Protein AF-0000000085766994 (afdb_homodimer)

pLDDT: mean 90.04, std 13.9, range [28.0, 98.75]

InterPro domains:
  IPR059336 Domain of unknown function DUF8292 [PF26941] (35-285)

Foldseek 3Di:
DDPVVVVVVLVVVLVVLLVVLLPDDLLVVLVVLLVVLLVLLVCLQPPVVVSCVVQAKDDDDDPVNSVVSNVVSVVSVVLSVLSVVPSPPPDPLSSLVSLVVLLLVLLLQLLCLVCVVVVDDDDPDIDHPCSVVSNSVSVSSNVSSVSVNVPDCVNCVPPQLARVLLVLLLVLLSLLLSLLVCQLVHQQVVLCQFQVDNDDDPVSNVVSNVSSVVSNVLSVVSNCCSPPDDVVVSLVSLVVLLVVLVVVLVVVVCCVVVHSSGVHDCVVVNVSSVVSNVSSVCSNPRDHSCVVPPVPPVD/DPPVVVVVVLVVVLVVLLVVLLPDDLLVVLVVLLVVLLVLLVCLQPPVPVSCVVQAKDDDQDPVNSVVSNVVSVVSVVLSVLSVVPSPPPDPLSSLVSLVVLLLVLLLQLVCLVCVVVVDDDDPDIDHPCSVVSNSVSVSSNVSSVSVNVPDCVNCVPPQLARVLLVLLLVLLSLLLSLLVCQLVHQQVVLCQFQVDNDDDPVSNVVSNVSSVVSNVLSVVSNCCSPPDDVVVSLVSLVVLLVVLVVVLVVVVCCVVPHSSGVHDCVVVNVSSVVSNVSSVCSNPRDDSCVVPPPPPVD

Structure (mmCIF, N/CA/C/O backbone):
data_AF-0000000085766994-model_v1
#
loop_
_entity.id
_entity.type
_entity.pdbx_description
1 polymer 'Uncharacterized protein'
#
loop_
_atom_site.group_PDB
_atom_site.id
_atom_site.type_symbol
_atom_site.label_atom_id
_atom_site.label_alt_id
_atom_site.label_comp_id
_atom_site.label_asym_id
_atom_site.label_entity_id
_atom_site.label_seq_id
_atom_site.pdbx_PDB_ins_code
_atom_site.Cartn_x
_atom_site.Cartn_y
_atom_site.Cartn_z
_atom_site.occupancy
_atom_site.B_iso_or_equiv
_atom_site.auth_seq_id
_atom_site.auth_comp_id
_atom_site.auth_asym_id
_atom_site.auth_atom_id
_atom_site.pdbx_PDB_model_num
ATOM 1 N N . MET A 1 1 ? -16.969 -4.953 -33.031 1 52.94 1 MET A N 1
ATOM 2 C CA . MET A 1 1 ? -16.516 -3.572 -32.969 1 52.94 1 MET A CA 1
ATOM 3 C C . MET A 1 1 ? -14.992 -3.512 -32.812 1 52.94 1 MET A C 1
ATOM 5 O O . MET A 1 1 ? -14.406 -4.266 -32.031 1 52.94 1 MET A O 1
ATOM 9 N N . ASP A 1 2 ? -14.219 -2.854 -33.594 1 77.75 2 ASP A N 1
ATOM 10 C CA . ASP A 1 2 ? -12.773 -2.648 -33.625 1 77.75 2 ASP A CA 1
ATOM 11 C C . ASP A 1 2 ? -12.258 -2.051 -32.312 1 77.75 2 ASP A C 1
ATOM 13 O O . ASP A 1 2 ? -12.977 -1.294 -31.656 1 77.75 2 ASP A O 1
ATOM 17 N N . GLN A 1 3 ? -11.328 -2.658 -31.719 1 84.31 3 GLN A N 1
ATOM 18 C CA . GLN A 1 3 ? -10.711 -2.223 -30.469 1 84.31 3 GLN A CA 1
ATOM 19 C C . GLN A 1 3 ? -10.445 -0.721 -30.469 1 84.31 3 GLN A C 1
ATOM 21 O O . GLN A 1 3 ? -10.609 -0.049 -29.453 1 84.31 3 GLN A O 1
ATOM 26 N N . THR A 1 4 ? -10.195 -0.209 -31.609 1 87.5 4 THR A N 1
ATOM 27 C CA . THR A 1 4 ? -9.93 1.221 -31.719 1 87.5 4 THR A CA 1
ATOM 28 C C . THR A 1 4 ? -11.211 2.025 -31.516 1 87.5 4 THR A C 1
ATOM 30 O O . THR A 1 4 ? -11.195 3.066 -30.859 1 87.5 4 THR A O 1
ATOM 33 N N . GLN A 1 5 ? -12.219 1.536 -32.062 1 89.12 5 GLN A N 1
ATOM 34 C CA . GLN A 1 5 ? -13.508 2.215 -31.922 1 89.12 5 GLN A CA 1
ATOM 35 C C . GLN A 1 5 ? -13.969 2.186 -30.469 1 89.12 5 GLN A C 1
ATOM 37 O O . GLN A 1 5 ? -14.523 3.166 -29.969 1 89.12 5 GLN A O 1
ATOM 42 N N . GLU A 1 6 ? -13.703 1.148 -29.844 1 89.06 6 GLU A N 1
ATOM 43 C CA . GLU A 1 6 ? -14.062 1.026 -28.438 1 89.06 6 GLU A CA 1
ATOM 44 C C . GLU A 1 6 ? -13.273 2.018 -27.578 1 89.06 6 GLU A C 1
ATOM 46 O O . GLU A 1 6 ? -13.836 2.652 -26.688 1 89.06 6 GLU A O 1
ATOM 51 N N . TYR A 1 7 ? -12.023 2.174 -27.953 1 89.94 7 TYR A N 1
ATOM 52 C CA . TYR A 1 7 ? -11.188 3.094 -27.188 1 89.94 7 TYR A CA 1
ATOM 53 C C . TYR A 1 7 ? -11.609 4.539 -27.422 1 89.94 7 TYR A C 1
ATOM 55 O O . TYR A 1 7 ? -11.617 5.344 -26.484 1 89.94 7 TYR A O 1
ATOM 63 N N . ILE A 1 8 ? -11.977 4.777 -28.641 1 90.5 8 ILE A N 1
ATOM 64 C CA . ILE A 1 8 ? -12.414 6.129 -28.953 1 90.5 8 ILE A CA 1
ATOM 65 C C . ILE A 1 8 ? -13.734 6.43 -28.25 1 90.5 8 ILE A C 1
ATOM 67 O O . ILE A 1 8 ? -13.906 7.504 -27.672 1 90.5 8 ILE A O 1
ATOM 71 N N . ALA A 1 9 ? -14.602 5.5 -28.312 1 91.94 9 ALA A N 1
ATOM 72 C CA . ALA A 1 9 ? -15.883 5.668 -27.625 1 91.94 9 ALA A CA 1
ATOM 73 C C . ALA A 1 9 ? -15.672 5.871 -26.125 1 91.94 9 ALA A C 1
ATOM 75 O O . ALA A 1 9 ? -16.297 6.746 -25.516 1 91.94 9 ALA A O 1
ATOM 76 N N . PHE A 1 10 ? -14.805 5.141 -25.547 1 92.06 10 PHE A N 1
ATOM 77 C CA . PHE A 1 10 ? -14.531 5.277 -24.125 1 92.06 10 PHE A CA 1
ATOM 78 C C . PHE A 1 10 ? -13.922 6.645 -23.828 1 92.06 10 PHE A C 1
ATOM 80 O O . PHE A 1 10 ? -14.281 7.281 -22.844 1 92.06 10 PHE A O 1
ATOM 87 N N . ALA A 1 11 ? -13.031 7.039 -24.688 1 93 11 ALA A N 1
ATOM 88 C CA . ALA A 1 11 ? -12.383 8.336 -24.469 1 93 11 ALA A CA 1
ATOM 89 C C . ALA A 1 11 ? -13.406 9.469 -24.5 1 93 11 ALA A C 1
ATOM 91 O O . ALA A 1 11 ? -13.344 10.391 -23.688 1 93 11 ALA A O 1
ATOM 92 N N . ILE A 1 12 ? -14.32 9.352 -25.359 1 94.19 12 ILE A N 1
ATOM 93 C CA . ILE A 1 12 ? -15.359 10.367 -25.5 1 94.19 12 ILE A CA 1
ATOM 94 C C . ILE A 1 12 ? -16.266 10.328 -24.266 1 94.19 12 ILE A C 1
ATOM 96 O O . ILE A 1 12 ? -16.578 11.375 -23.688 1 94.19 12 ILE A O 1
ATOM 100 N N . LEU A 1 13 ? -16.641 9.156 -23.875 1 93.81 13 LEU A N 1
ATOM 101 C CA . LEU A 1 13 ? -17.5 9.016 -22.688 1 93.81 13 LEU A CA 1
ATOM 102 C C . LEU A 1 13 ? -16.781 9.508 -21.438 1 93.81 13 LEU A C 1
ATOM 104 O O . LEU A 1 13 ? -17.391 10.148 -20.578 1 93.81 13 LEU A O 1
ATOM 108 N N . LEU A 1 14 ? -15.539 9.195 -21.406 1 95 14 LEU A N 1
ATOM 109 C CA . LEU A 1 14 ? -14.742 9.625 -20.266 1 95 14 LEU A CA 1
ATOM 110 C C . LEU A 1 14 ? -14.633 11.141 -20.203 1 95 14 LEU A C 1
ATOM 112 O O . LEU A 1 14 ? -14.766 11.742 -19.141 1 95 14 LEU A O 1
ATOM 116 N N . ALA A 1 15 ? -14.398 11.727 -21.344 1 95.06 15 ALA A N 1
ATOM 117 C CA . ALA A 1 15 ? -14.312 13.188 -21.406 1 95.06 15 ALA A CA 1
ATOM 118 C C . ALA A 1 15 ? -15.625 13.836 -20.969 1 95.06 15 ALA A C 1
ATOM 120 O O . ALA A 1 15 ? -15.617 14.797 -20.203 1 95.06 15 ALA A O 1
ATOM 121 N N . GLY A 1 16 ? -16.688 13.32 -21.5 1 94.38 16 GLY A N 1
ATOM 122 C CA . GLY A 1 16 ? -17.984 13.812 -21.062 1 94.38 16 GLY A CA 1
ATOM 123 C C . GLY A 1 16 ? -18.234 13.633 -19.578 1 94.38 16 GLY A C 1
ATOM 124 O O . GLY A 1 16 ? -18.75 14.539 -18.922 1 94.38 16 GLY A O 1
ATOM 125 N N . PHE A 1 17 ? -17.844 12.492 -19.078 1 94.06 17 PHE A N 1
ATOM 126 C CA . PHE A 1 17 ? -17.984 12.188 -17.656 1 94.06 17 PHE A CA 1
ATOM 127 C C . PHE A 1 17 ? -17.156 13.156 -16.812 1 94.06 17 PHE A C 1
ATOM 129 O O . PHE A 1 17 ? -17.656 13.711 -15.828 1 94.06 17 PHE A O 1
ATOM 136 N N . LEU A 1 18 ? -15.969 13.445 -17.203 1 95.06 18 LEU A N 1
ATOM 137 C CA . LEU A 1 18 ? -15.086 14.336 -16.453 1 95.06 18 LEU A CA 1
ATOM 138 C C . LEU A 1 18 ? -15.586 15.773 -16.516 1 95.06 18 LEU A C 1
ATOM 140 O O . LEU A 1 18 ? -15.469 16.516 -15.539 1 95.06 18 LEU A O 1
ATOM 144 N N . MET A 1 19 ? -16.172 16.141 -17.625 1 94.06 19 MET A N 1
ATOM 145 C CA . MET A 1 19 ? -16.734 17.469 -17.75 1 94.06 19 MET A CA 1
ATOM 146 C C . MET A 1 19 ? -17.922 17.641 -16.797 1 94.06 19 MET A C 1
ATOM 148 O O . MET A 1 19 ? -18.062 18.688 -16.156 1 94.06 19 MET A O 1
ATOM 152 N N . LEU A 1 20 ? -18.656 16.641 -16.672 1 92.75 20 LEU A N 1
ATOM 153 C CA . LEU A 1 20 ? -19.812 16.688 -15.797 1 92.75 20 LEU A CA 1
ATOM 154 C C . LEU A 1 20 ? -19.375 16.766 -14.336 1 92.75 20 LEU A C 1
ATOM 156 O O . LEU A 1 20 ? -19.922 17.547 -13.555 1 92.75 20 LEU A O 1
ATOM 160 N N . ILE A 1 21 ? -18.375 15.977 -13.969 1 93.06 21 ILE A N 1
ATOM 161 C CA . ILE A 1 21 ? -17.891 15.898 -12.602 1 93.06 21 ILE A CA 1
ATOM 162 C C . ILE A 1 21 ? -17.281 17.234 -12.188 1 93.06 21 ILE A C 1
ATOM 164 O O . ILE A 1 21 ? -17.406 17.656 -11.039 1 93.06 21 ILE A O 1
ATOM 168 N N . SER A 1 22 ? -16.688 17.938 -13.148 1 90.5 22 SER A N 1
ATOM 169 C CA . SER A 1 22 ? -15.984 19.172 -12.852 1 90.5 22 SER A CA 1
ATOM 170 C C . SER A 1 22 ? -16.969 20.281 -12.484 1 90.5 22 SER A C 1
ATOM 172 O O . SER A 1 22 ? -16.578 21.281 -11.875 1 90.5 22 SER A O 1
ATOM 174 N N . ARG A 1 23 ? -18.203 20.078 -12.695 1 91.56 23 ARG A N 1
ATOM 175 C CA . ARG A 1 23 ? -19.188 21.125 -12.492 1 91.56 23 ARG A CA 1
ATOM 176 C C . ARG A 1 23 ? -20.047 20.844 -11.258 1 91.56 23 ARG A C 1
ATOM 178 O O . ARG A 1 23 ? -20.875 21.672 -10.867 1 91.56 23 ARG A O 1
ATOM 185 N N . VAL A 1 24 ? -19.828 19.766 -10.664 1 91.25 24 VAL A N 1
ATOM 186 C CA . VAL A 1 24 ? -20.672 19.359 -9.547 1 91.25 24 VAL A CA 1
ATOM 187 C C . VAL A 1 24 ? -19.922 19.562 -8.234 1 91.25 24 VAL A C 1
ATOM 189 O O . VAL A 1 24 ? -18.703 19.359 -8.172 1 91.25 24 VAL A O 1
ATOM 192 N N . ARG A 1 25 ? -20.672 19.906 -7.262 1 89.75 25 ARG A N 1
ATOM 193 C CA . ARG A 1 25 ? -20.094 20.109 -5.941 1 89.75 25 ARG A CA 1
ATOM 194 C C . ARG A 1 25 ? -19.609 18.797 -5.336 1 89.75 25 ARG A C 1
ATOM 196 O O . ARG A 1 25 ? -20.203 17.75 -5.582 1 89.75 25 ARG A O 1
ATOM 203 N N . GLN A 1 26 ? -18.625 18.891 -4.504 1 91.19 26 GLN A N 1
ATOM 204 C CA . GLN A 1 26 ? -18.016 17.719 -3.885 1 91.19 26 GLN A CA 1
ATOM 205 C C . GLN A 1 26 ? -19.031 16.938 -3.045 1 91.19 26 GLN A C 1
ATOM 207 O O . GLN A 1 26 ? -19.031 15.711 -3.059 1 91.19 26 GLN A O 1
ATOM 212 N N . GLU A 1 27 ? -19.844 17.625 -2.35 1 93.06 27 GLU A N 1
ATOM 213 C CA . GLU A 1 27 ? -20.844 16.984 -1.485 1 93.06 27 GLU A CA 1
ATOM 214 C C . GLU A 1 27 ? -21.797 16.125 -2.293 1 93.06 27 GLU A C 1
ATOM 216 O O . GLU A 1 27 ? -22.094 14.984 -1.909 1 93.06 27 GLU A O 1
ATOM 221 N N . ARG A 1 28 ? -22.203 16.656 -3.389 1 94.69 28 ARG A N 1
ATOM 222 C CA . ARG A 1 28 ? -23.125 15.922 -4.234 1 94.69 28 ARG A CA 1
ATOM 223 C C . ARG A 1 28 ? -22.453 14.727 -4.895 1 94.69 28 ARG A C 1
ATOM 225 O O . ARG A 1 28 ? -23.062 13.672 -5.059 1 94.69 28 ARG A O 1
ATOM 232 N N . LEU A 1 29 ? -21.25 14.906 -5.316 1 95.81 29 LEU A N 1
ATOM 233 C CA . LEU A 1 29 ? -20.516 13.805 -5.918 1 95.81 29 LEU A CA 1
ATOM 234 C C . LEU A 1 29 ? -20.328 12.664 -4.918 1 95.81 29 LEU A C 1
ATOM 236 O O . LEU A 1 29 ? -20.469 11.492 -5.273 1 95.81 29 LEU A O 1
ATOM 240 N N . LEU A 1 30 ? -20.016 13.016 -3.67 1 96.75 30 LEU A N 1
ATOM 241 C CA . LEU A 1 30 ? -19.859 11.992 -2.635 1 96.75 30 LEU A CA 1
ATOM 242 C C . LEU A 1 30 ? -21.188 11.281 -2.389 1 96.75 30 LEU A C 1
ATOM 244 O O . LEU A 1 30 ? -21.203 10.078 -2.117 1 96.75 30 LEU A O 1
ATOM 248 N N . GLN A 1 31 ? -22.266 12 -2.547 1 96.69 31 GLN A N 1
ATOM 249 C CA . GLN A 1 31 ? -23.578 11.383 -2.402 1 96.69 31 GLN A CA 1
ATOM 250 C C . GLN A 1 31 ? -23.828 10.367 -3.512 1 96.69 31 GLN A C 1
ATOM 252 O O . GLN A 1 31 ? -24.359 9.281 -3.256 1 96.69 31 GLN A O 1
ATOM 257 N N . VAL A 1 32 ? -23.438 10.75 -4.641 1 95.81 32 VAL A N 1
ATOM 258 C CA . VAL A 1 32 ? -23.609 9.844 -5.766 1 95.81 32 VAL A CA 1
ATOM 259 C C . VAL A 1 32 ? -22.781 8.578 -5.543 1 95.81 32 VAL A C 1
ATOM 261 O O . VAL A 1 32 ? -23.25 7.465 -5.777 1 95.81 32 VAL A O 1
ATOM 264 N N . VAL A 1 33 ? -21.531 8.75 -5.125 1 96.31 33 VAL A N 1
ATOM 265 C CA . VAL A 1 33 ? -20.672 7.613 -4.848 1 96.31 33 VAL A CA 1
ATOM 266 C C . VAL A 1 33 ? -21.281 6.762 -3.736 1 96.31 33 VAL A C 1
ATOM 268 O O . VAL A 1 33 ? -21.328 5.531 -3.844 1 96.31 33 VAL A O 1
ATOM 271 N N . MET A 1 34 ? -21.781 7.41 -2.75 1 97.56 34 MET A N 1
ATOM 272 C CA . MET A 1 34 ? -22.375 6.723 -1.604 1 97.56 34 MET A CA 1
ATOM 273 C C . MET A 1 34 ? -23.562 5.879 -2.037 1 97.56 34 MET A C 1
ATOM 275 O O . MET A 1 34 ? -23.656 4.699 -1.682 1 97.56 34 MET A O 1
ATOM 279 N N . VAL A 1 35 ? -24.391 6.441 -2.838 1 97.44 35 VAL A N 1
ATOM 280 C CA . VAL A 1 35 ? -25.609 5.754 -3.248 1 97.44 35 VAL A CA 1
ATOM 281 C C . VAL A 1 35 ? -25.266 4.617 -4.207 1 97.44 35 VAL A C 1
ATOM 283 O O . VAL A 1 35 ? -25.766 3.5 -4.062 1 97.44 35 VAL A O 1
ATOM 286 N N . SER A 1 36 ? -24.438 4.875 -5.172 1 96.75 36 SER A N 1
ATOM 287 C CA . SER A 1 36 ? -24.094 3.855 -6.152 1 96.75 36 SER A CA 1
ATOM 288 C C . SER A 1 36 ? -23.344 2.689 -5.5 1 96.75 36 SER A C 1
ATOM 290 O O . SER A 1 36 ? -23.734 1.53 -5.676 1 96.75 36 SER A O 1
ATOM 292 N N . TYR A 1 37 ? -22.312 2.955 -4.711 1 97.5 37 TYR A N 1
ATOM 293 C CA . TYR A 1 37 ? -21.547 1.916 -4.027 1 97.5 37 TYR A CA 1
ATOM 294 C C . TYR A 1 37 ? -22.406 1.225 -2.969 1 97.5 37 TYR A C 1
ATOM 296 O O . TYR A 1 37 ? -22.297 0.011 -2.773 1 97.5 37 TYR A O 1
ATOM 304 N N . GLY A 1 38 ? -23.234 2.041 -2.305 1 97.88 38 GLY A N 1
ATOM 305 C CA . GLY A 1 38 ? -24.109 1.464 -1.3 1 97.88 38 GLY A CA 1
ATOM 306 C C . GLY A 1 38 ? -25.109 0.473 -1.875 1 97.88 38 GLY A C 1
ATOM 307 O O . GLY A 1 38 ? -25.266 -0.632 -1.352 1 97.88 38 GLY A O 1
ATOM 308 N N . PHE A 1 39 ? -25.672 0.863 -2.9 1 97.75 39 PHE A N 1
ATOM 309 C CA . PHE A 1 39 ? -26.641 -0.018 -3.557 1 97.75 39 PHE A CA 1
ATOM 310 C C . PHE A 1 39 ? -25.969 -1.302 -4.023 1 97.75 39 PHE A C 1
ATOM 312 O O . PHE A 1 39 ? -26.484 -2.396 -3.818 1 97.75 39 PHE A O 1
ATOM 319 N N . PHE A 1 40 ? -24.875 -1.148 -4.613 1 96.75 40 PHE A N 1
ATOM 320 C CA . PHE A 1 40 ? -24.141 -2.316 -5.109 1 96.75 40 PHE A CA 1
ATOM 321 C C . PHE A 1 40 ? -23.75 -3.23 -3.955 1 96.75 40 PHE A C 1
ATOM 323 O O . PHE A 1 40 ? -23.891 -4.449 -4.043 1 96.75 40 PHE A O 1
ATOM 330 N N . ALA A 1 41 ? -23.234 -2.662 -2.912 1 98 41 ALA A N 1
ATOM 331 C CA . ALA A 1 41 ? -22.781 -3.449 -1.768 1 98 41 ALA A CA 1
ATOM 332 C C . ALA A 1 41 ? -23.953 -4.211 -1.136 1 98 41 ALA A C 1
ATOM 334 O O . ALA A 1 41 ? -23.812 -5.387 -0.8 1 98 41 ALA A O 1
ATOM 335 N N . VAL A 1 42 ? -25.078 -3.557 -1.027 1 97.94 42 VAL A N 1
ATOM 336 C CA . VAL A 1 42 ? -26.25 -4.207 -0.446 1 97.94 42 VAL A CA 1
ATOM 337 C C . VAL A 1 42 ? -26.734 -5.316 -1.372 1 97.94 42 VAL A C 1
ATOM 339 O O . VAL A 1 42 ? -27.094 -6.406 -0.914 1 97.94 42 VAL A O 1
ATOM 342 N N . LEU A 1 43 ? -26.703 -5.039 -2.646 1 98 43 LEU A N 1
ATOM 343 C CA . LEU A 1 43 ? -27.094 -6.059 -3.613 1 98 43 LEU A CA 1
ATOM 344 C C . LEU A 1 43 ? -26.203 -7.293 -3.486 1 98 43 LEU A C 1
ATOM 346 O O . LEU A 1 43 ? -26.703 -8.422 -3.51 1 98 43 LEU A O 1
ATOM 350 N N . VAL A 1 44 ? -24.922 -7.113 -3.363 1 97.88 44 VAL A N 1
ATOM 351 C CA . VAL A 1 44 ? -23.969 -8.211 -3.258 1 97.88 44 VAL A CA 1
ATOM 352 C C . VAL A 1 44 ? -24.188 -8.969 -1.951 1 97.88 44 VAL A C 1
ATOM 354 O O . VAL A 1 44 ? -24.094 -10.203 -1.913 1 97.88 44 VAL A O 1
ATOM 357 N N . LEU A 1 45 ? -24.531 -8.273 -0.901 1 97.56 45 LEU A N 1
ATOM 358 C CA . LEU A 1 45 ? -24.703 -8.891 0.407 1 97.56 45 LEU A CA 1
ATOM 359 C C . LEU A 1 45 ? -25.953 -9.773 0.427 1 97.56 45 LEU A C 1
ATOM 361 O O . LEU A 1 45 ? -25.922 -10.875 0.98 1 97.56 45 LEU A O 1
ATOM 365 N N . VAL A 1 46 ? -27.031 -9.328 -0.247 1 96.81 46 VAL A N 1
ATOM 366 C CA . VAL A 1 46 ? -28.312 -10.008 -0.152 1 96.81 46 VAL A CA 1
ATOM 367 C C . VAL A 1 46 ? -28.453 -11.008 -1.297 1 96.81 46 VAL A C 1
ATOM 369 O O . VAL A 1 46 ? -28.906 -12.141 -1.09 1 96.81 46 VAL A O 1
ATOM 372 N N . LEU A 1 47 ? -28.062 -10.594 -2.533 1 97.31 47 LEU A N 1
ATOM 373 C CA . LEU A 1 47 ? -28.203 -11.43 -3.719 1 97.31 47 LEU A CA 1
ATOM 374 C C . LEU A 1 47 ? -26.906 -11.5 -4.508 1 97.31 47 LEU A C 1
ATOM 376 O O . LEU A 1 47 ? -26.828 -10.992 -5.629 1 97.31 47 LEU A O 1
ATOM 380 N N . PRO A 1 48 ? -25.984 -12.219 -4.008 1 96.19 48 PRO A N 1
ATOM 381 C CA . PRO A 1 48 ? -24.688 -12.242 -4.668 1 96.19 48 PRO A CA 1
ATOM 382 C C . PRO A 1 48 ? -24.75 -12.82 -6.082 1 96.19 48 PRO A C 1
ATOM 384 O O . PRO A 1 48 ? -24.016 -12.359 -6.969 1 96.19 48 PRO A O 1
ATOM 387 N N . LYS A 1 49 ? -25.594 -13.773 -6.383 1 95.62 49 LYS A N 1
ATOM 388 C CA . LYS A 1 49 ? -25.688 -14.367 -7.711 1 95.62 49 LYS A CA 1
ATOM 389 C C . LYS A 1 49 ? -26.25 -13.367 -8.719 1 95.62 49 LYS A C 1
ATOM 391 O O . LYS A 1 49 ? -25.781 -13.297 -9.859 1 95.62 49 LYS A O 1
ATOM 396 N N . LEU A 1 50 ? -27.188 -12.602 -8.25 1 95.56 50 LEU A N 1
ATOM 397 C CA . LEU A 1 50 ? -27.734 -11.562 -9.125 1 95.56 50 LEU A CA 1
ATOM 398 C C . LEU A 1 50 ? -26.688 -10.484 -9.383 1 95.56 50 LEU A C 1
ATOM 400 O O . LEU A 1 50 ? -26.547 -10.016 -10.516 1 95.56 50 LEU A O 1
ATOM 404 N N . ALA A 1 51 ? -25.984 -10.055 -8.336 1 95.81 51 ALA A N 1
ATOM 405 C CA . ALA A 1 51 ? -24.938 -9.047 -8.484 1 95.81 51 ALA A CA 1
ATOM 406 C C . ALA A 1 51 ? -23.859 -9.508 -9.453 1 95.81 51 ALA A C 1
ATOM 408 O O . ALA A 1 51 ? -23.375 -8.727 -10.266 1 95.81 51 ALA A O 1
ATOM 409 N N . ALA A 1 52 ? -23.531 -10.781 -9.352 1 94.75 52 ALA A N 1
ATOM 410 C CA . ALA A 1 52 ? -22.516 -11.352 -10.242 1 94.75 52 ALA A CA 1
ATOM 411 C C . ALA A 1 52 ? -22.984 -11.336 -11.688 1 94.75 52 ALA A C 1
ATOM 413 O O . ALA A 1 52 ? -22.203 -11.094 -12.609 1 94.75 52 ALA A O 1
ATOM 414 N N . SER A 1 53 ? -24.219 -11.578 -11.859 1 92 53 SER A N 1
ATOM 415 C CA . SER A 1 53 ? -24.781 -11.539 -13.203 1 92 53 SER A CA 1
ATOM 416 C C . SER A 1 53 ? -24.766 -10.117 -13.773 1 92 53 SER A C 1
ATOM 418 O O . SER A 1 53 ? -24.547 -9.93 -14.969 1 92 53 SER A O 1
ATOM 420 N N . VAL A 1 54 ? -24.938 -9.164 -12.922 1 89.12 54 VAL A N 1
ATOM 421 C CA . VAL A 1 54 ? -24.953 -7.762 -13.336 1 89.12 54 VAL A CA 1
ATOM 422 C C . VAL A 1 54 ? -23.562 -7.348 -13.82 1 89.12 54 VAL A C 1
ATOM 424 O O . VAL A 1 54 ? -23.438 -6.582 -14.781 1 89.12 54 VAL A O 1
ATOM 427 N N . ILE A 1 55 ? -22.547 -7.93 -13.18 1 89.19 55 ILE A N 1
ATOM 428 C CA . ILE A 1 55 ? -21.203 -7.547 -13.594 1 89.19 55 ILE A CA 1
ATOM 429 C C . ILE A 1 55 ? -20.656 -8.562 -14.594 1 89.19 55 ILE A C 1
ATOM 431 O O . ILE A 1 55 ? -19.453 -8.641 -14.828 1 89.19 55 ILE A O 1
ATOM 435 N N . MET A 1 56 ? -21.531 -9.477 -15.148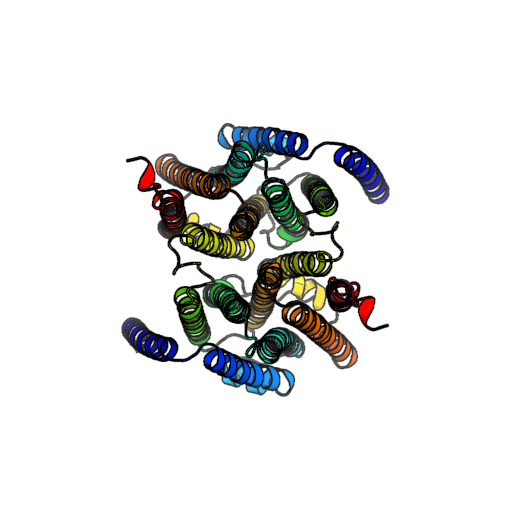 1 89.75 56 MET A N 1
ATOM 436 C CA . MET A 1 56 ? -21.266 -10.375 -16.266 1 89.75 56 MET A CA 1
ATOM 437 C C . MET A 1 56 ? -20.234 -11.438 -15.891 1 89.75 56 MET A C 1
ATOM 439 O O . MET A 1 56 ? -19.25 -11.648 -16.609 1 89.75 56 MET A O 1
ATOM 443 N N . VAL A 1 57 ? -20.422 -12.016 -14.773 1 91.31 57 VAL A N 1
ATOM 444 C CA . VAL A 1 57 ? -19.625 -13.156 -14.344 1 91.31 57 VAL A CA 1
ATOM 445 C C . VAL A 1 57 ? -20.141 -14.438 -14.984 1 91.31 57 VAL A C 1
ATOM 447 O O . VAL A 1 57 ? -21.359 -14.641 -15.086 1 91.31 57 VAL A O 1
ATOM 450 N N . GLU A 1 58 ? -19.266 -15.188 -15.508 1 90.75 58 GLU A N 1
ATOM 451 C CA . GLU A 1 58 ? -19.594 -16.469 -16.125 1 90.75 58 GLU A CA 1
ATOM 452 C C . GLU A 1 58 ? -19.188 -17.641 -15.234 1 90.75 58 GLU A C 1
ATOM 454 O O . GLU A 1 58 ? -18.062 -17.656 -14.719 1 90.75 58 GLU A O 1
ATOM 459 N N . GLY A 1 59 ? -20.125 -18.516 -15.062 1 90.44 59 GLY A N 1
ATOM 460 C CA . GLY A 1 59 ? -19.859 -19.672 -14.211 1 90.44 59 GLY A CA 1
ATOM 461 C C . GLY A 1 59 ? -20.734 -19.719 -12.977 1 90.44 59 GLY A C 1
ATOM 462 O O . GLY A 1 59 ? -21.406 -18.734 -12.648 1 90.44 59 GLY A O 1
ATOM 463 N N . GLU A 1 60 ? -20.766 -20.828 -12.32 1 91.38 60 GLU A N 1
ATOM 464 C CA . GLU A 1 60 ? -21.562 -21 -11.117 1 91.38 60 GLU A CA 1
ATOM 465 C C . GLU A 1 60 ? -20.781 -20.625 -9.867 1 91.38 60 GLU A C 1
ATOM 467 O O . GLU A 1 60 ? -19.688 -21.109 -9.641 1 91.38 60 GLU A O 1
ATOM 472 N N . LEU A 1 61 ? -21.359 -19.828 -9.109 1 93.69 61 LEU A N 1
ATOM 473 C CA . LEU A 1 61 ? -20.719 -19.375 -7.883 1 93.69 61 LEU A CA 1
ATOM 474 C C . LEU A 1 61 ? -20.844 -20.406 -6.773 1 93.69 61 LEU A C 1
ATOM 476 O O . LEU A 1 61 ? -21.953 -20.844 -6.441 1 93.69 61 LEU A O 1
ATOM 480 N N . SER A 1 62 ? -19.75 -20.859 -6.312 1 92.5 62 SER A N 1
ATOM 481 C CA . SER A 1 62 ? -19.734 -21.703 -5.121 1 92.5 62 SER A CA 1
ATOM 482 C C . SER A 1 62 ? -19.984 -20.891 -3.857 1 92.5 62 SER A C 1
ATOM 484 O O . SER A 1 62 ? -19.938 -19.656 -3.895 1 92.5 62 SER A O 1
ATOM 486 N N . PRO A 1 63 ? -20.266 -21.5 -2.789 1 93.44 63 PRO A N 1
ATOM 487 C CA . PRO A 1 63 ? -20.453 -20.766 -1.533 1 93.44 63 PRO A CA 1
ATOM 488 C C . PRO A 1 63 ? -19.234 -19.938 -1.15 1 93.44 63 PRO A C 1
ATOM 490 O O . PRO A 1 63 ? -19.375 -18.875 -0.539 1 93.44 63 PRO A O 1
ATOM 493 N N . PHE A 1 64 ? -18.094 -20.344 -1.515 1 94.56 64 PHE A N 1
ATOM 494 C CA . PHE A 1 64 ? -16.906 -19.578 -1.207 1 94.56 64 PHE A CA 1
ATOM 495 C C . PHE A 1 64 ? -16.828 -18.312 -2.057 1 94.56 64 PHE A C 1
ATOM 497 O O . PHE A 1 64 ? -16.438 -17.25 -1.571 1 94.56 64 PHE A O 1
ATOM 504 N N . HIS A 1 65 ? -17.203 -18.469 -3.334 1 95 65 HIS A N 1
ATOM 505 C CA . HIS A 1 65 ? -17.281 -17.297 -4.188 1 95 65 HIS A CA 1
ATOM 506 C C . HIS A 1 65 ? -18.219 -16.25 -3.582 1 95 65 HIS A C 1
ATOM 508 O O . HIS A 1 65 ? -17.891 -15.055 -3.574 1 95 65 HIS A O 1
ATOM 514 N N . GLU A 1 66 ? -19.297 -16.734 -3.086 1 96.19 66 GLU A N 1
ATOM 515 C CA . GLU A 1 66 ? -20.266 -15.82 -2.488 1 96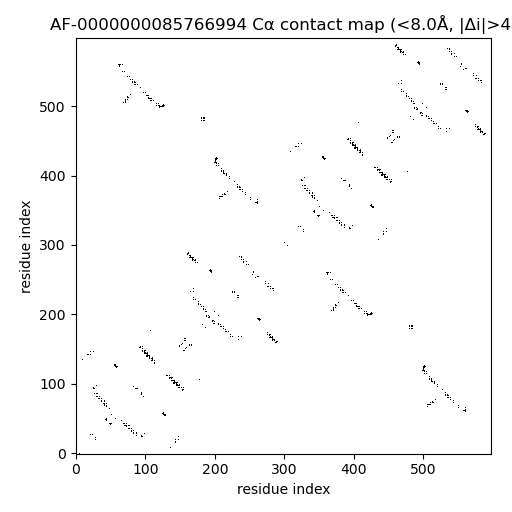.19 66 GLU A CA 1
ATOM 516 C C . GLU A 1 66 ? -19.719 -15.156 -1.235 1 96.19 66 GLU A C 1
ATOM 518 O O . GLU A 1 66 ? -19.922 -13.961 -1.013 1 96.19 66 GLU A O 1
ATOM 523 N N . PHE A 1 67 ? -19.062 -15.891 -0.469 1 96.25 67 PHE A N 1
ATOM 524 C CA . PHE A 1 67 ? -18.453 -15.359 0.744 1 96.25 67 PHE A CA 1
ATOM 525 C C . PHE A 1 67 ? -17.469 -14.242 0.41 1 96.25 67 PHE A C 1
ATOM 527 O O . PHE A 1 67 ? -17.516 -13.164 1.013 1 96.25 67 PHE A O 1
ATOM 534 N N . LEU A 1 68 ? -16.578 -14.508 -0.56 1 95.88 68 LEU A N 1
ATOM 535 C CA . LEU A 1 68 ? -15.586 -13.508 -0.935 1 95.88 68 LEU A CA 1
ATOM 536 C C . LEU A 1 68 ? -16.25 -12.25 -1.488 1 95.88 68 LEU A C 1
ATOM 538 O O . LEU A 1 68 ? -15.82 -11.133 -1.191 1 95.88 68 LEU A O 1
ATOM 542 N N . PHE A 1 69 ? -17.203 -12.531 -2.266 1 97.06 69 PHE A N 1
ATOM 543 C CA . PHE A 1 69 ? -17.953 -11.414 -2.854 1 97.06 69 PHE A CA 1
ATOM 544 C C . PHE A 1 69 ? -18.609 -10.578 -1.77 1 97.06 69 PHE A C 1
ATOM 546 O O . PHE A 1 69 ? -18.531 -9.344 -1.791 1 97.06 69 PHE A O 1
ATOM 553 N N . ARG A 1 70 ? -19.219 -11.18 -0.804 1 97.81 70 ARG A N 1
ATOM 554 C CA . ARG A 1 70 ? -19.859 -10.484 0.31 1 97.81 70 ARG A CA 1
ATOM 555 C C . ARG A 1 70 ? -18.828 -9.773 1.178 1 97.81 70 ARG A C 1
ATOM 557 O O . ARG A 1 70 ? -19.094 -8.695 1.715 1 97.81 70 ARG A O 1
ATOM 564 N N . ASN A 1 71 ? -17.719 -10.391 1.341 1 97.19 71 ASN A N 1
ATOM 565 C CA . ASN A 1 71 ? -16.656 -9.734 2.104 1 97.19 71 ASN A CA 1
ATOM 566 C C . ASN A 1 71 ? -16.219 -8.422 1.452 1 97.19 71 ASN A C 1
ATOM 568 O O . ASN A 1 71 ? -15.961 -7.438 2.143 1 97.19 71 ASN A O 1
ATOM 572 N N . GLY A 1 72 ? -16.094 -8.461 0.121 1 97.31 72 GLY A N 1
ATOM 573 C CA . GLY A 1 72 ? -15.828 -7.227 -0.595 1 97.31 72 GLY A CA 1
ATOM 574 C C . GLY A 1 72 ? -16.906 -6.18 -0.396 1 97.31 72 GLY A C 1
ATOM 575 O O . GLY A 1 72 ? -16.609 -4.992 -0.256 1 97.31 72 GLY A O 1
ATOM 576 N N . ALA A 1 73 ? -18.094 -6.633 -0.358 1 98.19 73 ALA A N 1
ATOM 577 C CA . ALA A 1 73 ? -19.219 -5.727 -0.153 1 98.19 73 ALA A CA 1
ATOM 578 C C . ALA A 1 73 ? -19.172 -5.086 1.229 1 98.19 73 ALA A C 1
ATOM 580 O O . ALA A 1 73 ? -19.516 -3.914 1.392 1 98.19 73 ALA A O 1
ATOM 581 N N . VAL A 1 74 ? -18.734 -5.801 2.18 1 98.19 74 VAL A N 1
ATOM 582 C CA . VAL A 1 74 ? -18.609 -5.262 3.529 1 98.19 74 VAL A CA 1
ATOM 583 C C . VAL A 1 74 ? -17.562 -4.152 3.545 1 98.19 74 VAL A C 1
ATOM 585 O O . VAL A 1 74 ? -17.75 -3.109 4.172 1 98.19 74 VAL A O 1
ATOM 588 N N . ALA A 1 75 ? -16.469 -4.387 2.869 1 97.69 75 ALA A N 1
ATOM 589 C CA . ALA A 1 75 ? -15.438 -3.355 2.771 1 97.69 75 ALA A CA 1
ATOM 590 C C . ALA A 1 75 ? -15.977 -2.105 2.082 1 97.69 75 ALA A C 1
ATOM 592 O O . ALA A 1 75 ? -15.688 -0.983 2.506 1 97.69 75 ALA A O 1
ATOM 593 N N . ILE A 1 76 ? -16.75 -2.326 1.028 1 98.12 76 ILE A N 1
ATOM 594 C CA . ILE A 1 76 ? -17.359 -1.209 0.314 1 98.12 76 ILE A CA 1
ATOM 595 C C . ILE A 1 76 ? -18.297 -0.446 1.25 1 98.12 76 ILE A C 1
ATOM 597 O O . ILE A 1 76 ? -18.281 0.787 1.269 1 98.12 76 ILE A O 1
ATOM 601 N N . LEU A 1 77 ? -19.016 -1.18 2.018 1 97.94 77 LEU A N 1
ATOM 602 C CA . LEU A 1 77 ? -19.953 -0.551 2.941 1 97.94 77 LEU A CA 1
ATOM 603 C C . LEU A 1 77 ? -19.219 0.282 3.984 1 97.94 77 LEU A C 1
ATOM 605 O O . LEU A 1 77 ? -19.719 1.321 4.422 1 97.94 77 LEU A O 1
ATOM 609 N N . GLY A 1 78 ? -18.062 -0.208 4.391 1 97.31 78 GLY A N 1
ATOM 610 C CA . GLY A 1 78 ? -17.266 0.606 5.285 1 97.31 78 GLY A CA 1
ATOM 611 C C . GLY A 1 78 ? -16.938 1.978 4.719 1 97.31 78 GLY A C 1
ATOM 612 O O . GLY A 1 78 ? -17.078 2.986 5.414 1 97.31 78 GLY A O 1
ATOM 613 N N . LEU A 1 79 ? -16.562 2.014 3.502 1 97.25 79 LEU A N 1
ATOM 614 C CA . LEU A 1 79 ? -16.266 3.279 2.836 1 97.25 79 LEU A CA 1
ATOM 615 C C . LEU A 1 79 ? -17.531 4.121 2.699 1 97.25 79 LEU A C 1
ATOM 617 O O . LEU A 1 79 ? -17.516 5.332 2.932 1 97.25 79 LEU A O 1
ATOM 621 N N . VAL A 1 80 ? -18.625 3.471 2.311 1 98.06 80 VAL A N 1
ATOM 622 C CA . VAL A 1 80 ? -19.891 4.152 2.125 1 98.06 80 VAL A CA 1
ATOM 623 C C . VAL A 1 80 ? -20.328 4.801 3.438 1 98.06 80 VAL A C 1
ATOM 625 O O . VAL A 1 80 ? -20.781 5.949 3.451 1 98.06 80 VAL A O 1
ATOM 628 N N . LEU A 1 81 ? -20.156 4.121 4.5 1 97.81 81 LEU A N 1
ATOM 629 C CA . LEU A 1 81 ? -20.516 4.656 5.809 1 97.81 81 LEU A CA 1
ATOM 630 C C . LEU A 1 81 ? -19.641 5.852 6.168 1 97.81 81 LEU A C 1
ATOM 632 O O . LEU A 1 81 ? -20.125 6.836 6.723 1 97.81 81 LEU A O 1
ATOM 636 N N . SER A 1 82 ? -18.391 5.715 5.852 1 97.62 82 SER A N 1
ATOM 637 C CA . SER A 1 82 ? -17.484 6.832 6.105 1 97.62 82 SER A CA 1
ATOM 638 C C . SER A 1 82 ? -17.891 8.062 5.305 1 97.62 82 SER A C 1
ATOM 640 O O . SER A 1 82 ? -17.859 9.188 5.816 1 97.62 82 SER A O 1
ATOM 642 N N . ILE A 1 83 ? -18.266 7.844 4.078 1 97.75 83 ILE A N 1
ATOM 643 C CA . ILE A 1 83 ? -18.734 8.945 3.244 1 97.75 83 ILE A CA 1
ATOM 644 C C . ILE A 1 83 ? -20.031 9.523 3.82 1 97.75 83 ILE A C 1
ATOM 646 O O . ILE A 1 83 ? -20.172 10.742 3.945 1 97.75 83 ILE A O 1
ATOM 650 N N . TYR A 1 84 ? -20.938 8.703 4.203 1 97.5 84 TYR A N 1
ATOM 651 C CA . TYR A 1 84 ? -22.219 9.133 4.734 1 97.5 84 TYR A CA 1
ATOM 652 C C . TYR A 1 84 ? -22.031 10.031 5.949 1 97.5 84 TYR A C 1
ATOM 654 O O . TYR A 1 84 ? -22.672 11.078 6.059 1 97.5 84 TYR A O 1
ATOM 662 N N . LEU A 1 85 ? -21.156 9.711 6.809 1 96.44 85 LEU A N 1
ATOM 663 C CA . LEU A 1 85 ? -20.984 10.422 8.07 1 96.44 85 LEU A CA 1
ATOM 664 C C . LEU A 1 85 ? -20.156 11.695 7.875 1 96.44 85 LEU A C 1
ATOM 666 O O . LEU A 1 85 ? -20.25 12.625 8.68 1 96.44 85 LEU A O 1
ATOM 670 N N . ASN A 1 86 ? -19.359 11.781 6.77 1 95.19 86 ASN A N 1
ATOM 671 C CA . ASN A 1 86 ? -18.406 12.867 6.68 1 95.19 86 ASN A CA 1
ATOM 672 C C . ASN A 1 86 ? -18.656 13.742 5.461 1 95.19 86 ASN A C 1
ATOM 674 O O . ASN A 1 86 ? -18 14.773 5.277 1 95.19 86 ASN A O 1
ATOM 678 N N . HIS A 1 87 ? -19.625 13.414 4.59 1 94 87 HIS A N 1
ATOM 679 C CA . HIS A 1 87 ? -19.812 14.148 3.346 1 94 87 HIS A CA 1
ATOM 680 C C . HIS A 1 87 ? -20.328 15.562 3.613 1 94 87 HIS A C 1
ATOM 682 O O . HIS A 1 87 ? -20.172 16.453 2.773 1 94 87 HIS A O 1
ATOM 688 N N . THR A 1 88 ? -20.922 15.859 4.793 1 92.44 88 THR A N 1
ATOM 689 C CA . THR A 1 88 ? -21.453 17.172 5.098 1 92.44 88 THR A CA 1
ATOM 690 C C . THR A 1 88 ? -20.5 17.969 5.996 1 92.44 88 THR A C 1
ATOM 692 O O . THR A 1 88 ? -20.875 19 6.539 1 92.44 88 THR A O 1
ATOM 695 N N . SER A 1 89 ? -19.359 17.391 6.203 1 90.75 89 SER A N 1
ATOM 696 C CA . SER A 1 89 ? -18.406 18.109 7.043 1 90.75 89 SER A CA 1
ATOM 697 C C . SER A 1 89 ? -18.094 19.484 6.469 1 90.75 89 SER A C 1
ATOM 699 O O . SER A 1 89 ? -17.953 19.641 5.254 1 90.75 89 SER A O 1
ATOM 701 N N . ILE A 1 90 ? -17.922 20.469 7.301 1 87.69 90 ILE A N 1
ATOM 702 C CA . ILE A 1 90 ? -17.609 21.828 6.891 1 87.69 90 ILE A CA 1
ATOM 703 C C . ILE A 1 90 ? -16.156 21.906 6.434 1 87.69 90 ILE A C 1
ATOM 705 O O . ILE A 1 90 ? -15.789 22.781 5.637 1 87.69 90 ILE A O 1
ATOM 709 N N . ASP A 1 91 ? -15.398 20.953 6.902 1 84.88 91 ASP A N 1
ATOM 710 C CA . ASP A 1 91 ? -14 20.891 6.496 1 84.88 91 ASP A CA 1
ATOM 711 C C . ASP A 1 91 ? -13.852 20.266 5.113 1 84.88 91 ASP A C 1
ATOM 713 O O . ASP A 1 91 ? -14.016 19.047 4.957 1 84.88 91 ASP A O 1
ATOM 717 N N . ALA A 1 92 ? -13.508 21.078 4.184 1 86.56 92 ALA A N 1
ATOM 718 C CA . ALA A 1 92 ? -13.344 20.609 2.811 1 86.56 92 ALA A CA 1
ATOM 719 C C . ALA A 1 92 ? -12.258 19.547 2.719 1 86.56 92 ALA A C 1
ATOM 721 O O . ALA A 1 92 ? -12.328 18.641 1.881 1 86.56 92 ALA A O 1
ATOM 722 N N . PHE A 1 93 ? -11.25 19.625 3.58 1 88 93 PHE A N 1
ATOM 723 C CA . PHE A 1 93 ? -10.156 18.672 3.598 1 88 93 PHE A CA 1
ATOM 724 C C . PHE A 1 93 ? -10.688 17.266 3.855 1 88 93 PHE A C 1
ATOM 726 O O . PHE A 1 93 ? -10.266 16.297 3.197 1 88 93 PHE A O 1
ATOM 733 N N . THR A 1 94 ? -11.625 17.172 4.711 1 90.38 94 THR A N 1
ATOM 734 C CA . THR A 1 94 ? -12.211 15.891 5.066 1 90.38 94 THR A CA 1
ATOM 735 C C . THR A 1 94 ? -12.898 15.258 3.859 1 90.38 94 THR A C 1
ATOM 737 O O . THR A 1 94 ? -12.773 14.055 3.625 1 90.38 94 THR A O 1
ATOM 740 N N . ARG A 1 95 ? -13.508 16 3.051 1 93.19 95 ARG A N 1
ATOM 741 C CA . ARG A 1 95 ? -14.211 15.492 1.881 1 93.19 95 ARG A CA 1
ATOM 742 C C . ARG A 1 95 ? -13.234 15.109 0.775 1 93.19 95 ARG A C 1
ATOM 744 O O . ARG A 1 95 ? -13.391 14.078 0.127 1 93.19 95 ARG A O 1
ATOM 751 N N . VAL A 1 96 ? -12.242 15.906 0.625 1 93.62 96 VAL A N 1
ATOM 752 C CA . VAL A 1 96 ? -11.273 15.664 -0.439 1 93.62 96 VAL A CA 1
ATOM 753 C C . VAL A 1 96 ? -10.477 14.398 -0.139 1 93.62 96 VAL A C 1
ATOM 755 O O . VAL A 1 96 ? -10.125 13.648 -1.052 1 93.62 96 VAL A O 1
ATOM 758 N N . VAL A 1 97 ? -10.242 14.141 1.136 1 95.12 97 VAL A N 1
ATOM 759 C CA . VAL A 1 97 ? -9.5 12.953 1.544 1 95.12 97 VAL A CA 1
ATOM 760 C C . VAL A 1 97 ? -10.289 11.695 1.161 1 95.12 97 VAL A C 1
ATOM 762 O O . VAL A 1 97 ? -9.703 10.688 0.757 1 95.12 97 VAL A O 1
ATOM 765 N N . LEU A 1 98 ? -11.578 11.766 1.23 1 97.06 98 LEU A N 1
ATOM 766 C CA . LEU A 1 98 ? -12.406 10.633 0.826 1 97.06 98 LEU A CA 1
ATOM 767 C C . LEU A 1 98 ? -12.25 10.352 -0.665 1 97.06 98 LEU A C 1
ATOM 769 O O . LEU A 1 98 ? -12.133 9.195 -1.074 1 97.06 98 LEU A O 1
ATOM 773 N N . PHE A 1 99 ? -12.164 11.414 -1.44 1 96.56 99 PHE A N 1
ATOM 774 C CA . PHE A 1 99 ? -11.938 11.25 -2.871 1 96.56 99 PHE A CA 1
ATOM 775 C C . PHE A 1 99 ? -10.547 10.695 -3.141 1 96.56 99 PHE A C 1
ATOM 777 O O . PHE A 1 99 ? -10.352 9.898 -4.062 1 96.56 99 PHE A O 1
ATOM 784 N N . PHE A 1 100 ? -9.617 11.141 -2.373 1 96.88 100 PHE A N 1
ATOM 785 C CA . PHE A 1 100 ? -8.25 10.656 -2.535 1 96.88 100 PHE A CA 1
ATOM 786 C C . PHE A 1 100 ? -8.172 9.164 -2.256 1 96.88 100 PHE A C 1
ATOM 788 O O . PHE A 1 100 ? -7.527 8.414 -3 1 96.88 100 PHE A O 1
ATOM 795 N N . GLY A 1 101 ? -8.859 8.734 -1.178 1 97.81 101 GLY A N 1
ATOM 796 C CA . GLY A 1 101 ? -8.945 7.312 -0.905 1 97.81 101 GLY A CA 1
ATOM 797 C C . GLY A 1 101 ? -9.594 6.523 -2.029 1 97.81 101 GLY A C 1
ATOM 798 O O . GLY A 1 101 ? -9.094 5.473 -2.426 1 97.81 101 GLY A O 1
ATOM 799 N N . LEU A 1 102 ? -10.609 7.086 -2.551 1 98.25 102 LEU A N 1
ATOM 800 C CA . LEU A 1 102 ? -11.32 6.457 -3.66 1 98.25 102 LEU A CA 1
ATOM 801 C C . LEU A 1 102 ? -10.43 6.379 -4.898 1 98.25 102 LEU A C 1
ATOM 803 O O . LEU A 1 102 ? -10.469 5.391 -5.633 1 98.25 102 LEU A O 1
ATOM 807 N N . ALA A 1 103 ? -9.68 7.422 -5.145 1 98.12 103 ALA A N 1
ATOM 808 C CA . ALA A 1 103 ? -8.758 7.445 -6.281 1 98.12 103 ALA A CA 1
ATOM 809 C C . ALA A 1 103 ? -7.734 6.32 -6.184 1 98.12 103 ALA A C 1
ATOM 811 O O . ALA A 1 103 ? -7.453 5.641 -7.172 1 98.12 103 ALA A O 1
ATOM 812 N N . ILE A 1 104 ? -7.234 6.098 -5.012 1 98.56 104 ILE A N 1
ATOM 813 C CA . ILE A 1 104 ? -6.234 5.059 -4.801 1 98.56 104 ILE A CA 1
ATOM 814 C C . ILE A 1 104 ? -6.863 3.684 -5.012 1 98.56 104 ILE A C 1
ATOM 816 O O . ILE A 1 104 ? -6.305 2.838 -5.715 1 98.56 104 ILE A O 1
ATOM 820 N N . ILE A 1 105 ? -8.039 3.508 -4.449 1 98.75 105 ILE A N 1
ATOM 821 C CA . ILE A 1 105 ? -8.75 2.244 -4.598 1 98.75 105 ILE A CA 1
ATOM 822 C C . ILE A 1 105 ? -8.961 1.939 -6.082 1 98.75 105 ILE A C 1
ATOM 824 O O . ILE A 1 105 ? -8.609 0.856 -6.555 1 98.75 105 ILE A O 1
ATOM 828 N N . SER A 1 106 ? -9.445 2.91 -6.762 1 98.5 106 SER A N 1
ATOM 829 C CA . SER A 1 106 ? -9.797 2.715 -8.164 1 98.5 106 SER A CA 1
ATOM 830 C C . SER A 1 106 ? -8.555 2.535 -9.031 1 98.5 106 SER A C 1
ATOM 832 O O . SER A 1 106 ? -8.578 1.798 -10.016 1 98.5 106 SER A O 1
ATOM 834 N N . THR A 1 107 ? -7.5 3.232 -8.695 1 98.56 107 THR A N 1
ATOM 835 C CA . THR A 1 107 ? -6.25 3.039 -9.43 1 98.56 107 THR A CA 1
ATOM 836 C C . THR A 1 107 ? -5.746 1.608 -9.266 1 98.56 107 THR A C 1
ATOM 838 O O . THR A 1 107 ? -5.332 0.978 -10.242 1 98.56 107 THR A O 1
ATOM 841 N N . LEU A 1 108 ? -5.789 1.112 -8.039 1 98.75 108 LEU A N 1
ATOM 842 C CA . LEU A 1 108 ? -5.359 -0.262 -7.809 1 98.75 108 LEU A CA 1
ATOM 843 C C . LEU A 1 108 ? -6.266 -1.245 -8.547 1 98.75 108 LEU A C 1
ATOM 845 O O . LEU A 1 108 ? -5.793 -2.252 -9.078 1 98.75 108 LEU A O 1
ATOM 849 N N . GLU A 1 109 ? -7.559 -0.912 -8.617 1 98.19 109 GLU A N 1
ATOM 850 C CA . GLU A 1 109 ? -8.5 -1.772 -9.32 1 98.19 109 GLU A CA 1
ATOM 851 C C . GLU A 1 109 ? -8.188 -1.836 -10.812 1 98.19 109 GLU A C 1
ATOM 853 O O . GLU A 1 109 ? -8.367 -2.877 -11.453 1 98.19 109 GLU A O 1
ATOM 858 N N . VAL A 1 110 ? -7.73 -0.739 -11.352 1 97.75 110 VAL A N 1
ATOM 859 C CA . VAL A 1 110 ? -7.328 -0.74 -12.75 1 97.75 110 VAL A CA 1
ATOM 860 C C . VAL A 1 110 ? -6.258 -1.805 -12.984 1 97.75 110 VAL A C 1
ATOM 862 O O . VAL A 1 110 ? -6.348 -2.588 -13.93 1 97.75 110 VAL A O 1
ATOM 865 N N . PHE A 1 111 ? -5.34 -1.896 -12.102 1 97.5 111 PHE A N 1
ATOM 866 C CA . PHE A 1 111 ? -4.262 -2.869 -12.25 1 97.5 111 PHE A CA 1
ATOM 867 C C . PHE A 1 111 ? -4.766 -4.277 -11.953 1 97.5 111 PHE A C 1
ATOM 869 O O . PHE A 1 111 ? -4.309 -5.246 -12.57 1 97.5 111 PHE A O 1
ATOM 876 N N . ILE A 1 112 ? -5.695 -4.402 -11.078 1 97.88 112 ILE A N 1
ATOM 877 C CA . ILE A 1 112 ? -6.25 -5.711 -10.75 1 97.88 112 ILE A CA 1
ATOM 878 C C . ILE A 1 112 ? -6.945 -6.301 -11.977 1 97.88 112 ILE A C 1
ATOM 880 O O . ILE A 1 112 ? -6.652 -7.43 -12.375 1 97.88 112 ILE A O 1
ATOM 884 N N . TYR A 1 113 ? -7.75 -5.535 -12.617 1 96.12 113 TYR A N 1
ATOM 885 C CA . TYR A 1 113 ? -8.5 -6.039 -13.766 1 96.12 113 TYR A CA 1
ATOM 886 C C . TYR A 1 113 ? -7.578 -6.285 -14.953 1 96.12 113 TYR A C 1
ATOM 888 O O . TYR A 1 113 ? -7.852 -7.152 -15.789 1 96.12 113 TYR A O 1
ATOM 896 N N . SER A 1 114 ? -6.465 -5.621 -14.992 1 94.56 114 SER A N 1
ATOM 897 C CA . SER A 1 114 ? -5.527 -5.781 -16.094 1 94.56 114 SER A CA 1
ATOM 898 C C . SER A 1 114 ? -4.594 -6.965 -15.867 1 94.56 114 SER A C 1
ATOM 900 O O . SER A 1 114 ? -4.223 -7.664 -16.812 1 94.56 114 SER A O 1
ATOM 902 N N . LEU A 1 115 ? -4.297 -7.262 -14.555 1 95.12 115 LEU A N 1
ATOM 903 C CA . LEU A 1 115 ? -3.182 -8.172 -14.312 1 95.12 115 LEU A CA 1
ATOM 904 C C . LEU A 1 115 ? -3.658 -9.438 -13.609 1 95.12 115 LEU A C 1
ATOM 906 O O . LEU A 1 115 ? -2.988 -10.477 -13.672 1 95.12 115 LEU A O 1
ATOM 910 N N . ALA A 1 116 ? -4.77 -9.414 -13 1 93.44 116 ALA A N 1
ATOM 911 C CA . ALA A 1 116 ? -5.254 -10.547 -12.219 1 93.44 116 ALA A CA 1
ATOM 912 C C . ALA A 1 116 ? -5.441 -11.781 -13.102 1 93.44 116 ALA A C 1
ATOM 914 O O . ALA A 1 116 ? -5.133 -12.898 -12.688 1 93.44 116 ALA A O 1
ATOM 915 N N . PRO A 1 117 ? -5.91 -11.648 -14.344 1 90.44 117 PRO A N 1
ATOM 916 C CA . PRO A 1 117 ? -6.094 -12.82 -15.195 1 90.44 117 PRO A CA 1
ATOM 917 C C . PRO A 1 117 ? -4.789 -13.57 -15.461 1 90.44 117 PRO A C 1
ATOM 919 O O . PRO A 1 117 ? -4.809 -14.766 -15.766 1 90.44 117 PRO A O 1
ATOM 922 N N . HIS A 1 118 ? -3.697 -12.891 -15.234 1 89.75 118 HIS A N 1
ATOM 923 C CA . HIS A 1 118 ? -2.41 -13.523 -15.508 1 89.75 118 HIS A CA 1
ATOM 924 C C . HIS A 1 118 ? -1.972 -14.406 -14.344 1 89.75 118 HIS A C 1
ATOM 926 O O . HIS A 1 118 ? -1.085 -15.25 -14.508 1 89.75 118 HIS A O 1
ATOM 932 N N . ILE A 1 119 ? -2.562 -14.266 -13.219 1 90.62 119 ILE A N 1
ATOM 933 C CA . ILE A 1 119 ? -2.107 -15.07 -12.086 1 90.62 119 ILE A CA 1
ATOM 934 C C . ILE A 1 119 ? -3.189 -16.078 -11.695 1 90.62 119 ILE A C 1
ATOM 936 O O . ILE A 1 119 ? -2.928 -17.016 -10.945 1 90.62 119 ILE A O 1
ATOM 940 N N . ALA A 1 120 ? -4.32 -15.891 -12.234 1 90.75 120 ALA A N 1
ATOM 941 C CA . ALA A 1 120 ? -5.414 -16.812 -11.961 1 90.75 120 ALA A CA 1
ATOM 942 C C . ALA A 1 120 ? -5.168 -18.172 -12.625 1 90.75 120 ALA A C 1
ATOM 944 O O . ALA A 1 120 ? -4.48 -18.25 -13.648 1 90.75 120 ALA A O 1
ATOM 945 N N . ASP A 1 121 ? -5.629 -19.172 -11.953 1 88 121 ASP A N 1
ATOM 946 C CA . ASP A 1 121 ? -5.527 -20.516 -12.547 1 88 121 ASP A CA 1
ATOM 947 C C . ASP A 1 121 ? -6.422 -20.625 -13.773 1 88 121 ASP A C 1
ATOM 949 O O . ASP A 1 121 ? -7.559 -20.156 -13.766 1 88 121 ASP A O 1
ATOM 953 N N . LYS A 1 122 ? -5.637 -21.109 -14.852 1 76.06 122 LYS A N 1
ATOM 954 C CA . LYS A 1 122 ? -6.348 -21.25 -16.125 1 76.06 122 LYS A CA 1
ATOM 955 C C . LYS A 1 122 ? -7.199 -22.516 -16.141 1 76.06 122 LYS A C 1
ATOM 957 O O . LYS A 1 122 ? -6.805 -23.531 -15.578 1 76.06 122 LYS A O 1
ATOM 962 N N . GLY A 1 123 ? -8.453 -22.422 -16.484 1 69.5 123 GLY A N 1
ATOM 963 C CA . GLY A 1 123 ? -9.352 -23.562 -16.594 1 69.5 123 GLY A CA 1
ATOM 964 C C . GLY A 1 123 ? -10.805 -23.203 -16.328 1 69.5 123 GLY A C 1
ATOM 965 O O . GLY A 1 123 ? -11.195 -22.047 -16.438 1 69.5 123 GLY A O 1
ATOM 966 N N . LYS A 1 124 ? -11.445 -24.359 -15.859 1 68.44 124 LYS A N 1
ATOM 967 C CA . LYS A 1 124 ? -12.883 -24.344 -15.625 1 68.44 124 LYS A CA 1
ATOM 968 C C . LYS A 1 124 ? -13.227 -23.672 -14.297 1 68.44 124 LYS A C 1
ATOM 970 O O . LYS A 1 124 ? -12.727 -24.094 -13.242 1 68.44 124 LYS A O 1
ATOM 975 N N . GLY A 1 125 ? -13.328 -22.203 -14.305 1 85.31 125 GLY A N 1
ATOM 976 C CA . GLY A 1 125 ? -13.805 -21.531 -13.109 1 85.31 125 GLY A CA 1
ATOM 977 C C . GLY A 1 125 ? -14.625 -20.281 -13.414 1 85.31 125 GLY A C 1
ATOM 978 O O . GLY A 1 125 ? -15.156 -20.141 -14.523 1 85.31 125 GLY A O 1
ATOM 979 N N . VAL A 1 126 ? -14.852 -19.609 -12.422 1 92.19 126 VAL A N 1
ATOM 980 C CA . VAL A 1 126 ? -15.656 -18.391 -12.539 1 92.19 126 VAL A CA 1
ATOM 981 C C . VAL A 1 126 ? -14.805 -17.25 -13.102 1 92.19 126 VAL A C 1
ATOM 983 O O . VAL A 1 126 ? -13.742 -16.953 -12.562 1 92.19 126 VAL A O 1
ATOM 986 N N . THR A 1 127 ? -15.188 -16.766 -14.273 1 91.44 127 THR A N 1
ATOM 987 C CA . THR A 1 127 ? -14.453 -15.719 -14.961 1 91.44 127 THR A CA 1
ATOM 988 C C . THR A 1 127 ? -15.367 -14.547 -15.312 1 91.44 127 THR A C 1
ATOM 990 O O . THR A 1 127 ? -16.562 -14.586 -15.016 1 91.44 127 THR A O 1
ATOM 993 N N . PHE A 1 128 ? -14.781 -13.539 -15.82 1 90.69 128 PHE A N 1
ATOM 994 C CA . PHE A 1 128 ? -15.547 -12.391 -16.281 1 90.69 128 PHE A CA 1
ATOM 995 C C . PHE A 1 128 ? -15.758 -12.453 -17.781 1 90.69 128 PHE A C 1
ATOM 997 O O . PHE A 1 128 ? -14.805 -12.602 -18.547 1 90.69 128 PHE A O 1
ATOM 1004 N N . LYS A 1 129 ? -16.984 -12.312 -18.219 1 87.94 129 LYS A N 1
ATOM 1005 C CA . LYS A 1 129 ? -17.312 -12.328 -19.641 1 87.94 129 LYS A CA 1
ATOM 1006 C C . LYS A 1 129 ? -16.75 -11.102 -20.344 1 87.94 129 LYS A C 1
ATOM 1008 O O . LYS A 1 129 ? -16.25 -11.203 -21.469 1 87.94 129 LYS A O 1
ATOM 1013 N N . GLU A 1 130 ? -16.844 -9.945 -19.641 1 87 130 GLU A N 1
ATOM 1014 C CA . GLU A 1 130 ? -16.328 -8.688 -20.172 1 87 130 GLU A CA 1
ATOM 1015 C C . GLU A 1 130 ? -15.375 -8.023 -19.172 1 87 130 GLU A C 1
ATOM 1017 O O . GLU A 1 130 ? -15.742 -7.043 -18.516 1 87 130 GLU A O 1
ATOM 1022 N N . PRO A 1 131 ? -14.172 -8.492 -19.172 1 82.88 131 PRO A N 1
ATOM 1023 C CA . PRO A 1 131 ? -13.234 -7.938 -18.188 1 82.88 131 PRO A CA 1
ATOM 1024 C C . PRO A 1 131 ? -12.945 -6.457 -18.422 1 82.88 131 PRO A C 1
ATOM 1026 O O . PRO A 1 131 ? -12.586 -5.738 -17.484 1 82.88 131 PRO A O 1
ATOM 1029 N N . ARG A 1 132 ? -13.156 -5.941 -19.625 1 89.75 132 ARG A N 1
ATOM 1030 C CA . ARG A 1 132 ? -12.875 -4.547 -19.938 1 89.75 132 ARG A CA 1
ATOM 1031 C C . ARG A 1 132 ? -13.852 -3.613 -19.234 1 89.75 132 ARG A C 1
ATOM 1033 O O . ARG A 1 132 ? -13.531 -2.457 -18.953 1 89.75 132 ARG A O 1
ATOM 1040 N N . LEU A 1 133 ? -14.969 -4.141 -18.891 1 88.75 133 LEU A N 1
ATOM 1041 C CA . LEU A 1 133 ? -15.945 -3.316 -18.188 1 88.75 133 LEU A CA 1
ATOM 1042 C C . LEU A 1 133 ? -15.43 -2.891 -16.828 1 88.75 133 LEU A C 1
ATOM 1044 O O . LEU A 1 133 ? -15.562 -1.729 -16.438 1 88.75 133 LEU A O 1
ATOM 1048 N N . GLY A 1 134 ? -14.898 -3.838 -16.109 1 91.06 134 GLY A N 1
ATOM 1049 C CA . GLY A 1 134 ? -14.297 -3.5 -14.82 1 91.06 134 GLY A CA 1
ATOM 1050 C C . GLY A 1 134 ? -13.141 -2.529 -14.945 1 91.06 134 GLY A C 1
ATOM 1051 O O . GLY A 1 134 ? -13 -1.616 -14.133 1 91.06 134 GLY A O 1
ATOM 1052 N N . LEU A 1 135 ? -12.375 -2.691 -15.977 1 94.44 135 LEU A N 1
ATOM 1053 C CA . LEU A 1 135 ? -11.234 -1.827 -16.234 1 94.44 135 LEU A CA 1
ATOM 1054 C C . LEU A 1 135 ? -11.68 -0.403 -16.547 1 94.44 135 LEU A C 1
ATOM 1056 O O . LEU A 1 135 ? -11.172 0.554 -15.961 1 94.44 135 LEU A O 1
ATOM 1060 N N . TYR A 1 136 ? -12.68 -0.26 -17.422 1 94.44 136 TYR A N 1
ATOM 1061 C CA . TYR A 1 136 ? -13.156 1.053 -17.828 1 94.44 136 TYR A CA 1
ATOM 1062 C C . TYR A 1 136 ? -13.82 1.783 -16.672 1 94.44 136 TYR A C 1
ATOM 1064 O O . TYR A 1 136 ? -13.594 2.979 -16.469 1 94.44 136 TYR A O 1
ATOM 1072 N N . THR A 1 137 ? -14.609 1.066 -15.883 1 94.12 137 THR A N 1
ATOM 1073 C CA . THR A 1 137 ? -15.305 1.698 -14.766 1 94.12 137 THR A CA 1
ATOM 1074 C C . THR A 1 137 ? -14.312 2.146 -13.695 1 94.12 137 THR A C 1
ATOM 1076 O O . THR A 1 137 ? -14.445 3.236 -13.141 1 94.12 137 THR A O 1
ATOM 1079 N N . SER A 1 138 ? -13.344 1.308 -13.438 1 96.62 138 SER A N 1
ATOM 1080 C CA . SER A 1 138 ? -12.328 1.674 -12.453 1 96.62 138 SER A CA 1
ATOM 1081 C C . SER A 1 138 ? -11.492 2.855 -12.93 1 96.62 138 SER A C 1
ATOM 1083 O O . SER A 1 138 ? -11.164 3.746 -12.148 1 96.62 138 SER A O 1
ATOM 1085 N N . PHE A 1 139 ? -11.203 2.844 -14.195 1 97.5 139 PHE A N 1
ATOM 1086 C CA . PHE A 1 139 ? -10.43 3.943 -14.758 1 97.5 139 PHE A CA 1
ATOM 1087 C C . PHE A 1 139 ? -11.219 5.25 -14.688 1 97.5 139 PHE A C 1
ATOM 1089 O O . PHE A 1 139 ? -10.672 6.289 -14.312 1 97.5 139 PHE A O 1
ATOM 1096 N N . ALA A 1 140 ? -12.43 5.18 -15.047 1 96.88 140 ALA A N 1
ATOM 1097 C CA . ALA A 1 140 ? -13.281 6.363 -15 1 96.88 140 ALA A CA 1
ATOM 1098 C C . ALA A 1 140 ? -13.422 6.883 -13.57 1 96.88 140 ALA A C 1
ATOM 1100 O O . ALA A 1 140 ? -13.336 8.086 -13.328 1 96.88 140 ALA A O 1
ATOM 1101 N N . THR A 1 141 ? -13.609 5.969 -12.625 1 96.88 141 THR A N 1
ATOM 1102 C CA . THR A 1 141 ? -13.734 6.359 -11.227 1 96.88 141 THR A CA 1
ATOM 1103 C C . THR A 1 141 ? -12.445 6.984 -10.719 1 96.88 141 THR A C 1
ATOM 1105 O O . THR A 1 141 ? -12.469 7.996 -10.016 1 96.88 141 THR A O 1
ATOM 1108 N N . ALA A 1 142 ? -11.328 6.379 -11.102 1 97.88 142 ALA A N 1
ATOM 1109 C CA . ALA A 1 142 ? -10.039 6.926 -10.703 1 97.88 142 ALA A CA 1
ATOM 1110 C C . ALA A 1 142 ? -9.828 8.32 -11.273 1 97.88 142 ALA A C 1
ATOM 1112 O O . ALA A 1 142 ? -9.484 9.258 -10.547 1 97.88 142 ALA A O 1
ATOM 1113 N N . ALA A 1 143 ? -10.078 8.422 -12.555 1 97.25 143 ALA A N 1
ATOM 1114 C CA . ALA A 1 143 ? -9.898 9.711 -13.227 1 97.25 143 ALA A CA 1
ATOM 1115 C C . ALA A 1 143 ? -10.805 10.773 -12.609 1 97.25 143 ALA A C 1
ATOM 1117 O O . ALA A 1 143 ? -10.375 11.898 -12.367 1 97.25 143 ALA A O 1
ATOM 1118 N N . GLY A 1 144 ? -12.047 10.422 -12.398 1 96.44 144 GLY A N 1
ATOM 1119 C CA . GLY A 1 144 ? -12.977 11.352 -11.773 1 96.44 144 GLY A CA 1
ATOM 1120 C C . GLY A 1 144 ? -12.547 11.766 -10.383 1 96.44 144 GLY A C 1
ATOM 1121 O O . GLY A 1 144 ? -12.586 12.953 -10.047 1 96.44 144 GLY A O 1
ATOM 1122 N N . ALA A 1 145 ? -12.117 10.805 -9.578 1 96.62 145 ALA A N 1
ATOM 1123 C CA . ALA A 1 145 ? -11.688 11.094 -8.211 1 96.62 145 ALA A CA 1
ATOM 1124 C C . ALA A 1 145 ? -10.445 11.977 -8.203 1 96.62 145 ALA A C 1
ATOM 1126 O O . ALA A 1 145 ? -10.359 12.938 -7.438 1 96.62 145 ALA A O 1
ATOM 1127 N N . TYR A 1 146 ? -9.5 11.672 -9.07 1 95.06 146 TYR A N 1
ATOM 1128 C CA . TYR A 1 146 ? -8.289 12.484 -9.156 1 95.06 146 TYR A CA 1
ATOM 1129 C C . TYR A 1 146 ? -8.625 13.898 -9.609 1 95.06 146 TYR A C 1
ATOM 1131 O O . TYR A 1 146 ? -8.008 14.867 -9.148 1 95.06 146 TYR A O 1
ATOM 1139 N N . LEU A 1 147 ? -9.547 14.031 -10.5 1 94 147 LEU A N 1
ATOM 1140 C CA . LEU A 1 147 ? -9.945 15.359 -10.961 1 94 147 LEU A CA 1
ATOM 1141 C C . LEU A 1 147 ? -10.492 16.203 -9.812 1 94 147 LEU A C 1
ATOM 1143 O O . LEU A 1 147 ? -10.117 17.359 -9.648 1 94 147 LEU A O 1
ATOM 1147 N N . VAL A 1 148 ? -11.32 15.617 -9.008 1 92.62 148 VAL A N 1
ATOM 1148 C CA . VAL A 1 148 ? -11.898 16.328 -7.875 1 92.62 148 VAL A CA 1
ATOM 1149 C C . VAL A 1 148 ? -10.789 16.75 -6.91 1 92.62 148 VAL A C 1
ATOM 1151 O O . VAL A 1 148 ? -10.773 17.891 -6.434 1 92.62 148 VAL A O 1
ATOM 1154 N N . VAL A 1 149 ? -9.859 15.867 -6.672 1 91.75 149 VAL A N 1
ATOM 1155 C CA . VAL A 1 149 ? -8.758 16.141 -5.75 1 91.75 149 VAL A CA 1
ATOM 1156 C C . VAL A 1 149 ? -7.875 17.25 -6.305 1 91.75 149 VAL A C 1
ATOM 1158 O O . VAL A 1 149 ? -7.465 18.156 -5.57 1 91.75 149 VAL A O 1
ATOM 1161 N N . PHE A 1 150 ? -7.691 17.219 -7.582 1 87.19 150 PHE A N 1
ATOM 1162 C CA . PHE A 1 150 ? -6.836 18.219 -8.219 1 87.19 150 PHE A CA 1
ATOM 1163 C C . PHE A 1 150 ? -7.504 19.594 -8.219 1 87.19 150 PHE A C 1
ATOM 1165 O O . PHE A 1 150 ? -6.828 20.609 -8.125 1 87.19 150 PHE A O 1
ATOM 1172 N N . LEU A 1 151 ? -8.742 19.625 -8.242 1 85.88 151 LEU A N 1
ATOM 1173 C CA . LEU A 1 151 ? -9.484 20.875 -8.289 1 85.88 151 LEU A CA 1
ATOM 1174 C C . LEU A 1 151 ? -9.664 21.453 -6.891 1 85.88 151 LEU A C 1
ATOM 1176 O O . LEU A 1 151 ? -10.008 22.625 -6.738 1 85.88 151 LEU A O 1
ATOM 1180 N N . ALA A 1 152 ? -9.414 20.594 -5.898 1 82.5 152 ALA A N 1
ATOM 1181 C CA . ALA A 1 152 ? -9.555 21.078 -4.527 1 82.5 152 ALA A CA 1
ATOM 1182 C C . ALA A 1 152 ? -8.375 21.953 -4.125 1 82.5 152 ALA A C 1
ATOM 1184 O O . ALA A 1 152 ? -7.227 21.5 -4.141 1 82.5 152 ALA A O 1
ATOM 1185 N N . LYS A 1 153 ? -8.523 23.172 -3.924 1 67.69 153 LYS A N 1
ATOM 1186 C CA . LYS A 1 153 ? -7.504 24.172 -3.637 1 67.69 153 LYS A CA 1
ATOM 1187 C C . LYS A 1 153 ? -6.734 23.828 -2.365 1 67.69 153 LYS A C 1
ATOM 1189 O O . LYS A 1 153 ? -5.512 23.984 -2.312 1 67.69 153 LYS A O 1
ATOM 1194 N N . ASP A 1 154 ? -7.371 23.391 -1.299 1 61.44 154 ASP A N 1
ATOM 1195 C CA . ASP A 1 154 ? -6.766 23.203 0.015 1 61.44 154 ASP A CA 1
ATOM 1196 C C . ASP A 1 154 ? -5.992 21.891 0.082 1 61.44 154 ASP A C 1
ATOM 1198 O O . ASP A 1 154 ? -5.059 21.75 0.873 1 61.44 154 ASP A O 1
ATOM 1202 N N . PHE A 1 155 ? -6.453 20.938 -0.458 1 61.47 155 PHE A N 1
ATOM 1203 C CA . PHE A 1 155 ? -5.859 19.625 -0.302 1 61.47 155 PHE A CA 1
ATOM 1204 C C . PHE A 1 155 ? -4.512 19.547 -1.012 1 61.47 155 PHE A C 1
ATOM 1206 O O . PHE A 1 155 ? -3.527 19.078 -0.439 1 61.47 155 PHE A O 1
ATOM 1213 N N . PHE A 1 156 ? -4.508 20.016 -2.307 1 55.16 156 PHE A N 1
ATOM 1214 C CA . PHE A 1 156 ? -3.219 20.109 -2.982 1 55.16 156 PHE A CA 1
ATOM 1215 C C . PHE A 1 156 ? -2.615 21.5 -2.805 1 55.16 156 PHE A C 1
ATOM 1217 O O . PHE A 1 156 ? -1.54 21.781 -3.334 1 55.16 156 PHE A O 1
ATOM 1224 N N . GLY A 1 157 ? -3.148 22.266 -1.688 1 49.5 157 GLY A N 1
ATOM 1225 C CA . GLY A 1 157 ? -2.602 23.547 -1.281 1 49.5 157 GLY A CA 1
ATOM 1226 C C . GLY A 1 157 ? -2.523 24.547 -2.418 1 49.5 157 GLY A C 1
ATOM 1227 O O . GLY A 1 157 ? -1.646 25.406 -2.432 1 49.5 157 GLY A O 1
ATOM 1228 N N . HIS A 1 158 ? -3.172 24.391 -3.459 1 44.12 158 HIS A N 1
ATOM 1229 C CA . HIS A 1 158 ? -2.877 25.172 -4.66 1 44.12 158 HIS A CA 1
ATOM 1230 C C . HIS A 1 158 ? -3.127 26.656 -4.434 1 44.12 158 HIS A C 1
ATOM 1232 O O . HIS A 1 158 ? -2.66 27.484 -5.211 1 44.12 158 HIS A O 1
ATOM 1238 N N . SER A 1 159 ? -4.227 26.969 -3.945 1 42.47 159 SER A N 1
ATOM 1239 C CA . SER A 1 159 ? -4.402 28.406 -4.105 1 42.47 159 SER A CA 1
ATOM 1240 C C . SER A 1 159 ? -3.223 29.188 -3.521 1 42.47 159 SER A C 1
ATOM 1242 O O . SER A 1 159 ? -3.02 30.359 -3.844 1 42.47 159 SER A O 1
ATOM 1244 N N . GLN A 1 160 ? -3.025 29.062 -2.291 1 43.34 160 GLN A N 1
ATOM 1245 C CA . GLN A 1 160 ? -1.915 29.906 -1.872 1 43.34 160 GLN A CA 1
ATOM 1246 C C . GLN A 1 160 ? -0.579 29.344 -2.334 1 43.34 160 GLN A C 1
ATOM 1248 O O . GLN A 1 160 ? -0.45 28.125 -2.523 1 43.34 160 GLN A O 1
ATOM 1253 N N . LEU A 1 161 ? 0.3 30.047 -3.199 1 45.28 161 LEU A N 1
ATOM 1254 C CA . LEU A 1 161 ? 1.689 29.812 -3.574 1 45.28 161 LEU A CA 1
ATOM 1255 C C . LEU A 1 161 ? 2.266 28.625 -2.805 1 45.28 161 LEU A C 1
ATOM 1257 O O . LEU A 1 161 ? 3.182 27.953 -3.283 1 45.28 161 LEU A O 1
ATOM 1261 N N . HIS A 1 162 ? 1.83 28.344 -1.536 1 50.72 162 HIS A N 1
ATOM 1262 C CA . HIS A 1 162 ? 2.471 27.609 -0.457 1 50.72 162 HIS A CA 1
ATOM 1263 C C . HIS A 1 162 ? 2.287 26.094 -0.638 1 50.72 162 HIS A C 1
ATOM 1265 O O . HIS A 1 162 ? 2.922 25.312 0.058 1 50.72 162 HIS A O 1
ATOM 1271 N N . SER A 1 163 ? 1.499 25.469 -1.855 1 70.06 163 SER A N 1
ATOM 1272 C CA . SER A 1 163 ? 1.089 24.094 -1.602 1 70.06 163 SER A CA 1
ATOM 1273 C C . SER A 1 163 ? 1.451 23.188 -2.771 1 70.06 163 SER A C 1
ATOM 1275 O O . SER A 1 163 ? 1.077 22 -2.791 1 70.06 163 SER A O 1
ATOM 1277 N N . ARG A 1 164 ? 2.391 23.734 -3.736 1 80.5 164 ARG A N 1
ATOM 1278 C CA . ARG A 1 164 ? 2.729 22.875 -4.867 1 80.5 164 ARG A CA 1
ATOM 1279 C C . ARG A 1 164 ? 3.67 21.75 -4.441 1 80.5 164 ARG A C 1
ATOM 1281 O O . ARG A 1 164 ? 3.547 20.625 -4.91 1 80.5 164 ARG A O 1
ATOM 1288 N N . LEU A 1 165 ? 4.629 22.172 -3.652 1 87.88 165 LEU A N 1
ATOM 1289 C CA . LEU A 1 165 ? 5.551 21.172 -3.117 1 87.88 165 LEU A CA 1
ATOM 1290 C C . LEU A 1 165 ? 4.789 20.031 -2.461 1 87.88 165 LEU A C 1
ATOM 1292 O O . LEU A 1 165 ? 5.09 18.859 -2.705 1 87.88 165 LEU A O 1
ATOM 1296 N N . ASN A 1 166 ? 3.775 20.344 -1.805 1 88.94 166 ASN A N 1
ATOM 1297 C CA . ASN A 1 166 ? 2.969 19.328 -1.141 1 88.94 166 ASN A CA 1
ATOM 1298 C C . ASN A 1 166 ? 2.193 18.484 -2.148 1 88.94 166 ASN A C 1
ATOM 1300 O O . ASN A 1 166 ? 2.016 17.281 -1.95 1 88.94 166 ASN A O 1
ATOM 1304 N N . MET A 1 167 ? 1.737 19.141 -3.203 1 89.75 167 MET A N 1
ATOM 1305 C CA . MET A 1 167 ? 1.042 18.406 -4.254 1 89.75 167 MET A CA 1
ATOM 1306 C C . MET A 1 167 ? 1.95 17.344 -4.871 1 89.75 167 MET A C 1
ATOM 1308 O O . MET A 1 167 ? 1.548 16.188 -5.023 1 89.75 167 MET A O 1
ATOM 1312 N N . HIS A 1 168 ? 3.121 17.719 -5.148 1 93.25 168 HIS A N 1
ATOM 1313 C CA . HIS A 1 168 ? 4.051 16.797 -5.789 1 93.25 168 HIS A CA 1
ATOM 1314 C C . HIS A 1 168 ? 4.465 15.672 -4.836 1 93.25 168 HIS A C 1
ATOM 1316 O O . HIS A 1 168 ? 4.703 14.547 -5.266 1 93.25 168 HIS A O 1
ATOM 1322 N N . LEU A 1 169 ? 4.488 15.984 -3.566 1 94.88 169 LEU A N 1
ATOM 1323 C CA . LEU A 1 169 ? 4.758 14.945 -2.582 1 94.88 169 LEU A CA 1
ATOM 1324 C C . LEU A 1 169 ? 3.611 13.945 -2.525 1 94.88 169 LEU A C 1
ATOM 1326 O O . LEU A 1 169 ? 3.84 12.734 -2.438 1 94.88 169 LEU A O 1
ATOM 1330 N N . LYS A 1 170 ? 2.41 14.422 -2.607 1 94.44 170 LYS A N 1
ATOM 1331 C CA . LYS A 1 170 ? 1.255 13.523 -2.594 1 94.44 170 LYS A CA 1
ATOM 1332 C C . LYS A 1 170 ? 1.199 12.68 -3.863 1 94.44 170 LYS A C 1
ATOM 1334 O O . LYS A 1 170 ? 0.876 11.492 -3.811 1 94.44 170 LYS A O 1
ATOM 1339 N N . ILE A 1 171 ? 1.512 13.266 -4.965 1 94.81 171 ILE A N 1
ATOM 1340 C CA . ILE A 1 171 ? 1.577 12.523 -6.215 1 94.81 171 ILE A CA 1
ATOM 1341 C C . ILE A 1 171 ? 2.676 11.461 -6.129 1 94.81 171 ILE A C 1
ATOM 1343 O O . ILE A 1 171 ? 2.49 10.328 -6.574 1 94.81 171 ILE A O 1
ATOM 1347 N N . ASP A 1 172 ? 3.795 11.867 -5.562 1 97.56 172 ASP A N 1
ATOM 1348 C CA . ASP A 1 172 ? 4.898 10.93 -5.352 1 97.56 172 ASP A CA 1
ATOM 1349 C C . ASP A 1 172 ? 4.449 9.734 -4.52 1 97.56 172 ASP A C 1
ATOM 1351 O O . ASP A 1 172 ? 4.812 8.594 -4.82 1 97.56 172 ASP A O 1
ATOM 1355 N N . PHE A 1 173 ? 3.652 10.031 -3.523 1 98.19 173 PHE A N 1
ATOM 1356 C CA . PHE A 1 173 ? 3.105 8.961 -2.699 1 98.19 173 PHE A CA 1
ATOM 1357 C C . PHE A 1 173 ? 2.271 8.008 -3.543 1 98.19 173 PHE A C 1
ATOM 1359 O O . PHE A 1 173 ? 2.465 6.789 -3.484 1 98.19 173 PHE A O 1
ATOM 1366 N N . VAL A 1 174 ? 1.42 8.492 -4.352 1 98.06 174 VAL A N 1
ATOM 1367 C CA . VAL A 1 174 ? 0.512 7.664 -5.141 1 98.06 174 VAL A CA 1
ATOM 1368 C C . VAL A 1 174 ? 1.311 6.816 -6.129 1 98.06 174 VAL A C 1
ATOM 1370 O O . VAL A 1 174 ? 1.088 5.609 -6.242 1 98.06 174 VAL A O 1
ATOM 1373 N N . MET A 1 175 ? 2.223 7.426 -6.762 1 97.75 175 MET A N 1
ATOM 1374 C CA . MET A 1 175 ? 3.01 6.715 -7.766 1 97.75 175 MET A CA 1
ATOM 1375 C C . MET A 1 175 ? 3.801 5.578 -7.129 1 97.75 175 MET A C 1
ATOM 1377 O O . MET A 1 175 ? 3.807 4.457 -7.645 1 97.75 175 MET A O 1
ATOM 1381 N N . ASN A 1 176 ? 4.379 5.844 -5.996 1 98.38 176 ASN A N 1
ATOM 1382 C CA . ASN A 1 176 ? 5.211 4.832 -5.348 1 98.38 176 ASN A CA 1
ATOM 1383 C C . ASN A 1 176 ? 4.367 3.766 -4.66 1 98.38 176 ASN A C 1
ATOM 1385 O O . ASN A 1 176 ? 4.73 2.588 -4.656 1 98.38 176 ASN A O 1
ATOM 1389 N N . LEU A 1 177 ? 3.244 4.203 -4.117 1 98.69 177 LEU A N 1
ATOM 1390 C CA . LEU A 1 177 ? 2.338 3.23 -3.516 1 98.69 177 LEU A CA 1
ATOM 1391 C C . LEU A 1 177 ? 1.832 2.242 -4.562 1 98.69 177 LEU A C 1
ATOM 1393 O O . LEU A 1 177 ? 1.918 1.027 -4.367 1 98.69 177 LEU A O 1
ATOM 1397 N N . VAL A 1 178 ? 1.378 2.768 -5.66 1 98.12 178 VAL A N 1
ATOM 1398 C CA . VAL A 1 178 ? 0.791 1.93 -6.699 1 98.12 178 VAL A CA 1
ATOM 1399 C C . VAL A 1 178 ? 1.87 1.051 -7.324 1 98.12 178 VAL A C 1
ATOM 1401 O O . VAL A 1 178 ? 1.688 -0.16 -7.473 1 98.12 178 VAL A O 1
ATOM 1404 N N . HIS A 1 179 ? 2.977 1.657 -7.625 1 97.62 179 HIS A N 1
ATOM 1405 C CA . HIS A 1 179 ? 4.078 0.896 -8.195 1 97.62 179 HIS A CA 1
ATOM 1406 C C . HIS A 1 179 ? 4.551 -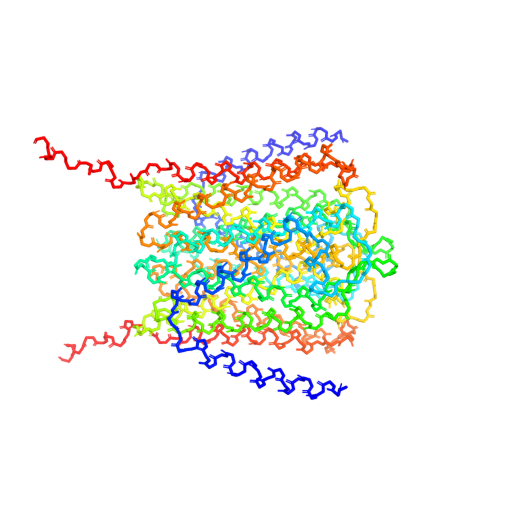0.198 -7.246 1 97.62 179 HIS A C 1
ATOM 1408 O O . HIS A 1 179 ? 4.82 -1.323 -7.672 1 97.62 179 HIS A O 1
ATOM 1414 N N . GLY A 1 180 ? 4.656 0.168 -6.012 1 98.31 180 GLY A N 1
ATOM 1415 C CA . GLY A 1 180 ? 5.09 -0.799 -5.016 1 98.31 180 GLY A CA 1
ATOM 1416 C C . GLY A 1 180 ? 4.113 -1.948 -4.836 1 98.31 180 GLY A C 1
ATOM 1417 O O . GLY A 1 180 ? 4.52 -3.111 -4.785 1 98.31 180 GLY A O 1
ATOM 1418 N N . VAL A 1 181 ? 2.85 -1.636 -4.801 1 98.62 181 VAL A N 1
ATOM 1419 C CA . VAL A 1 181 ? 1.834 -2.668 -4.621 1 98.62 181 VAL A CA 1
ATOM 1420 C C . VAL A 1 181 ? 1.809 -3.584 -5.844 1 98.62 181 VAL A C 1
ATOM 1422 O O . VAL A 1 181 ? 1.69 -4.805 -5.707 1 98.62 181 VAL A O 1
ATOM 1425 N N . VAL A 1 182 ? 1.947 -3.033 -7 1 97.88 182 VAL A N 1
ATOM 1426 C CA . VAL A 1 182 ? 1.949 -3.824 -8.227 1 97.88 182 VAL A CA 1
ATOM 1427 C C . VAL A 1 182 ? 3.17 -4.742 -8.242 1 97.88 182 VAL A C 1
ATOM 1429 O O . VAL A 1 182 ? 3.068 -5.91 -8.633 1 97.88 182 VAL A O 1
ATOM 1432 N N . ALA A 1 183 ? 4.281 -4.234 -7.781 1 97.69 183 ALA A N 1
ATOM 1433 C CA . ALA A 1 183 ? 5.492 -5.051 -7.727 1 97.69 183 ALA A CA 1
ATOM 1434 C C . ALA A 1 183 ? 5.328 -6.211 -6.754 1 97.69 183 ALA A C 1
ATOM 1436 O O . ALA A 1 183 ? 5.828 -7.312 -7 1 97.69 183 ALA A O 1
ATOM 1437 N N . MET A 1 184 ? 4.637 -5.949 -5.719 1 98.38 184 MET A N 1
ATOM 1438 C CA . MET A 1 184 ? 4.438 -7.004 -4.727 1 98.38 184 MET A CA 1
ATOM 1439 C C . MET A 1 184 ? 3.365 -7.988 -5.188 1 98.38 184 MET A C 1
ATOM 1441 O O . MET A 1 184 ? 3.496 -9.195 -4.98 1 98.38 184 MET A O 1
ATOM 1445 N N . ALA A 1 185 ? 2.389 -7.496 -5.848 1 98.38 185 ALA A N 1
ATOM 1446 C CA . ALA A 1 185 ? 1.222 -8.305 -6.191 1 98.38 185 ALA A CA 1
ATOM 1447 C C . ALA A 1 185 ? 1.479 -9.133 -7.449 1 98.38 185 ALA A C 1
ATOM 1449 O O . ALA A 1 185 ? 0.93 -10.227 -7.605 1 98.38 185 ALA A O 1
ATOM 1450 N N . TYR A 1 186 ? 2.324 -8.633 -8.367 1 97.06 186 TYR A N 1
ATOM 1451 C CA . TYR A 1 186 ? 2.467 -9.289 -9.656 1 97.06 186 TYR A CA 1
ATOM 1452 C C . TYR A 1 186 ? 3.938 -9.453 -10.031 1 97.06 186 TYR A C 1
ATOM 1454 O O . TYR A 1 186 ? 4.352 -9.086 -11.133 1 97.06 186 TYR A O 1
ATOM 1462 N N . PRO A 1 187 ? 4.66 -10.047 -9.148 1 95.5 187 PRO A N 1
ATOM 1463 C CA . PRO A 1 187 ? 6.082 -10.188 -9.469 1 95.5 187 PRO A CA 1
ATOM 1464 C C . PRO A 1 187 ? 6.328 -11.039 -10.711 1 95.5 187 PRO A C 1
ATOM 1466 O O . PRO A 1 187 ? 7.164 -10.688 -11.547 1 95.5 187 PRO A O 1
ATOM 1469 N N . LYS A 1 188 ? 5.625 -12.141 -10.922 1 93.94 188 LYS A N 1
ATOM 1470 C CA . LYS A 1 188 ? 5.82 -13.039 -12.055 1 93.94 188 LYS A CA 1
ATOM 1471 C C . LYS A 1 188 ? 5.438 -12.359 -13.367 1 93.94 188 LYS A C 1
ATOM 1473 O O . LYS A 1 188 ? 6.109 -12.547 -14.391 1 93.94 188 LYS A O 1
ATOM 1478 N N . VAL A 1 189 ? 4.41 -11.586 -13.266 1 93.94 189 VAL A N 1
ATOM 1479 C CA . VAL A 1 189 ? 3.949 -10.883 -14.461 1 93.94 189 VAL A CA 1
ATOM 1480 C C . VAL A 1 189 ? 4.973 -9.828 -14.875 1 93.94 189 VAL A C 1
ATOM 1482 O O . VAL A 1 189 ? 5.324 -9.727 -16.047 1 93.94 189 VAL A O 1
ATOM 1485 N N . LEU A 1 190 ? 5.465 -9.141 -13.922 1 93.94 190 LEU A N 1
ATOM 1486 C CA . LEU A 1 190 ? 6.434 -8.086 -14.203 1 93.94 190 LEU A CA 1
ATOM 1487 C C . LEU A 1 190 ? 7.73 -8.672 -14.75 1 93.94 190 LEU A C 1
ATOM 1489 O O . LEU A 1 190 ? 8.289 -8.148 -15.719 1 93.94 190 LEU A O 1
ATOM 1493 N N . VAL A 1 191 ? 8.141 -9.703 -14.148 1 92.69 191 VAL A N 1
ATOM 1494 C CA . VAL A 1 191 ? 9.359 -10.375 -14.586 1 92.69 191 VAL A CA 1
ATOM 1495 C C . VAL A 1 191 ? 9.156 -10.945 -15.992 1 92.69 191 VAL A C 1
ATOM 1497 O O . VAL A 1 191 ? 10.062 -10.891 -16.828 1 92.69 191 VAL A O 1
ATOM 1500 N N . GLY A 1 192 ? 7.988 -11.492 -16.219 1 92.12 192 GLY A N 1
ATOM 1501 C CA . GLY A 1 192 ? 7.68 -12 -17.547 1 92.12 192 GLY A CA 1
ATOM 1502 C C . GLY A 1 192 ? 7.762 -10.938 -18.625 1 92.12 192 GLY A C 1
ATOM 1503 O O . GLY A 1 192 ? 8.234 -11.203 -19.734 1 92.12 192 GLY A O 1
ATOM 1504 N N . PHE A 1 193 ? 7.355 -9.773 -18.266 1 90.56 193 PHE A N 1
ATOM 1505 C CA . PHE A 1 193 ? 7.406 -8.672 -19.219 1 90.56 193 PHE A CA 1
ATOM 1506 C C . PHE A 1 193 ? 8.844 -8.281 -19.516 1 90.56 193 PHE A C 1
ATOM 1508 O O . PHE A 1 193 ? 9.18 -7.914 -20.656 1 90.56 193 PHE A O 1
ATOM 1515 N N . LEU A 1 194 ? 9.703 -8.469 -18.516 1 92.69 194 LEU A N 1
ATOM 1516 C CA . LEU A 1 194 ? 11.086 -8.023 -18.641 1 92.69 194 LEU A CA 1
ATOM 1517 C C . LEU A 1 194 ? 11.945 -9.102 -19.297 1 92.69 194 LEU A C 1
ATOM 1519 O O . LEU A 1 194 ? 12.922 -8.789 -19.984 1 92.69 194 LEU A O 1
ATOM 1523 N N . THR A 1 195 ? 11.75 -10.43 -19.078 1 91.19 195 THR A N 1
ATOM 1524 C CA . THR A 1 195 ? 12.656 -11.5 -19.5 1 91.19 195 THR A CA 1
ATOM 1525 C C . THR A 1 195 ? 11.977 -12.414 -20.516 1 91.19 195 THR A C 1
ATOM 1527 O O . THR A 1 195 ? 12.641 -13.227 -21.172 1 91.19 195 THR A O 1
ATOM 1530 N N . LYS A 1 196 ? 10.75 -12.422 -20.656 1 83 196 LYS A N 1
ATOM 1531 C CA . LYS A 1 196 ? 9.977 -13.367 -21.453 1 83 196 LYS A CA 1
ATOM 1532 C C . LYS A 1 196 ? 10.023 -14.766 -20.859 1 83 196 LYS A C 1
ATOM 1534 O O . LYS A 1 196 ? 9.57 -15.734 -21.484 1 83 196 LYS A O 1
ATOM 1539 N N . ALA A 1 197 ? 10.742 -14.852 -19.672 1 74.81 197 ALA A N 1
ATOM 1540 C CA . ALA A 1 197 ? 10.844 -16.141 -19 1 74.81 197 ALA A CA 1
ATOM 1541 C C . ALA A 1 197 ? 9.602 -16.406 -18.156 1 74.81 197 ALA A C 1
ATOM 1543 O O . ALA A 1 197 ? 8.969 -15.477 -17.641 1 74.81 197 ALA A O 1
ATOM 1544 N N . LYS A 1 198 ? 9.508 -17.734 -18.078 1 71.5 198 LYS A N 1
ATOM 1545 C CA . LYS A 1 198 ? 8.305 -18.109 -17.344 1 71.5 198 LYS A CA 1
ATOM 1546 C C . LYS A 1 198 ? 8.641 -18.547 -15.922 1 71.5 198 LYS A C 1
ATOM 1548 O O . LYS A 1 198 ? 7.766 -18.594 -15.055 1 71.5 198 LYS A O 1
ATOM 1553 N N . ASN A 1 199 ? 9.945 -18.688 -15.664 1 82.44 199 ASN A N 1
ATOM 1554 C CA . ASN A 1 199 ? 10.25 -19.203 -14.336 1 82.44 199 ASN A CA 1
ATOM 1555 C C . ASN A 1 199 ? 10.672 -18.094 -13.383 1 82.44 199 ASN A C 1
ATOM 1557 O O . ASN A 1 199 ? 11.516 -17.266 -13.727 1 82.44 199 ASN A O 1
ATOM 1561 N N . CYS A 1 200 ? 9.992 -18.016 -12.328 1 91.31 200 CYS A N 1
ATOM 1562 C CA . CYS A 1 200 ? 10.297 -17.062 -11.266 1 91.31 200 CYS A CA 1
ATOM 1563 C C . CYS A 1 200 ? 10.617 -17.781 -9.961 1 91.31 200 CYS A C 1
ATOM 1565 O O . CYS A 1 200 ? 9.711 -18.172 -9.219 1 91.31 200 CYS A O 1
ATOM 1567 N N . ASP A 1 201 ? 11.953 -17.922 -9.742 1 93.62 201 ASP A N 1
ATOM 1568 C CA . ASP A 1 201 ? 12.359 -18.625 -8.531 1 93.62 201 ASP A CA 1
ATOM 1569 C C . ASP A 1 201 ? 12.141 -17.75 -7.293 1 93.62 201 ASP A C 1
ATOM 1571 O O . ASP A 1 201 ? 11.641 -16.641 -7.395 1 93.62 201 ASP A O 1
ATOM 1575 N N . GLU A 1 202 ? 12.422 -18.312 -6.16 1 94 202 GLU A N 1
ATOM 1576 C CA . GLU A 1 202 ? 12.148 -17.672 -4.883 1 94 202 GLU A CA 1
ATOM 1577 C C . GLU A 1 202 ? 12.914 -16.344 -4.75 1 94 202 GLU A C 1
ATOM 1579 O O . GLU A 1 202 ? 12.359 -15.352 -4.281 1 94 202 GLU A O 1
ATOM 1584 N N . PHE A 1 203 ? 14.133 -16.344 -5.191 1 94.81 203 PHE A N 1
ATOM 1585 C CA . PHE A 1 203 ? 14.969 -15.156 -5.078 1 94.81 203 PHE A CA 1
ATOM 1586 C C . PHE A 1 203 ? 14.391 -14.016 -5.91 1 94.81 203 PHE A C 1
ATOM 1588 O O . PHE A 1 203 ? 14.352 -12.875 -5.457 1 94.81 203 PHE A O 1
ATOM 1595 N N . ILE A 1 204 ? 13.938 -14.312 -7.055 1 95.62 204 ILE A N 1
ATOM 1596 C CA . ILE A 1 204 ? 13.359 -13.312 -7.953 1 95.62 204 ILE A CA 1
ATOM 1597 C C . ILE A 1 204 ? 12.102 -12.719 -7.328 1 95.62 204 ILE A C 1
ATOM 1599 O O . ILE A 1 204 ? 11.922 -11.5 -7.309 1 95.62 204 ILE A O 1
ATOM 1603 N N . VAL A 1 205 ? 11.289 -13.555 -6.754 1 96.31 205 VAL A N 1
ATOM 1604 C CA . VAL A 1 205 ? 10.039 -13.102 -6.152 1 96.31 205 VAL A CA 1
ATOM 1605 C C . VAL A 1 205 ? 10.344 -12.219 -4.941 1 96.31 205 VAL A C 1
ATOM 1607 O O . VAL A 1 205 ? 9.805 -11.109 -4.824 1 96.31 205 VAL A O 1
ATOM 1610 N N . VAL A 1 206 ? 11.211 -12.648 -4.145 1 96.56 206 VAL A N 1
ATOM 1611 C CA . VAL A 1 206 ? 11.547 -11.922 -2.926 1 96.56 206 VAL A CA 1
ATOM 1612 C C . VAL A 1 206 ? 12.172 -10.578 -3.281 1 96.56 206 VAL A C 1
ATOM 1614 O O . VAL A 1 206 ? 11.797 -9.539 -2.723 1 96.56 206 VAL A O 1
ATOM 1617 N N . CYS A 1 207 ? 13.055 -10.57 -4.23 1 96.5 207 CYS A N 1
ATOM 1618 C CA . CYS A 1 207 ? 13.719 -9.336 -4.625 1 96.5 207 CYS A CA 1
ATOM 1619 C C . CYS A 1 207 ? 12.719 -8.336 -5.199 1 96.5 207 CYS A C 1
ATOM 1621 O O . CYS A 1 207 ? 12.75 -7.152 -4.855 1 96.5 207 CYS A O 1
ATOM 1623 N N . THR A 1 208 ? 11.844 -8.82 -6.016 1 97.25 208 THR A N 1
ATOM 1624 C CA . THR A 1 208 ? 10.859 -7.949 -6.641 1 97.25 208 THR A CA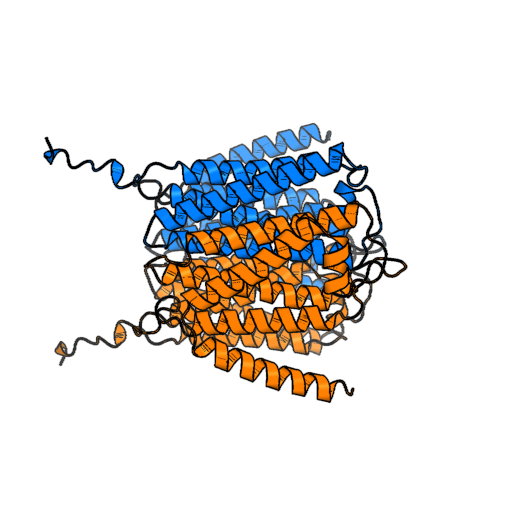 1
ATOM 1625 C C . THR A 1 208 ? 9.898 -7.383 -5.594 1 97.25 208 THR A C 1
ATOM 1627 O O . THR A 1 208 ? 9.586 -6.191 -5.613 1 97.25 208 THR A O 1
ATOM 1630 N N . GLN A 1 209 ? 9.484 -8.195 -4.688 1 98.44 209 GLN A N 1
ATOM 1631 C CA . GLN A 1 209 ? 8.547 -7.746 -3.66 1 98.44 209 GLN A CA 1
ATOM 1632 C C . GLN A 1 209 ? 9.234 -6.82 -2.658 1 98.44 209 GLN A C 1
ATOM 1634 O O . GLN A 1 209 ? 8.625 -5.867 -2.17 1 98.44 209 GLN A O 1
ATOM 1639 N N . CYS A 1 210 ? 10.484 -7.102 -2.336 1 98.06 210 CYS A N 1
ATOM 1640 C CA . CYS A 1 210 ? 11.211 -6.195 -1.451 1 98.06 210 CYS A CA 1
ATOM 1641 C C . CYS A 1 210 ? 11.375 -4.824 -2.092 1 98.06 210 CYS A C 1
ATOM 1643 O O . CYS A 1 210 ? 11.258 -3.799 -1.414 1 98.06 210 CYS A O 1
ATOM 1645 N N . TYR A 1 211 ? 11.688 -4.859 -3.398 1 97.94 211 TYR A N 1
ATOM 1646 C CA . TYR A 1 211 ? 11.703 -3.6 -4.133 1 97.94 211 TYR A CA 1
ATOM 1647 C C . TYR A 1 211 ? 10.391 -2.85 -3.967 1 97.94 211 TYR A C 1
ATOM 1649 O O . TYR A 1 211 ? 10.383 -1.645 -3.703 1 97.94 211 TYR A O 1
ATOM 1657 N N . GLY A 1 212 ? 9.289 -3.557 -4.086 1 98.38 212 GLY A N 1
ATOM 1658 C CA . GLY A 1 212 ? 7.98 -2.961 -3.889 1 98.38 212 GLY A CA 1
ATOM 1659 C C . GLY A 1 212 ? 7.781 -2.408 -2.488 1 98.38 212 GLY A C 1
ATOM 1660 O O . GLY A 1 212 ? 7.223 -1.324 -2.318 1 98.38 212 GLY A O 1
ATOM 1661 N N . ALA A 1 213 ? 8.219 -3.131 -1.5 1 98.75 213 ALA A N 1
ATOM 1662 C CA . ALA A 1 213 ? 8.094 -2.686 -0.115 1 98.75 213 ALA A CA 1
ATOM 1663 C C . ALA A 1 213 ? 8.828 -1.368 0.108 1 98.75 213 ALA A C 1
ATOM 1665 O O . ALA A 1 213 ? 8.32 -0.471 0.784 1 98.75 213 ALA A O 1
ATOM 1666 N N . PHE A 1 214 ? 9.977 -1.251 -0.479 1 98.62 214 PHE A N 1
ATOM 1667 C CA . PHE A 1 214 ? 10.75 -0.024 -0.334 1 98.62 214 PHE A CA 1
ATOM 1668 C C . PHE A 1 214 ? 10.031 1.149 -0.989 1 98.62 214 PHE A C 1
ATOM 1670 O O . PHE A 1 214 ? 10.055 2.266 -0.464 1 98.62 214 PHE A O 1
ATOM 1677 N N . LEU A 1 215 ? 9.422 0.85 -2.143 1 98.38 215 LEU A N 1
ATOM 1678 C CA . LEU A 1 215 ? 8.672 1.909 -2.809 1 98.38 215 LEU A CA 1
ATOM 1679 C C . LEU A 1 215 ? 7.496 2.361 -1.953 1 98.38 215 LEU A C 1
ATOM 1681 O O . LEU A 1 215 ? 7.258 3.562 -1.799 1 98.38 215 LEU A O 1
ATOM 1685 N N . ILE A 1 216 ? 6.809 1.428 -1.369 1 98.75 216 ILE A N 1
ATOM 1686 C CA . ILE A 1 216 ? 5.648 1.745 -0.543 1 98.75 216 ILE A CA 1
ATOM 1687 C C . ILE A 1 216 ? 6.086 2.582 0.657 1 98.75 216 ILE A C 1
ATOM 1689 O O . ILE A 1 216 ? 5.508 3.641 0.925 1 98.75 216 ILE A O 1
ATOM 1693 N N . GLY A 1 217 ? 7.117 2.117 1.329 1 98.62 217 GLY A N 1
ATOM 1694 C CA . GLY A 1 217 ? 7.602 2.857 2.484 1 98.62 217 GLY A CA 1
ATOM 1695 C C . GLY A 1 217 ? 8.078 4.258 2.139 1 98.62 217 GLY A C 1
ATOM 1696 O O . GLY A 1 217 ? 7.746 5.219 2.838 1 98.62 217 GLY A O 1
ATOM 1697 N N . SER A 1 218 ? 8.797 4.34 1.048 1 98 218 SER A N 1
ATOM 1698 C CA . SER A 1 218 ? 9.273 5.641 0.591 1 98 218 SER A CA 1
ATOM 1699 C C . SER A 1 218 ? 8.117 6.555 0.203 1 98 218 SER A C 1
ATOM 1701 O O . SER A 1 218 ? 8.172 7.766 0.421 1 98 218 SER A O 1
ATOM 1703 N N . GLY A 1 219 ? 7.102 5.984 -0.402 1 98.31 219 GLY A N 1
ATOM 1704 C CA . GLY A 1 219 ? 5.91 6.75 -0.717 1 98.31 219 GLY A CA 1
ATOM 1705 C C . GLY A 1 219 ? 5.207 7.297 0.513 1 98.31 219 GLY A C 1
ATOM 1706 O O . GLY A 1 219 ? 4.758 8.445 0.521 1 98.31 219 GLY A O 1
ATOM 1707 N N . VAL A 1 220 ? 5.164 6.52 1.522 1 98.5 220 VAL A N 1
ATOM 1708 C CA . VAL A 1 220 ? 4.52 6.945 2.762 1 98.5 220 VAL A CA 1
ATOM 1709 C C . VAL A 1 220 ? 5.305 8.102 3.381 1 98.5 220 VAL A C 1
ATOM 1711 O O . VAL A 1 220 ? 4.715 9.047 3.908 1 98.5 220 VAL A O 1
ATOM 1714 N N . ILE A 1 221 ? 6.602 8.047 3.295 1 98 221 ILE A N 1
ATOM 1715 C CA . ILE A 1 221 ? 7.43 9.148 3.773 1 98 221 ILE A CA 1
ATOM 1716 C C . ILE A 1 221 ? 7.086 10.43 3.012 1 98 221 ILE A C 1
ATOM 1718 O O . ILE A 1 221 ? 6.914 11.492 3.613 1 98 221 ILE A O 1
ATOM 1722 N N . SER A 1 222 ? 6.906 10.305 1.714 1 97.31 222 SER A N 1
ATOM 1723 C CA . SER A 1 222 ? 6.523 11.453 0.9 1 97.31 222 SER A CA 1
ATOM 1724 C C . SER A 1 222 ? 5.203 12.055 1.379 1 97.31 222 SER A C 1
ATOM 1726 O O . SER A 1 222 ? 5.09 13.273 1.524 1 97.31 222 SER A O 1
ATOM 1728 N N . LEU A 1 223 ? 4.289 11.219 1.633 1 96.38 223 LEU A N 1
ATOM 1729 C CA . LEU A 1 223 ? 2.973 11.688 2.055 1 96.38 223 LEU A CA 1
ATOM 1730 C C . LEU A 1 223 ? 3.059 12.422 3.391 1 96.38 223 LEU A C 1
ATOM 1732 O O . LEU A 1 223 ? 2.494 13.508 3.547 1 96.38 223 LEU A O 1
ATOM 1736 N N . LEU A 1 224 ? 3.777 11.875 4.289 1 94.75 224 LEU A N 1
ATOM 1737 C CA . LEU A 1 224 ? 3.85 12.445 5.633 1 94.75 224 LEU A CA 1
ATOM 1738 C C . LEU A 1 224 ? 4.727 13.688 5.652 1 94.75 224 LEU A C 1
ATOM 1740 O O . LEU A 1 224 ? 4.516 14.586 6.473 1 94.75 224 LEU A O 1
ATOM 1744 N N . TYR A 1 225 ? 5.645 13.789 4.777 1 92.5 225 TYR A N 1
ATOM 1745 C CA . TYR A 1 225 ? 6.516 14.953 4.699 1 92.5 225 TYR A CA 1
ATOM 1746 C C . TYR A 1 225 ? 5.734 16.188 4.273 1 92.5 225 TYR A C 1
ATOM 1748 O O . TYR A 1 225 ? 6.219 17.312 4.41 1 92.5 225 TYR A O 1
ATOM 1756 N N . THR A 1 226 ? 4.539 16.016 3.719 1 89.88 226 THR A N 1
ATOM 1757 C CA . THR A 1 226 ? 3.695 17.172 3.441 1 89.88 226 THR A CA 1
ATOM 1758 C C . THR A 1 226 ? 3.447 17.984 4.715 1 89.88 226 THR A C 1
ATOM 1760 O O . THR A 1 226 ? 3.18 19.188 4.648 1 89.88 226 THR A O 1
ATOM 1763 N N . SER A 1 227 ? 3.596 17.344 5.871 1 85.75 227 SER A N 1
ATOM 1764 C CA . SER A 1 227 ? 3.346 18 7.152 1 85.75 227 SER A CA 1
ATOM 1765 C C . SER A 1 227 ? 4.648 18.406 7.832 1 85.75 227 SER A C 1
ATOM 1767 O O . SER A 1 227 ? 4.645 18.859 8.977 1 85.75 227 SER A O 1
ATOM 1769 N N . ALA A 1 228 ? 5.758 18.156 7.152 1 86.12 228 ALA A N 1
ATOM 1770 C CA . ALA A 1 228 ? 7.031 18.578 7.723 1 86.12 228 ALA A CA 1
ATOM 1771 C C . ALA A 1 228 ? 7.117 20.094 7.824 1 86.12 228 ALA A C 1
ATOM 1773 O O . ALA A 1 228 ? 6.637 20.812 6.938 1 86.12 228 ALA A O 1
ATOM 1774 N N . LEU A 1 229 ? 7.746 20.562 8.797 1 84.75 229 LEU A N 1
ATOM 1775 C CA . LEU A 1 229 ? 7.797 21.984 9.102 1 84.75 229 LEU A CA 1
ATOM 1776 C C . LEU A 1 229 ? 8.633 22.734 8.078 1 84.75 229 LEU A C 1
ATOM 1778 O O . LEU A 1 229 ? 8.242 23.812 7.613 1 84.75 229 LEU A O 1
ATOM 1782 N N . PHE A 1 230 ? 9.773 22.141 7.734 1 86.31 230 PHE A N 1
ATOM 1783 C CA . PHE A 1 230 ? 10.727 22.875 6.898 1 86.31 230 PHE A CA 1
ATOM 1784 C C . PHE A 1 230 ? 10.641 22.391 5.449 1 86.31 230 PHE A C 1
ATOM 1786 O O . PHE A 1 230 ? 10.703 21.188 5.18 1 86.31 230 PHE A O 1
ATOM 1793 N N . THR A 1 231 ? 10.602 23.266 4.559 1 87.81 231 THR A N 1
ATOM 1794 C CA . THR A 1 231 ? 10.508 22.984 3.131 1 87.81 231 THR A CA 1
ATOM 1795 C C . THR A 1 231 ? 11.766 22.266 2.643 1 87.81 231 THR A C 1
ATOM 1797 O O . THR A 1 231 ? 11.703 21.453 1.719 1 87.81 231 THR A O 1
ATOM 1800 N N . ILE A 1 232 ? 12.883 22.562 3.297 1 90.94 232 ILE A N 1
ATOM 1801 C CA . ILE A 1 232 ? 14.141 21.969 2.881 1 90.94 232 ILE A CA 1
ATOM 1802 C C . ILE A 1 232 ? 14.055 20.453 3.014 1 90.94 232 ILE A C 1
ATOM 1804 O O . ILE A 1 232 ? 14.602 19.719 2.184 1 90.94 232 ILE A O 1
ATOM 1808 N N . ASN A 1 233 ? 13.469 19.969 4.047 1 93 233 ASN A N 1
ATOM 1809 C CA . ASN A 1 233 ? 13.328 18.531 4.246 1 93 233 ASN A CA 1
ATOM 1810 C C . ASN A 1 233 ? 12.469 17.891 3.152 1 93 233 ASN A C 1
ATOM 1812 O O . ASN A 1 233 ? 12.781 16.797 2.668 1 93 233 ASN A O 1
ATOM 1816 N N . LYS A 1 234 ? 11.422 18.609 2.758 1 92.44 234 LYS A N 1
ATOM 1817 C CA . LYS A 1 234 ? 10.555 18.141 1.68 1 92.44 234 LYS A CA 1
ATOM 1818 C C . LYS A 1 234 ? 11.312 18.062 0.358 1 92.44 234 LYS A C 1
ATOM 1820 O O . LYS A 1 234 ? 11.227 17.062 -0.355 1 92.44 234 LYS A O 1
ATOM 1825 N N . ARG A 1 235 ? 12.039 19.078 0.12 1 94 235 ARG A N 1
ATOM 1826 C CA . ARG A 1 235 ? 12.789 19.156 -1.13 1 94 235 ARG A CA 1
ATOM 1827 C C . ARG A 1 235 ? 13.898 18.109 -1.171 1 94 235 ARG A C 1
ATOM 1829 O O . ARG A 1 235 ? 14.164 17.516 -2.221 1 94 235 ARG A O 1
ATOM 1836 N N . GLN A 1 236 ? 14.516 17.922 -0.116 1 95.62 236 GLN A N 1
ATOM 1837 C CA . GLN A 1 236 ? 15.578 16.922 -0.042 1 95.62 236 GLN A CA 1
ATOM 1838 C C . GLN A 1 236 ? 15.039 15.523 -0.336 1 95.62 236 GLN A C 1
ATOM 1840 O O . GLN A 1 236 ? 15.695 14.727 -1.006 1 95.62 236 GLN A O 1
ATOM 1845 N N . HIS A 1 237 ? 13.867 15.266 0.188 1 96.5 237 HIS A N 1
ATOM 1846 C CA . HIS A 1 237 ? 13.281 13.961 -0.084 1 96.5 237 HIS A CA 1
ATOM 1847 C C . HIS A 1 237 ? 12.984 13.789 -1.569 1 96.5 237 HIS A C 1
ATOM 1849 O O . HIS A 1 237 ? 13.195 12.719 -2.131 1 96.5 237 HIS A O 1
ATOM 1855 N N . LEU A 1 238 ? 12.492 14.828 -2.217 1 97.06 238 LEU A N 1
ATOM 1856 C CA . LEU A 1 238 ? 12.211 14.766 -3.646 1 97.06 238 LEU A CA 1
ATOM 1857 C C . LEU A 1 238 ? 13.5 14.672 -4.453 1 97.06 238 LEU A C 1
ATOM 1859 O O . LEU A 1 238 ? 13.539 14 -5.492 1 97.06 238 LEU A O 1
ATOM 1863 N N . MET A 1 239 ? 14.523 15.281 -3.963 1 96.94 239 MET A N 1
ATOM 1864 C CA . MET A 1 239 ? 15.82 15.133 -4.605 1 96.94 239 MET A CA 1
ATOM 1865 C C . MET A 1 239 ? 16.312 13.688 -4.535 1 96.94 239 MET A C 1
ATOM 1867 O O . MET A 1 239 ? 16.828 13.156 -5.516 1 96.94 239 MET A O 1
ATOM 1871 N N . CYS A 1 240 ? 16.109 13.07 -3.43 1 97.62 240 CYS A N 1
ATOM 1872 C CA . CYS A 1 240 ? 16.484 11.672 -3.275 1 97.62 240 CYS A CA 1
ATOM 1873 C C . CYS A 1 240 ? 15.711 10.789 -4.25 1 97.62 240 CYS A C 1
ATOM 1875 O O . CYS A 1 240 ? 16.266 9.836 -4.805 1 97.62 240 CYS A O 1
ATOM 1877 N N . ARG A 1 241 ? 14.438 11.148 -4.469 1 98.12 241 ARG A N 1
ATOM 1878 C CA . ARG A 1 241 ? 13.617 10.406 -5.426 1 98.12 241 ARG A CA 1
ATOM 1879 C C . ARG A 1 241 ? 14.188 10.523 -6.836 1 98.12 241 ARG A C 1
ATOM 1881 O O . ARG A 1 241 ? 14.219 9.547 -7.582 1 98.12 241 ARG A O 1
ATOM 1888 N N . VAL A 1 242 ? 14.609 11.688 -7.176 1 97.94 242 VAL A N 1
ATOM 1889 C CA . VAL A 1 242 ? 15.188 11.906 -8.5 1 97.94 242 VAL A CA 1
ATOM 1890 C C . VAL A 1 242 ? 16.453 11.055 -8.656 1 97.94 242 VAL A C 1
ATOM 1892 O O . VAL A 1 242 ? 16.609 10.359 -9.656 1 97.94 242 VAL A O 1
ATOM 1895 N N . LEU A 1 243 ? 17.297 11.094 -7.664 1 97.88 243 LEU A N 1
ATOM 1896 C CA . LEU A 1 243 ? 18.547 10.352 -7.734 1 97.88 243 LEU A CA 1
ATOM 1897 C C . LEU A 1 243 ? 18.281 8.844 -7.762 1 97.88 243 LEU A C 1
ATOM 1899 O O . LEU A 1 243 ? 18.953 8.117 -8.5 1 97.88 243 LEU A O 1
ATOM 1903 N N . GLU A 1 244 ? 17.344 8.406 -6.969 1 97.94 244 GLU A N 1
ATOM 1904 C CA . GLU A 1 244 ? 16.969 7 -6.941 1 97.94 244 GLU A CA 1
ATOM 1905 C C . GLU A 1 244 ? 16.469 6.535 -8.305 1 97.94 244 GLU A C 1
ATOM 1907 O O . GLU A 1 244 ? 16.891 5.488 -8.805 1 97.94 244 GLU A O 1
ATOM 1912 N N . THR A 1 245 ? 15.586 7.301 -8.883 1 97.75 245 THR A N 1
ATOM 1913 C CA . THR A 1 245 ? 15.016 6.918 -10.172 1 97.75 245 THR A CA 1
ATOM 1914 C C . THR A 1 245 ? 16.047 7.02 -11.281 1 97.75 245 THR A C 1
ATOM 1916 O O . THR A 1 245 ? 16.062 6.199 -12.203 1 97.75 245 THR A O 1
ATOM 1919 N N . LEU A 1 246 ? 16.906 7.973 -11.211 1 97.44 246 LEU A N 1
ATOM 1920 C CA . LEU A 1 246 ? 18 8.062 -12.172 1 97.44 246 LEU A CA 1
ATOM 1921 C C . LEU A 1 246 ? 18.922 6.859 -12.055 1 97.44 246 LEU A C 1
ATOM 1923 O O . LEU A 1 246 ? 19.359 6.312 -13.07 1 97.44 246 LEU A O 1
ATOM 1927 N N . GLY A 1 247 ? 19.266 6.516 -10.844 1 97.38 247 GLY A N 1
ATOM 1928 C CA . GLY A 1 247 ? 20.062 5.316 -10.641 1 97.38 247 GLY A CA 1
ATOM 1929 C C . GLY A 1 247 ? 19.438 4.074 -11.242 1 97.38 247 GLY A C 1
ATOM 1930 O O . GLY A 1 247 ? 20.125 3.262 -11.859 1 97.38 247 GLY A O 1
ATOM 1931 N N . ALA A 1 248 ? 18.141 3.939 -11.062 1 97.62 248 ALA A N 1
ATOM 1932 C CA . ALA A 1 248 ? 17.422 2.789 -11.609 1 97.62 248 ALA A CA 1
ATOM 1933 C C . ALA A 1 248 ? 17.438 2.811 -13.141 1 97.62 248 ALA A C 1
ATOM 1935 O O . ALA A 1 248 ? 17.594 1.769 -13.773 1 97.62 248 ALA A O 1
ATOM 1936 N N . VAL A 1 249 ? 17.281 3.988 -13.711 1 96.94 249 VAL A N 1
ATOM 1937 C CA . VAL A 1 249 ? 17.297 4.133 -15.164 1 96.94 249 VAL A CA 1
ATOM 1938 C C . VAL A 1 249 ? 18.672 3.756 -15.711 1 96.94 249 VAL A C 1
ATOM 1940 O O . VAL A 1 249 ? 18.781 2.98 -16.656 1 96.94 249 VAL A O 1
ATOM 1943 N N . VAL A 1 250 ? 19.688 4.238 -15.078 1 97.25 250 VAL A N 1
ATOM 1944 C CA . VAL A 1 250 ? 21.047 3.939 -15.508 1 97.25 250 VAL A CA 1
ATOM 1945 C C . VAL A 1 250 ? 21.312 2.441 -15.383 1 97.25 250 VAL A C 1
ATOM 1947 O O . VAL A 1 250 ? 21.891 1.828 -16.281 1 97.25 250 VAL A O 1
ATOM 1950 N N . LEU A 1 251 ? 20.875 1.915 -14.312 1 97.44 251 LEU A N 1
ATOM 1951 C CA . LEU A 1 251 ? 21.062 0.481 -14.109 1 97.44 251 LEU A CA 1
ATOM 1952 C C . LEU A 1 251 ? 20.375 -0.315 -15.219 1 97.44 251 LEU A C 1
ATOM 1954 O O . LEU A 1 251 ? 20.953 -1.255 -15.758 1 97.44 251 LEU A O 1
ATOM 1958 N N . MET A 1 252 ? 19.141 0.025 -15.539 1 96.25 252 MET A N 1
ATOM 1959 C CA . MET A 1 252 ? 18.391 -0.691 -16.562 1 96.25 252 MET A CA 1
ATOM 1960 C C . MET A 1 252 ? 19.031 -0.542 -17.922 1 96.25 252 MET A C 1
ATOM 1962 O O . MET A 1 252 ? 19.172 -1.521 -18.656 1 96.25 252 MET A O 1
ATOM 1966 N N . LEU A 1 253 ? 19.453 0.626 -18.234 1 95.94 253 LEU A N 1
ATOM 1967 C CA . LEU A 1 253 ? 20.094 0.874 -19.531 1 95.94 253 LEU A CA 1
ATOM 1968 C C . LEU A 1 253 ? 21.438 0.149 -19.609 1 95.94 253 LEU A C 1
ATOM 1970 O O . LEU A 1 253 ? 21.734 -0.492 -20.625 1 95.94 253 LEU A O 1
ATOM 1974 N N . ALA A 1 254 ? 22.203 0.223 -18.562 1 96.12 254 ALA A N 1
ATOM 1975 C CA . ALA A 1 254 ? 23.5 -0.461 -18.547 1 96.12 254 ALA A CA 1
ATOM 1976 C C . ALA A 1 254 ? 23.312 -1.973 -18.656 1 96.12 254 ALA A C 1
ATOM 1978 O O . ALA A 1 254 ? 24.062 -2.637 -19.391 1 96.12 254 ALA A O 1
ATOM 1979 N N . THR A 1 255 ? 22.359 -2.473 -17.969 1 95.62 255 THR A N 1
ATOM 1980 C CA . THR A 1 255 ? 22.094 -3.908 -18.031 1 95.62 255 THR A CA 1
ATOM 1981 C C . THR A 1 255 ? 21.641 -4.316 -19.438 1 95.62 255 THR A C 1
ATOM 1983 O O . THR A 1 255 ? 22.062 -5.352 -19.953 1 95.62 255 THR A O 1
ATOM 1986 N N . ASN A 1 256 ? 20.812 -3.51 -20 1 92.62 256 ASN A N 1
ATOM 1987 C CA . ASN A 1 256 ? 20.328 -3.787 -21.344 1 92.62 256 ASN A CA 1
ATOM 1988 C C . ASN A 1 256 ? 21.453 -3.729 -22.375 1 92.62 256 ASN A C 1
ATOM 1990 O O . ASN A 1 256 ? 21.453 -4.496 -23.344 1 92.62 256 ASN A O 1
ATOM 1994 N N . PHE A 1 257 ? 22.375 -2.9 -22.203 1 93.31 257 PHE A N 1
ATOM 1995 C CA . PHE A 1 257 ? 23.453 -2.709 -23.172 1 93.31 257 PHE A CA 1
ATOM 1996 C C . PHE A 1 257 ? 24.562 -3.719 -22.938 1 93.31 257 PHE A C 1
ATOM 1998 O O . PHE A 1 257 ? 25.203 -4.18 -23.891 1 93.31 257 PHE A O 1
ATOM 2005 N N . LEU A 1 258 ? 24.781 -4.113 -21.734 1 94.75 258 LEU A N 1
ATOM 2006 C CA . LEU A 1 258 ? 25.969 -4.875 -21.391 1 94.75 258 LEU A CA 1
ATOM 2007 C C . LEU A 1 258 ? 25.656 -6.359 -21.266 1 94.75 258 LEU A C 1
ATOM 2009 O O . LEU A 1 258 ? 26.547 -7.199 -21.281 1 94.75 258 LEU A O 1
ATOM 2013 N N . THR A 1 259 ? 24.391 -6.629 -21.047 1 94.06 259 THR A N 1
ATOM 2014 C CA . THR A 1 259 ? 24.016 -8.023 -20.844 1 94.06 259 THR A CA 1
ATOM 2015 C C . THR A 1 259 ? 22.734 -8.367 -21.609 1 94.06 259 THR A C 1
ATOM 2017 O O . THR A 1 259 ? 22.109 -7.484 -22.188 1 94.06 259 THR A O 1
ATOM 2020 N N . ASP A 1 260 ? 22.359 -9.688 -21.547 1 92.06 260 ASP A N 1
ATOM 2021 C CA . ASP A 1 260 ? 21.125 -10.156 -22.172 1 92.06 260 ASP A CA 1
ATOM 2022 C C . ASP A 1 260 ? 20.062 -10.469 -21.109 1 92.06 260 ASP A C 1
ATOM 2024 O O . ASP A 1 260 ? 19.203 -11.32 -21.312 1 92.06 260 ASP A O 1
ATOM 2028 N N . ALA A 1 261 ? 20.172 -9.773 -20 1 93.31 261 ALA A N 1
ATOM 2029 C CA . ALA A 1 261 ? 19.312 -10.078 -18.844 1 93.31 261 ALA A CA 1
ATOM 2030 C C . ALA A 1 261 ? 17.891 -9.586 -19.062 1 93.31 261 ALA A C 1
ATOM 2032 O O . ALA A 1 261 ? 16.953 -10.086 -18.438 1 93.31 261 ALA A O 1
ATOM 2033 N N . LEU A 1 262 ? 17.703 -8.617 -20.016 1 94.62 262 LEU A N 1
ATOM 2034 C CA . LEU A 1 262 ? 16.406 -7.984 -20.203 1 94.62 262 LEU A CA 1
ATOM 2035 C C . LEU A 1 262 ? 15.969 -8.078 -21.656 1 94.62 262 LEU A C 1
ATOM 2037 O O . LEU A 1 262 ? 15.797 -7.055 -22.328 1 94.62 262 LEU A O 1
ATOM 2041 N N . PRO A 1 263 ? 15.656 -9.234 -22.125 1 93.5 263 PRO A N 1
ATOM 2042 C CA . PRO A 1 263 ? 15.234 -9.391 -23.516 1 93.5 263 PRO A CA 1
ATOM 2043 C C . PRO A 1 263 ? 13.805 -8.914 -23.766 1 93.5 263 PRO A C 1
ATOM 2045 O O . PRO A 1 263 ? 13.391 -8.758 -24.906 1 93.5 263 PRO A O 1
ATOM 2048 N N . GLY A 1 264 ? 12.984 -8.734 -22.719 1 93.31 264 GLY A N 1
ATOM 2049 C CA . GLY A 1 264 ? 11.602 -8.328 -22.875 1 93.31 264 GLY A CA 1
ATOM 2050 C C . GLY A 1 264 ? 11.43 -6.832 -23.078 1 93.31 264 GLY A C 1
ATOM 2051 O O . GLY A 1 264 ? 12.328 -6.172 -23.609 1 93.31 264 GLY A O 1
ATOM 2052 N N . SER A 1 265 ? 10.273 -6.348 -22.797 1 92.12 265 SER A N 1
ATOM 2053 C CA . SER A 1 265 ? 9.953 -4.938 -22.984 1 92.12 265 SER A CA 1
ATOM 2054 C C . SER A 1 265 ? 10.328 -4.117 -21.766 1 92.12 265 SER A C 1
ATOM 2056 O O . SER A 1 265 ? 9.68 -4.223 -20.719 1 92.12 265 SER A O 1
ATOM 2058 N N . THR A 1 266 ? 11.305 -3.262 -21.891 1 93.69 266 THR A N 1
ATOM 2059 C CA . THR A 1 266 ? 11.758 -2.434 -20.781 1 93.69 266 THR A CA 1
ATOM 2060 C C . THR A 1 266 ? 11.125 -1.047 -20.844 1 93.69 266 THR A C 1
ATOM 2062 O O . THR A 1 266 ? 11.18 -0.288 -19.875 1 93.69 266 THR A O 1
ATOM 2065 N N . GLN A 1 267 ? 10.383 -0.717 -21.844 1 92.88 267 GLN A N 1
ATOM 2066 C CA . GLN A 1 267 ? 9.883 0.626 -22.109 1 92.88 267 GLN A CA 1
ATOM 2067 C C . GLN A 1 267 ? 8.859 1.053 -21.062 1 92.88 267 GLN A C 1
ATOM 2069 O O . GLN A 1 267 ? 8.938 2.16 -20.531 1 92.88 267 GLN A O 1
ATOM 2074 N N . PRO A 1 268 ? 7.949 0.194 -20.719 1 91.19 268 PRO A N 1
ATOM 2075 C CA . PRO A 1 268 ? 6.984 0.624 -19.703 1 91.19 268 PRO A CA 1
ATOM 2076 C C . PRO A 1 268 ? 7.641 0.931 -18.359 1 91.19 268 PRO A C 1
ATOM 2078 O O . PRO A 1 268 ? 7.254 1.887 -17.688 1 91.19 268 PRO A O 1
ATOM 2081 N N . ALA A 1 269 ? 8.57 0.12 -18.016 1 93.19 269 ALA A N 1
ATOM 2082 C CA . ALA A 1 269 ? 9.273 0.354 -16.766 1 93.19 269 ALA A CA 1
ATOM 2083 C C . ALA A 1 269 ? 10.062 1.66 -16.812 1 93.19 269 ALA A C 1
ATOM 2085 O O . ALA A 1 269 ? 10.039 2.439 -15.852 1 93.19 269 ALA A O 1
ATOM 2086 N N . LEU A 1 270 ? 10.703 1.93 -17.906 1 95.12 270 LEU A N 1
ATOM 2087 C CA . LEU A 1 270 ? 11.469 3.16 -18.078 1 95.12 270 LEU A CA 1
ATOM 2088 C C . LEU A 1 270 ? 10.547 4.379 -18.062 1 95.12 270 LEU A C 1
ATOM 2090 O O . LEU A 1 270 ? 10.875 5.395 -17.438 1 95.12 270 LEU A O 1
ATOM 2094 N N . LEU A 1 271 ? 9.453 4.238 -18.656 1 93.88 271 LEU A N 1
ATOM 2095 C CA . LEU A 1 271 ? 8.484 5.328 -18.688 1 93.88 271 LEU A CA 1
ATOM 2096 C C . LEU A 1 271 ? 8 5.652 -17.281 1 93.88 271 LEU A C 1
ATOM 2098 O O . LEU A 1 271 ? 7.906 6.82 -16.891 1 93.88 271 LEU A O 1
ATOM 2102 N N . MET A 1 272 ? 7.711 4.625 -16.516 1 94.62 272 MET A N 1
ATOM 2103 C CA . MET A 1 272 ? 7.25 4.828 -15.141 1 94.62 272 MET A CA 1
ATOM 2104 C C . MET A 1 272 ? 8.32 5.523 -14.305 1 94.62 272 MET A C 1
ATOM 2106 O O . MET A 1 272 ? 8.023 6.473 -13.57 1 94.62 272 MET A O 1
ATOM 2110 N N . LEU A 1 273 ? 9.539 5.074 -14.469 1 96.19 273 LEU A N 1
ATOM 2111 C CA . LEU A 1 273 ? 10.641 5.676 -13.727 1 96.19 273 LEU A CA 1
ATOM 2112 C C . LEU A 1 273 ? 10.828 7.141 -14.117 1 96.19 273 LEU A C 1
ATOM 2114 O O . LEU A 1 273 ? 11.055 7.992 -13.258 1 96.19 273 LEU A O 1
ATOM 2118 N N . CYS A 1 274 ? 10.609 7.438 -15.32 1 95.56 274 CYS A N 1
ATOM 2119 C CA . CYS A 1 274 ? 10.742 8.805 -15.805 1 95.56 274 CYS A CA 1
ATOM 2120 C C . CYS A 1 274 ? 9.617 9.688 -15.273 1 95.56 274 CYS A C 1
ATOM 2122 O O . CYS A 1 274 ? 9.859 10.828 -14.883 1 95.56 274 CYS A O 1
ATOM 2124 N N . LEU A 1 275 ? 8.453 9.133 -15.234 1 96 275 LEU A N 1
ATOM 2125 C CA . LEU A 1 275 ? 7.32 9.891 -14.719 1 96 275 LEU A CA 1
ATOM 2126 C C . LEU A 1 275 ? 7.52 10.227 -13.25 1 96 275 LEU A C 1
ATOM 2128 O O . LEU A 1 275 ? 7.25 11.352 -12.82 1 96 275 LEU A O 1
ATOM 2132 N N . VAL A 1 276 ? 8 9.25 -12.531 1 97.62 276 VAL A N 1
ATOM 2133 C CA . VAL A 1 276 ? 8.25 9.469 -11.117 1 97.62 276 VAL A CA 1
ATOM 2134 C C . VAL A 1 276 ? 9.336 10.531 -10.938 1 97.62 276 VAL A C 1
ATOM 2136 O O . VAL A 1 276 ? 9.203 11.438 -10.117 1 97.62 276 VAL A O 1
ATOM 2139 N N . SER A 1 277 ? 10.367 10.453 -11.742 1 97.12 277 SER A N 1
ATOM 2140 C CA . SER A 1 277 ? 11.461 11.414 -11.672 1 97.12 277 SER A CA 1
ATOM 2141 C C . SER A 1 277 ? 11 12.812 -12.07 1 97.12 277 SER A C 1
ATOM 2143 O O . SER A 1 277 ? 11.398 13.805 -11.461 1 97.12 277 SER A O 1
ATOM 2145 N N . PHE A 1 278 ? 10.219 12.836 -13.07 1 97.12 278 PHE A N 1
ATOM 2146 C CA . PHE A 1 278 ? 9.711 14.117 -13.547 1 97.12 278 PHE A CA 1
ATOM 2147 C C . PHE A 1 278 ? 8.875 14.805 -12.477 1 97.12 278 PHE A C 1
ATOM 2149 O O . PHE A 1 278 ? 9.039 16 -12.219 1 97.12 278 PHE A O 1
ATOM 2156 N N . ASN A 1 279 ? 8.016 14.094 -11.867 1 96.75 279 ASN A N 1
ATOM 2157 C CA . ASN A 1 279 ? 7.238 14.641 -10.766 1 96.75 279 ASN A CA 1
ATOM 2158 C C . ASN A 1 279 ? 8.141 15.141 -9.641 1 96.75 279 ASN A C 1
ATOM 2160 O O . ASN A 1 279 ? 7.934 16.234 -9.117 1 96.75 279 ASN A O 1
ATOM 2164 N N . ALA A 1 280 ? 9.078 14.352 -9.273 1 97.44 280 ALA A N 1
ATOM 2165 C CA . ALA A 1 280 ? 9.984 14.711 -8.188 1 97.44 280 ALA A CA 1
ATOM 2166 C C . ALA A 1 280 ? 10.789 15.961 -8.539 1 97.44 280 ALA A C 1
ATOM 2168 O O . ALA A 1 280 ? 11 16.828 -7.688 1 97.44 280 ALA A O 1
ATOM 2169 N N . LEU A 1 281 ? 11.195 16.078 -9.781 1 96.62 281 LEU A N 1
ATOM 2170 C CA . LEU A 1 281 ? 11.945 17.234 -10.242 1 96.62 281 LEU A CA 1
ATOM 2171 C C . LEU A 1 281 ? 11.086 18.5 -10.188 1 96.62 281 LEU A C 1
ATOM 2173 O O . LEU A 1 281 ? 11.539 19.547 -9.734 1 96.62 281 LEU A O 1
ATOM 2177 N N . LEU A 1 282 ? 9.859 18.375 -10.641 1 93.75 282 LEU A N 1
ATOM 2178 C CA . LEU A 1 282 ? 8.938 19.5 -10.586 1 93.75 282 LEU A CA 1
ATOM 2179 C C . LEU A 1 282 ? 8.703 19.938 -9.141 1 93.75 282 LEU A C 1
ATOM 2181 O O . LEU A 1 282 ? 8.609 21.141 -8.859 1 93.75 282 LEU A O 1
ATOM 2185 N N . GLY A 1 283 ? 8.594 18.938 -8.25 1 92.81 283 GLY A N 1
ATOM 2186 C CA . GLY A 1 283 ? 8.43 19.25 -6.84 1 92.81 283 GLY A CA 1
ATOM 2187 C C . GLY A 1 283 ? 9.656 19.922 -6.234 1 92.81 283 GLY A C 1
ATOM 2188 O O . GLY A 1 283 ? 9.531 20.906 -5.496 1 92.81 283 GLY A O 1
ATOM 2189 N N . TYR A 1 284 ? 10.82 19.453 -6.586 1 92.12 284 TYR A N 1
ATOM 2190 C CA . TYR A 1 284 ? 12.062 20 -6.066 1 92.12 284 TYR A CA 1
ATOM 2191 C C . TYR A 1 284 ? 12.234 21.453 -6.484 1 92.12 284 TYR A C 1
ATOM 2193 O O . TYR A 1 284 ? 12.703 22.281 -5.699 1 92.12 284 TYR A O 1
ATOM 2201 N N . TYR A 1 285 ? 11.828 21.859 -7.645 1 89.88 285 TYR A N 1
ATOM 2202 C CA . TYR A 1 285 ? 12.016 23.203 -8.172 1 89.88 285 TYR A CA 1
ATOM 2203 C C . TYR A 1 285 ? 10.773 24.062 -7.926 1 89.88 285 TYR A C 1
ATOM 2205 O O . TYR A 1 285 ? 10.695 25.188 -8.398 1 89.88 285 TYR A O 1
ATOM 2213 N N . SER A 1 286 ? 9.828 23.5 -7.23 1 85.12 286 SER A N 1
ATOM 2214 C CA . SER A 1 286 ? 8.641 24.297 -6.938 1 85.12 286 SER A CA 1
ATOM 2215 C C . SER A 1 286 ? 8.992 25.562 -6.172 1 85.12 286 SER A C 1
ATOM 2217 O O . SER A 1 286 ? 9.836 25.547 -5.277 1 85.12 286 SER A O 1
ATOM 2219 N N . PRO A 1 287 ? 8.492 26.734 -6.676 1 73.81 287 PRO A N 1
ATOM 2220 C CA . PRO A 1 287 ? 8.859 28.016 -6.059 1 73.81 287 PRO A CA 1
ATOM 2221 C C . PRO A 1 287 ? 8.484 28.078 -4.578 1 73.81 287 PRO A C 1
ATOM 2223 O O . PRO A 1 287 ? 7.57 27.391 -4.133 1 73.81 287 PRO A O 1
ATOM 2226 N N . HIS A 1 288 ? 9.539 28.734 -3.77 1 62.53 288 HIS A N 1
ATOM 2227 C CA . HIS A 1 288 ? 9.375 28.891 -2.328 1 62.53 288 HIS A CA 1
ATOM 2228 C C . HIS A 1 288 ? 8.148 29.734 -2.002 1 62.53 288 HIS A C 1
ATOM 2230 O O . HIS A 1 288 ? 7.863 30.719 -2.684 1 62.53 288 HIS A O 1
ATOM 2236 N N . GLU A 1 289 ? 7.277 29.281 -1.479 1 51.72 289 GLU A N 1
ATOM 2237 C CA . GLU A 1 289 ? 6.176 30.125 -1.035 1 51.72 289 GLU A CA 1
ATOM 2238 C C . GLU A 1 289 ? 6.691 31.453 -0.461 1 51.72 289 GLU A C 1
ATOM 2240 O O . GLU A 1 289 ? 6.098 32.5 -0.688 1 51.72 289 GLU A O 1
ATOM 2245 N N . THR A 1 290 ? 7.609 31.375 0.589 1 44.16 290 THR A N 1
ATOM 2246 C CA . THR A 1 290 ? 8.023 32.594 1.281 1 44.16 290 THR A CA 1
ATOM 2247 C C . THR A 1 290 ? 8.992 33.406 0.422 1 44.16 290 THR A C 1
ATOM 2249 O O . THR A 1 290 ? 9.383 34.5 0.794 1 44.16 290 THR A O 1
ATOM 2252 N N . GLU A 1 291 ? 9.602 32.938 -0.498 1 42.84 291 GLU A N 1
ATOM 2253 C CA . GLU A 1 291 ? 10.547 33.781 -1.203 1 42.84 291 GLU A CA 1
ATOM 2254 C C . GLU A 1 291 ? 9.82 34.906 -1.976 1 42.84 291 GLU A C 1
ATOM 2256 O O . GLU A 1 291 ? 10.414 35.906 -2.307 1 42.84 291 GLU A O 1
ATOM 2261 N N . GLY A 1 292 ? 8.641 34.688 -2.43 1 40.38 292 GLY A N 1
ATOM 2262 C CA . GLY A 1 292 ? 8.055 35.906 -2.953 1 40.38 292 GLY A CA 1
ATOM 2263 C C . GLY A 1 292 ? 7.812 36.938 -1.886 1 40.38 292 GLY A C 1
ATOM 2264 O O . GLY A 1 292 ? 7.285 38.031 -2.174 1 40.38 292 GLY A O 1
ATOM 2265 N N . TYR A 1 293 ? 7.668 36.625 -0.651 1 35.88 293 TYR A N 1
ATOM 2266 C CA . TYR A 1 293 ? 7.625 37.75 0.274 1 35.88 293 TYR A CA 1
ATOM 2267 C C . TYR A 1 293 ? 9 38.375 0.404 1 35.88 293 TYR A C 1
ATOM 2269 O O . TYR A 1 293 ? 9.828 37.938 1.208 1 35.88 293 TYR A O 1
ATOM 2277 N N . VAL A 1 294 ? 9.805 38.5 -0.513 1 37.53 294 VAL A N 1
ATOM 2278 C CA . VAL A 1 294 ? 10.812 39.531 -0.388 1 37.53 294 VAL A CA 1
ATOM 2279 C C . VAL A 1 294 ? 10.203 40.781 0.288 1 37.53 294 VAL A C 1
ATOM 2281 O O . VAL A 1 294 ? 9.18 41.281 -0.161 1 37.53 294 VAL A O 1
ATOM 2284 N N . SER A 1 295 ? 10.32 40.938 1.605 1 34.5 295 SER A N 1
ATOM 2285 C CA . SER A 1 295 ? 10.039 42.219 2.246 1 34.5 295 SER A CA 1
ATOM 2286 C C . SER A 1 295 ? 10.398 43.406 1.327 1 34.5 295 SER A C 1
ATOM 2288 O O . SER A 1 295 ? 11.523 43.5 0.834 1 34.5 295 SER A O 1
ATOM 2290 N N . LYS A 1 296 ? 9.547 43.812 0.55 1 38.94 296 LYS A N 1
ATOM 2291 C CA . LYS A 1 296 ? 9.711 45.094 -0.127 1 38.94 296 LYS A CA 1
ATOM 2292 C C . LYS A 1 296 ? 10.492 46.062 0.745 1 38.94 296 LYS A C 1
ATOM 2294 O O . LYS A 1 296 ? 10.945 47.125 0.262 1 38.94 296 LYS A O 1
ATOM 2299 N N . ASN A 1 297 ? 10.445 45.938 2.117 1 32.5 297 ASN A N 1
ATOM 2300 C CA . ASN A 1 297 ? 10.992 47.062 2.838 1 32.5 297 ASN A CA 1
ATOM 2301 C C . ASN A 1 297 ? 12.516 47.125 2.766 1 32.5 297 ASN A C 1
ATOM 2303 O O . ASN A 1 297 ? 13.156 47.875 3.484 1 32.5 297 ASN A O 1
ATOM 2307 N N . LYS A 1 298 ? 13.125 45.938 2.305 1 37.59 298 LYS A N 1
ATOM 2308 C CA . LYS A 1 298 ? 14.539 46.25 2.42 1 37.59 298 LYS A CA 1
ATOM 2309 C C . LYS A 1 298 ? 14.984 47.188 1.279 1 37.59 298 LYS A C 1
ATOM 2311 O O . LYS A 1 298 ? 16.188 47.375 1.075 1 37.59 298 LYS A O 1
ATOM 2316 N N . ASP A 1 299 ? 13.992 47.656 0.439 1 28.03 299 ASP A N 1
ATOM 2317 C CA . ASP A 1 299 ? 14.516 48.906 -0.125 1 28.03 299 ASP A CA 1
ATOM 2318 C C . ASP A 1 299 ? 14.375 50.062 0.866 1 28.03 299 ASP A C 1
ATOM 2320 O O . ASP A 1 299 ? 13.359 50.188 1.548 1 28.03 299 ASP A O 1
ATOM 2324 N N . MET B 1 1 ? 19.016 -27.719 16.578 1 53.31 1 MET B N 1
ATOM 2325 C CA . MET B 1 1 ? 18.406 -26.875 17.609 1 53.31 1 MET B CA 1
ATOM 2326 C C . MET B 1 1 ? 16.891 -26.875 17.484 1 53.31 1 MET B C 1
ATOM 2328 O O . MET B 1 1 ? 16.359 -26.766 16.375 1 53.31 1 MET B O 1
ATOM 2332 N N . ASP B 1 2 ? 16.109 -27.203 18.438 1 77.94 2 ASP B N 1
ATOM 2333 C CA . ASP B 1 2 ? 14.656 -27.25 18.547 1 77.94 2 ASP B CA 1
ATOM 2334 C C . ASP B 1 2 ? 14.031 -25.906 18.203 1 77.94 2 ASP B C 1
ATOM 2336 O O . ASP B 1 2 ? 14.633 -24.859 18.453 1 77.94 2 ASP B O 1
ATOM 2340 N N . GLN B 1 3 ? 13.133 -25.859 17.312 1 84.69 3 GLN B N 1
ATOM 2341 C CA . GLN B 1 3 ? 12.422 -24.656 16.875 1 84.69 3 GLN B CA 1
ATOM 2342 C C . GLN B 1 3 ? 12.023 -23.781 18.062 1 84.69 3 GLN B C 1
ATOM 2344 O O . GLN B 1 3 ? 12.078 -22.562 17.984 1 84.69 3 GLN B O 1
ATOM 2349 N N . THR B 1 4 ? 11.789 -24.422 19.125 1 87.56 4 THR B N 1
ATOM 2350 C CA . THR B 1 4 ? 11.398 -23.672 20.328 1 87.56 4 THR B CA 1
ATOM 2351 C C . THR B 1 4 ? 12.594 -22.922 20.906 1 87.56 4 THR B C 1
ATOM 2353 O O . THR B 1 4 ? 12.461 -21.781 21.328 1 87.56 4 THR B O 1
ATOM 2356 N N . GLN B 1 5 ? 13.648 -23.562 20.891 1 89 5 GLN B N 1
ATOM 2357 C CA . GLN B 1 5 ? 14.859 -22.922 21.406 1 89 5 GLN B CA 1
ATOM 2358 C C . GLN B 1 5 ? 15.266 -21.734 20.516 1 89 5 GLN B C 1
ATOM 2360 O O . GLN B 1 5 ? 15.703 -20.703 21.031 1 89 5 GLN B O 1
ATOM 2365 N N . GLU B 1 6 ? 15.078 -21.906 19.312 1 88.75 6 GLU B N 1
ATOM 2366 C CA . GLU B 1 6 ? 15.383 -20.812 18.375 1 88.75 6 GLU B CA 1
ATOM 2367 C C . GLU B 1 6 ? 14.477 -19.609 18.609 1 88.75 6 GLU B C 1
ATOM 2369 O O . GLU B 1 6 ? 14.945 -18.469 18.609 1 88.75 6 GLU B O 1
ATOM 2374 N N . TYR B 1 7 ? 13.242 -19.922 18.906 1 89.56 7 TYR B N 1
ATOM 2375 C CA . TYR B 1 7 ? 12.289 -18.844 19.141 1 89.56 7 TYR B CA 1
ATOM 2376 C C . TYR B 1 7 ? 12.594 -18.125 20.453 1 89.56 7 TYR B C 1
ATOM 2378 O O . TYR B 1 7 ? 12.5 -16.891 20.531 1 89.56 7 TYR B O 1
ATOM 2386 N N . ILE B 1 8 ? 12.984 -18.906 21.391 1 89.81 8 ILE B N 1
ATOM 2387 C CA . ILE B 1 8 ? 13.312 -18.312 22.672 1 89.81 8 ILE B CA 1
ATOM 2388 C C . ILE B 1 8 ? 14.57 -17.453 22.562 1 89.81 8 ILE B C 1
ATOM 2390 O O . ILE B 1 8 ? 14.625 -16.344 23.062 1 89.81 8 ILE B O 1
ATOM 2394 N N . ALA B 1 9 ? 15.523 -17.969 21.906 1 91.5 9 ALA B N 1
ATOM 2395 C CA . ALA B 1 9 ? 16.75 -17.219 21.688 1 91.5 9 ALA B CA 1
ATOM 2396 C C . ALA B 1 9 ? 16.469 -15.922 20.938 1 91.5 9 ALA B C 1
ATOM 2398 O O . ALA B 1 9 ? 17 -14.859 21.297 1 91.5 9 ALA B O 1
ATOM 2399 N N . PHE B 1 10 ? 15.641 -15.992 19.953 1 91.81 10 PHE B N 1
ATOM 2400 C CA . PHE B 1 10 ? 15.297 -14.797 19.188 1 91.81 10 PHE B CA 1
ATOM 2401 C C . PHE B 1 10 ? 14.562 -13.789 20.062 1 91.81 10 PHE B C 1
ATOM 2403 O O . PHE B 1 10 ? 14.828 -12.594 20 1 91.81 10 PHE B O 1
ATOM 2410 N N . ALA B 1 11 ? 13.688 -14.32 20.859 1 92.62 11 ALA B N 1
ATOM 2411 C CA . ALA B 1 11 ? 12.922 -13.438 21.734 1 92.62 11 ALA B CA 1
ATOM 2412 C C . ALA B 1 11 ? 13.844 -12.703 22.703 1 92.62 11 ALA B C 1
ATOM 2414 O O . ALA B 1 11 ? 13.664 -11.5 22.953 1 92.62 11 ALA B O 1
ATOM 2415 N N . ILE B 1 12 ? 14.797 -13.367 23.172 1 93.62 12 ILE B N 1
ATOM 2416 C CA . ILE B 1 12 ? 15.742 -12.773 24.109 1 93.62 12 ILE B CA 1
ATOM 2417 C C . ILE B 1 12 ? 16.609 -11.742 23.391 1 93.62 12 ILE B C 1
ATOM 2419 O O . ILE B 1 12 ? 16.812 -10.633 23.875 1 93.62 12 ILE B O 1
ATOM 2423 N N . LEU B 1 13 ? 17.062 -12.094 22.234 1 93.5 13 LEU B N 1
ATOM 2424 C CA . LEU B 1 13 ? 17.875 -11.172 21.438 1 93.5 13 LEU B CA 1
ATOM 2425 C C . LEU B 1 13 ? 17.062 -9.938 21.047 1 93.5 13 LEU B C 1
ATOM 2427 O O . LEU B 1 13 ? 17.594 -8.82 21.078 1 93.5 13 LEU B O 1
ATOM 2431 N N . LEU B 1 14 ? 15.852 -10.195 20.734 1 94.88 14 LEU B N 1
ATOM 2432 C CA . LEU B 1 14 ? 14.977 -9.094 20.344 1 94.88 14 LEU B CA 1
ATOM 2433 C C . LEU B 1 14 ? 14.742 -8.156 21.516 1 94.88 14 LEU B C 1
ATOM 2435 O O . LEU B 1 14 ? 14.781 -6.934 21.359 1 94.88 14 LEU B O 1
ATOM 2439 N N . ALA B 1 15 ? 14.508 -8.75 22.656 1 94.94 15 ALA B N 1
ATOM 2440 C CA . ALA B 1 15 ? 14.305 -7.934 23.844 1 94.94 15 ALA B CA 1
ATOM 2441 C C . ALA B 1 15 ? 15.539 -7.086 24.156 1 94.94 15 ALA B C 1
ATOM 2443 O O . ALA B 1 15 ? 15.422 -5.898 24.469 1 94.94 15 ALA B O 1
ATOM 2444 N N . GLY B 1 16 ? 16.672 -7.707 24.094 1 93.94 16 GLY B N 1
ATOM 2445 C CA . GLY B 1 16 ? 17.906 -6.961 24.297 1 93.94 16 GLY B CA 1
ATOM 2446 C C . GLY B 1 16 ? 18.094 -5.867 23.266 1 93.94 16 GLY B C 1
ATOM 2447 O O . GLY B 1 16 ? 18.5 -4.754 23.609 1 93.94 16 GLY B O 1
ATOM 2448 N N . PHE B 1 17 ? 17.797 -6.184 22.031 1 94.06 17 PHE B N 1
ATOM 2449 C CA . PHE B 1 17 ? 17.906 -5.223 20.938 1 94.06 17 PHE B CA 1
ATOM 2450 C C . PHE B 1 17 ? 16.969 -4.039 21.172 1 94.06 17 PHE B C 1
ATOM 2452 O O . PHE B 1 17 ? 17.391 -2.885 21.031 1 94.06 17 PHE B O 1
ATOM 2459 N N . LEU B 1 18 ? 15.781 -4.273 21.594 1 95.06 18 LEU B N 1
ATOM 2460 C CA . LEU B 1 18 ? 14.797 -3.219 21.812 1 95.06 18 LEU B CA 1
ATOM 2461 C C . LEU B 1 18 ? 15.18 -2.367 23.016 1 95.06 18 LEU B C 1
ATOM 2463 O O . LEU B 1 18 ? 14.961 -1.153 23.016 1 95.06 18 LEU B O 1
ATOM 2467 N N . MET B 1 19 ? 15.75 -2.998 24 1 93.81 19 MET B N 1
ATOM 2468 C CA . MET B 1 19 ? 16.219 -2.248 25.156 1 93.81 19 MET B CA 1
ATOM 2469 C C . MET B 1 19 ? 17.344 -1.298 24.781 1 93.81 19 MET B C 1
ATOM 2471 O O . MET B 1 19 ? 17.375 -0.151 25.234 1 93.81 19 MET B O 1
ATOM 2475 N N . LEU B 1 20 ? 18.141 -1.732 23.938 1 92.44 20 LEU B N 1
ATOM 2476 C CA . LEU B 1 20 ? 19.266 -0.903 23.484 1 92.44 20 LEU B CA 1
ATOM 2477 C C . LEU B 1 20 ? 18.766 0.271 22.656 1 92.44 20 LEU B C 1
ATOM 2479 O O . LEU B 1 20 ? 19.203 1.406 22.844 1 92.44 20 LEU B O 1
ATOM 2483 N N . ILE B 1 21 ? 17.797 0.009 21.781 1 92.69 21 ILE B N 1
ATOM 2484 C CA . ILE B 1 21 ? 17.266 1.02 20.875 1 92.69 21 ILE B CA 1
ATOM 2485 C C . ILE B 1 21 ? 16.531 2.088 21.672 1 92.69 21 ILE B C 1
ATOM 2487 O O . ILE B 1 21 ? 16.562 3.271 21.328 1 92.69 21 ILE B O 1
ATOM 2491 N N . SER B 1 22 ? 15.953 1.69 22.797 1 90.31 22 SER B N 1
ATOM 2492 C CA . SER B 1 22 ? 15.141 2.609 23.594 1 90.31 22 SER B CA 1
ATOM 2493 C C . SER B 1 22 ? 16.016 3.641 24.297 1 90.31 22 SER B C 1
ATOM 2495 O O . SER B 1 22 ? 15.523 4.688 24.719 1 90.31 22 SER B O 1
ATOM 2497 N N . ARG B 1 23 ? 17.25 3.451 24.297 1 91.31 23 ARG B N 1
ATOM 2498 C CA . ARG B 1 23 ? 18.141 4.324 25.062 1 91.31 23 ARG B CA 1
ATOM 2499 C C . ARG B 1 23 ? 18.969 5.207 24.125 1 91.31 23 ARG B C 1
ATOM 2501 O O . ARG B 1 23 ? 19.719 6.074 24.594 1 91.31 23 ARG B O 1
ATOM 2508 N N . VAL B 1 24 ? 18.828 5.023 22.891 1 91.06 24 VAL B N 1
ATOM 2509 C CA . VAL B 1 24 ? 19.656 5.746 21.938 1 91.06 24 VAL B CA 1
ATOM 2510 C C . VAL B 1 24 ? 18.844 6.855 21.266 1 91.06 24 VAL B C 1
ATOM 2512 O O . VAL B 1 24 ? 17.641 6.699 21.031 1 91.06 24 VAL B O 1
ATOM 2515 N N . ARG B 1 25 ? 19.516 7.887 21 1 89.56 25 ARG B N 1
ATOM 2516 C CA . ARG B 1 25 ? 18.859 9.023 20.359 1 89.56 25 ARG B CA 1
ATOM 2517 C C . ARG B 1 25 ? 18.469 8.688 18.922 1 89.56 25 ARG B C 1
ATOM 2519 O O . ARG B 1 25 ? 19.141 7.906 18.25 1 89.56 25 ARG B O 1
ATOM 2526 N N . GLN B 1 26 ? 17.453 9.328 18.453 1 91.25 26 GLN B N 1
ATOM 2527 C CA . GLN B 1 26 ? 16.906 9.078 17.125 1 91.25 26 GLN B CA 1
ATOM 2528 C C . GLN B 1 26 ? 17.953 9.367 16.047 1 91.25 26 GLN B C 1
ATOM 2530 O O . GLN B 1 26 ? 18.062 8.625 15.062 1 91.25 26 GLN B O 1
ATOM 2535 N N . GLU B 1 27 ? 18.688 10.383 16.203 1 92.81 27 GLU B N 1
ATOM 2536 C CA . GLU B 1 27 ? 19.688 10.773 15.227 1 92.81 27 GLU B CA 1
ATOM 2537 C C . GLU B 1 27 ? 20.75 9.688 15.055 1 92.81 27 GLU B C 1
ATOM 2539 O O . GLU B 1 27 ? 21.125 9.336 13.93 1 92.81 27 GLU B O 1
ATOM 2544 N N . ARG B 1 28 ? 21.156 9.172 16.156 1 94.5 28 ARG B N 1
ATOM 2545 C CA . ARG B 1 28 ? 22.188 8.133 16.125 1 94.5 28 ARG B CA 1
ATOM 2546 C C . ARG B 1 28 ? 21.641 6.84 15.531 1 94.5 28 ARG B C 1
ATOM 2548 O O . ARG B 1 28 ? 22.344 6.129 14.812 1 94.5 28 ARG B O 1
ATOM 2555 N N . LEU B 1 29 ? 20.453 6.508 15.867 1 95.69 29 LEU B N 1
ATOM 2556 C CA . LEU B 1 29 ? 19.828 5.312 15.312 1 95.69 29 LEU B CA 1
ATOM 2557 C C . LEU B 1 29 ? 19.703 5.418 13.797 1 95.69 29 LEU B C 1
ATOM 2559 O O . LEU B 1 29 ? 19.953 4.445 13.078 1 95.69 29 LEU B O 1
ATOM 2563 N N . LEU B 1 30 ? 19.297 6.605 13.312 1 96.62 30 LEU B N 1
ATOM 2564 C CA . LEU B 1 30 ? 19.203 6.816 11.867 1 96.62 30 LEU B CA 1
ATOM 2565 C C . LEU B 1 30 ? 20.562 6.695 11.211 1 96.62 30 LEU B C 1
ATOM 2567 O O . LEU B 1 30 ? 20.688 6.199 10.086 1 96.62 30 LEU B O 1
ATOM 2571 N N . GLN B 1 31 ? 21.594 7.07 11.922 1 96.5 31 GLN B N 1
ATOM 2572 C CA . GLN B 1 31 ? 22.953 6.926 11.398 1 96.5 31 GLN B CA 1
ATOM 2573 C C . GLN B 1 31 ? 23.328 5.457 11.266 1 96.5 31 GLN B C 1
ATOM 2575 O O . GLN B 1 31 ? 23.938 5.059 10.266 1 96.5 31 GLN B O 1
ATOM 2580 N N . VAL B 1 32 ? 22.938 4.75 12.227 1 95.75 32 VAL B N 1
ATOM 2581 C CA . VAL B 1 32 ? 23.234 3.32 12.18 1 95.75 32 VAL B CA 1
ATOM 2582 C C . VAL B 1 32 ? 22.5 2.682 11 1 95.75 32 VAL B C 1
ATOM 2584 O O . VAL B 1 32 ? 23.078 1.873 10.273 1 95.75 32 VAL B O 1
ATOM 2587 N N . VAL B 1 33 ? 21.234 3.031 10.844 1 96.38 33 VAL B N 1
ATOM 2588 C CA . VAL B 1 33 ? 20.453 2.506 9.727 1 96.38 33 VAL B CA 1
ATOM 2589 C C . VAL B 1 33 ? 21.094 2.938 8.406 1 96.38 33 VAL B C 1
ATOM 2591 O O . VAL B 1 33 ? 21.25 2.125 7.488 1 96.38 33 VAL B O 1
ATOM 2594 N N . MET B 1 34 ? 21.5 4.152 8.359 1 97.5 34 MET B N 1
ATOM 2595 C CA . MET B 1 34 ? 22.094 4.711 7.152 1 97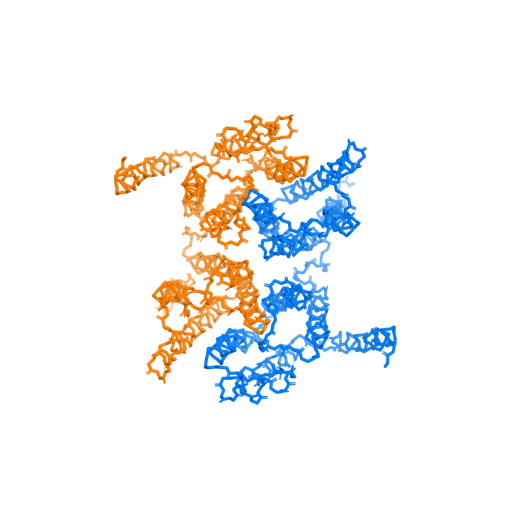.5 34 MET B CA 1
ATOM 2596 C C . MET B 1 34 ? 23.375 3.963 6.781 1 97.5 34 MET B C 1
ATOM 2598 O O . MET B 1 34 ? 23.547 3.557 5.633 1 97.5 34 MET B O 1
ATOM 2602 N N . VAL B 1 35 ? 24.188 3.721 7.742 1 97.38 35 VAL B N 1
ATOM 2603 C CA . VAL B 1 35 ? 25.469 3.084 7.488 1 97.38 35 VAL B CA 1
ATOM 2604 C C . VAL B 1 35 ? 25.266 1.61 7.148 1 97.38 35 VAL B C 1
ATOM 2606 O O . VAL B 1 35 ? 25.859 1.099 6.191 1 97.38 35 VAL B O 1
ATOM 2609 N N . SER B 1 36 ? 24.453 0.932 7.898 1 96.75 36 SER B N 1
ATOM 2610 C CA . SER B 1 36 ? 24.219 -0.489 7.66 1 96.75 36 SER B CA 1
ATOM 2611 C C . SER B 1 36 ? 23.562 -0.723 6.305 1 96.75 36 SER B C 1
ATOM 2613 O O . SER B 1 36 ? 24.047 -1.526 5.504 1 96.75 36 SER B O 1
ATOM 2615 N N . TYR B 1 37 ? 22.484 -0.017 5.98 1 97.44 37 TYR B N 1
ATOM 2616 C CA . TYR B 1 37 ? 21.781 -0.154 4.707 1 97.44 37 TYR B CA 1
ATOM 2617 C C . TYR B 1 37 ? 22.641 0.35 3.559 1 97.44 37 TYR B C 1
ATOM 2619 O O . TYR B 1 37 ? 22.641 -0.225 2.467 1 97.44 37 TYR B O 1
ATOM 2627 N N . GLY B 1 38 ? 23.391 1.429 3.852 1 97.88 38 GLY B N 1
ATOM 2628 C CA . GLY B 1 38 ? 24.266 1.961 2.826 1 97.88 38 GLY B CA 1
ATOM 2629 C C . GLY B 1 38 ? 25.359 0.994 2.424 1 97.88 38 GLY B C 1
ATOM 2630 O O . GLY B 1 38 ? 25.594 0.768 1.235 1 97.88 38 GLY B O 1
ATOM 2631 N N . PHE B 1 39 ? 25.938 0.455 3.379 1 97.75 39 PHE B N 1
ATOM 2632 C CA . PHE B 1 39 ? 27 -0.514 3.113 1 97.75 39 PHE B CA 1
ATOM 2633 C C . PHE B 1 39 ? 26.453 -1.71 2.342 1 97.75 39 PHE B C 1
ATOM 2635 O O . PHE B 1 39 ? 27.062 -2.154 1.365 1 97.75 39 PHE B O 1
ATOM 2642 N N . PHE B 1 40 ? 25.375 -2.178 2.766 1 96.81 40 PHE B N 1
ATOM 2643 C CA . PHE B 1 40 ? 24.766 -3.326 2.098 1 96.81 40 PHE B CA 1
ATOM 2644 C C . PHE B 1 40 ? 24.406 -2.984 0.659 1 96.81 40 PHE B C 1
ATOM 2646 O O . PHE B 1 40 ? 24.656 -3.77 -0.257 1 96.81 40 PHE B O 1
ATOM 2653 N N . ALA B 1 41 ? 23.797 -1.865 0.46 1 98 41 ALA B N 1
ATOM 2654 C CA . ALA B 1 41 ? 23.375 -1.457 -0.876 1 98 41 ALA B CA 1
ATOM 2655 C C . ALA B 1 41 ? 24.562 -1.309 -1.81 1 98 41 ALA B C 1
ATOM 2657 O O . ALA B 1 41 ? 24.531 -1.757 -2.957 1 98 41 ALA B O 1
ATOM 2658 N N . VAL B 1 42 ? 25.641 -0.747 -1.303 1 97.88 42 VAL B N 1
ATOM 2659 C CA . VAL B 1 42 ? 26.844 -0.575 -2.119 1 97.88 42 VAL B CA 1
ATOM 2660 C C . VAL B 1 42 ? 27.453 -1.938 -2.426 1 97.88 42 VAL B C 1
ATOM 2662 O O . VAL B 1 42 ? 27.891 -2.191 -3.555 1 97.88 42 VAL B O 1
ATOM 2665 N N . LEU B 1 43 ? 27.453 -2.787 -1.441 1 97.94 43 LEU B N 1
ATOM 2666 C CA . LEU B 1 43 ? 27.969 -4.137 -1.657 1 97.94 43 LEU B CA 1
ATOM 2667 C C . LEU B 1 43 ? 27.188 -4.844 -2.758 1 97.94 43 LEU B C 1
ATOM 2669 O O . LEU B 1 43 ? 27.766 -5.492 -3.625 1 97.94 43 LEU B O 1
ATOM 2673 N N . VAL B 1 44 ? 25.875 -4.734 -2.76 1 97.81 44 VAL B N 1
ATOM 2674 C CA . VAL B 1 44 ? 25.016 -5.387 -3.742 1 97.81 44 VAL B CA 1
ATOM 2675 C C . VAL B 1 44 ? 25.25 -4.773 -5.121 1 97.81 44 VAL B C 1
ATOM 2677 O O . VAL B 1 44 ? 25.266 -5.48 -6.129 1 97.81 44 VAL B O 1
ATOM 2680 N N . LEU B 1 45 ? 25.484 -3.492 -5.152 1 97.56 45 LEU B N 1
ATOM 2681 C CA . LEU B 1 45 ? 25.656 -2.803 -6.43 1 97.56 45 LEU B CA 1
ATOM 2682 C C . LEU B 1 45 ? 26.969 -3.207 -7.094 1 97.56 45 LEU B C 1
ATOM 2684 O O . LEU B 1 45 ? 27.016 -3.424 -8.305 1 97.56 45 LEU B O 1
ATOM 2688 N N . VAL B 1 46 ? 28.031 -3.395 -6.285 1 96.81 46 VAL B N 1
ATOM 2689 C CA . VAL B 1 46 ? 29.359 -3.617 -6.828 1 96.81 46 VAL B CA 1
ATOM 2690 C C . VAL B 1 46 ? 29.641 -5.117 -6.938 1 96.81 46 VAL B C 1
ATOM 2692 O O . VAL B 1 46 ? 30.172 -5.586 -7.945 1 96.81 46 VAL B O 1
ATOM 2695 N N . LEU B 1 47 ? 29.25 -5.887 -5.891 1 97.19 47 LEU B N 1
ATOM 2696 C CA . LEU B 1 47 ? 29.516 -7.32 -5.84 1 97.19 47 LEU B CA 1
ATOM 2697 C C . LEU B 1 47 ? 28.266 -8.102 -5.484 1 97.19 47 LEU B C 1
ATOM 2699 O O . LEU B 1 47 ? 28.188 -8.703 -4.41 1 97.19 47 LEU B O 1
ATOM 2703 N N . PRO B 1 48 ? 27.391 -8.203 -6.395 1 96.19 48 PRO B N 1
ATOM 2704 C CA . PRO B 1 48 ? 26.109 -8.852 -6.078 1 96.19 48 PRO B CA 1
ATOM 2705 C C . PRO B 1 48 ? 26.281 -10.32 -5.688 1 96.19 48 PRO B C 1
ATOM 2707 O O . PRO B 1 48 ? 25.562 -10.82 -4.824 1 96.19 48 PRO B O 1
ATOM 2710 N N . LYS B 1 49 ? 27.219 -11.062 -6.23 1 95.5 49 LYS B N 1
ATOM 2711 C CA . LYS B 1 49 ? 27.438 -12.469 -5.91 1 95.5 49 LYS B CA 1
ATOM 2712 C C . LYS B 1 49 ? 27.938 -12.641 -4.48 1 95.5 49 LYS B C 1
ATOM 2714 O O . LYS B 1 49 ? 27.5 -13.547 -3.764 1 95.5 49 LYS B O 1
ATOM 2719 N N . LEU B 1 50 ? 28.797 -11.734 -4.105 1 95.5 50 LEU B N 1
ATOM 2720 C CA . LEU B 1 50 ? 29.281 -11.766 -2.73 1 95.5 50 LEU B CA 1
ATOM 2721 C C . LEU B 1 50 ? 28.172 -11.422 -1.754 1 95.5 50 LEU B C 1
ATOM 2723 O O . LEU B 1 50 ? 28.031 -12.062 -0.71 1 95.5 50 LEU B O 1
ATOM 2727 N N . ALA B 1 51 ? 27.406 -10.391 -2.066 1 95.75 51 ALA B N 1
ATOM 2728 C CA . ALA B 1 51 ? 26.281 -9.984 -1.214 1 95.75 51 ALA B CA 1
ATOM 2729 C C . ALA B 1 51 ? 25.281 -11.125 -1.051 1 95.75 51 ALA B C 1
ATOM 2731 O O . ALA B 1 51 ? 24.766 -11.352 0.045 1 95.75 51 ALA B O 1
ATOM 2732 N N . ALA B 1 52 ? 25.047 -11.836 -2.146 1 94.56 52 ALA B N 1
ATOM 2733 C CA . ALA B 1 52 ? 24.125 -12.961 -2.111 1 94.56 52 ALA B CA 1
ATOM 2734 C C . ALA B 1 52 ? 24.656 -14.078 -1.214 1 94.56 52 ALA B C 1
ATOM 2736 O O . ALA B 1 52 ? 23.891 -14.727 -0.5 1 94.56 52 ALA B O 1
ATOM 2737 N N . SER B 1 53 ? 25.922 -14.258 -1.247 1 91.88 53 SER B N 1
ATOM 2738 C CA . SER B 1 53 ? 26.531 -15.266 -0.387 1 91.88 53 SER B CA 1
ATOM 2739 C C . SER B 1 53 ? 26.422 -14.875 1.084 1 91.88 53 SER B C 1
ATOM 2741 O O . SER B 1 53 ? 26.219 -15.742 1.944 1 91.88 53 SER B O 1
ATOM 2743 N N . VAL B 1 54 ? 26.469 -13.609 1.352 1 88.81 54 VAL B N 1
ATOM 2744 C CA . VAL B 1 54 ? 26.391 -13.109 2.719 1 88.81 54 VAL B CA 1
ATOM 2745 C C . VAL B 1 54 ? 24.984 -13.359 3.281 1 88.81 54 VAL B C 1
ATOM 2747 O O . VAL B 1 54 ? 24.828 -13.688 4.461 1 88.81 54 VAL B O 1
ATOM 2750 N N . ILE B 1 55 ? 24 -13.273 2.381 1 88.75 55 ILE B N 1
ATOM 2751 C CA . ILE B 1 55 ? 22.656 -13.484 2.873 1 88.75 55 ILE B CA 1
ATOM 2752 C C . ILE B 1 55 ? 22.234 -14.938 2.645 1 88.75 55 ILE B C 1
ATOM 2754 O O . ILE B 1 55 ? 21.047 -15.266 2.674 1 88.75 55 ILE B O 1
ATOM 2758 N N . MET B 1 56 ? 23.188 -15.859 2.271 1 89.69 56 MET B N 1
ATOM 2759 C CA . MET B 1 56 ? 23.047 -17.312 2.217 1 89.69 56 MET B CA 1
ATOM 2760 C C . MET B 1 56 ? 22.094 -17.719 1.102 1 89.69 56 MET B C 1
ATOM 2762 O O . MET B 1 56 ? 21.156 -18.5 1.328 1 89.69 56 MET B O 1
ATOM 2766 N N . VAL B 1 57 ? 22.297 -17.172 -0.032 1 91.12 57 VAL B N 1
ATOM 2767 C CA . VAL B 1 57 ? 21.562 -17.578 -1.229 1 91.12 57 VAL B CA 1
ATOM 2768 C C . VAL B 1 57 ? 22.203 -18.812 -1.844 1 91.12 57 VAL B C 1
ATOM 2770 O O . VAL B 1 57 ? 23.438 -18.922 -1.903 1 91.12 57 VAL B O 1
ATOM 2773 N N . GLU B 1 58 ? 21.422 -19.75 -2.162 1 90.44 58 GLU B N 1
ATOM 2774 C CA . GLU B 1 58 ? 21.875 -20.984 -2.805 1 90.44 58 GLU B CA 1
ATOM 2775 C C . GLU B 1 58 ? 21.516 -20.984 -4.293 1 90.44 58 GLU B C 1
ATOM 2777 O O . GLU B 1 58 ? 20.391 -20.688 -4.672 1 90.44 58 GLU B O 1
ATOM 2782 N N . GLY B 1 59 ? 22.547 -21.266 -5.051 1 90.38 59 GLY B N 1
ATOM 2783 C CA . GLY B 1 59 ? 22.344 -21.297 -6.488 1 90.38 59 GLY B CA 1
ATOM 2784 C C . GLY B 1 59 ? 23.172 -20.25 -7.223 1 90.38 59 GLY B C 1
ATOM 2785 O O . GLY B 1 59 ? 23.734 -19.344 -6.598 1 90.38 59 GLY B O 1
ATOM 2786 N N . GLU B 1 60 ? 23.25 -20.391 -8.492 1 91.38 60 GLU B N 1
ATOM 2787 C CA . GLU B 1 60 ? 24.016 -19.469 -9.32 1 91.38 60 GLU B CA 1
ATOM 2788 C C . GLU B 1 60 ? 23.156 -18.297 -9.797 1 91.38 60 GLU B C 1
ATOM 2790 O O . GLU B 1 60 ? 22.078 -18.516 -10.359 1 91.38 60 GLU B O 1
ATOM 2795 N N . LEU B 1 61 ? 23.625 -17.188 -9.609 1 93.81 61 LEU B N 1
ATOM 2796 C CA . LEU B 1 61 ? 22.891 -15.984 -10.008 1 93.81 61 LEU B CA 1
ATOM 2797 C C . LEU B 1 61 ? 23.062 -15.719 -11.5 1 93.81 61 LEU B C 1
ATOM 2799 O O . LEU B 1 61 ? 24.188 -15.602 -11.992 1 93.81 61 LEU B O 1
ATOM 2803 N N . SER B 1 62 ? 22 -15.711 -12.195 1 92.62 62 SER B N 1
ATOM 2804 C CA . SER B 1 62 ? 22 -15.273 -13.586 1 92.62 62 SER B CA 1
ATOM 2805 C C . SER B 1 62 ? 22.125 -13.758 -13.688 1 92.62 62 SER B C 1
ATOM 2807 O O . SER B 1 62 ? 21.984 -13.055 -12.688 1 92.62 62 SER B O 1
ATOM 2809 N N . PRO B 1 63 ? 22.422 -13.25 -14.797 1 93.75 63 PRO B N 1
ATOM 2810 C CA . PRO B 1 63 ? 22.5 -11.797 -14.961 1 93.75 63 PRO B CA 1
ATOM 2811 C C . PRO B 1 63 ? 21.188 -11.086 -14.578 1 93.75 63 PRO B C 1
ATOM 2813 O O . PRO B 1 63 ? 21.219 -9.953 -14.094 1 93.75 63 PRO B O 1
ATOM 2816 N N . PHE B 1 64 ? 20.109 -11.719 -14.734 1 94.69 64 PHE B N 1
ATOM 2817 C CA . PHE B 1 64 ? 18.844 -11.102 -14.352 1 94.69 64 PHE B CA 1
ATOM 2818 C C . PHE B 1 64 ? 18.719 -11.039 -12.836 1 94.69 64 PHE B C 1
ATOM 2820 O O . PHE B 1 64 ? 18.219 -10.047 -12.297 1 94.69 64 PHE B O 1
ATOM 2827 N N . HIS B 1 65 ? 19.141 -12.125 -12.18 1 95.12 65 HIS B N 1
ATOM 2828 C CA . HIS B 1 65 ? 19.172 -12.094 -10.727 1 95.12 65 HIS B CA 1
ATOM 2829 C C . HIS B 1 65 ? 19.984 -10.906 -10.211 1 95.12 65 HIS B C 1
ATOM 2831 O O . HIS B 1 65 ? 19.562 -10.219 -9.281 1 95.12 65 HIS B O 1
ATOM 2837 N N . GLU B 1 66 ? 21.078 -10.719 -10.844 1 96.25 66 GLU B N 1
ATOM 2838 C CA . GLU B 1 66 ? 21.953 -9.617 -10.445 1 96.25 66 GLU B CA 1
ATOM 2839 C C . GLU B 1 66 ? 21.297 -8.266 -10.68 1 96.25 66 GLU B C 1
ATOM 2841 O O . GLU B 1 66 ? 21.391 -7.363 -9.852 1 96.25 66 GLU B O 1
ATOM 2846 N N . PHE B 1 67 ? 20.656 -8.148 -11.758 1 96.25 67 PHE B N 1
ATOM 2847 C CA . PHE B 1 67 ? 19.953 -6.91 -12.078 1 96.25 67 PHE B CA 1
ATOM 2848 C C . PHE B 1 67 ? 18.906 -6.59 -11.023 1 96.25 67 PHE B C 1
ATOM 2850 O O . PHE B 1 67 ? 18.844 -5.465 -10.523 1 96.25 67 PHE B O 1
ATOM 2857 N N . LEU B 1 68 ? 18.094 -7.594 -10.703 1 96 68 LEU B N 1
ATOM 2858 C CA . LEU B 1 68 ? 17.031 -7.383 -9.727 1 96 68 LEU B CA 1
ATOM 2859 C C . LEU B 1 68 ? 17.609 -7.02 -8.359 1 96 68 LEU B C 1
ATOM 2861 O O . LEU B 1 68 ? 17.078 -6.152 -7.664 1 96 68 LEU B O 1
ATOM 2865 N N . PHE B 1 69 ? 18.609 -7.73 -8.078 1 97.19 69 PHE B N 1
ATOM 2866 C CA . PHE B 1 69 ? 19.281 -7.477 -6.801 1 97.19 69 PHE B CA 1
ATOM 2867 C C . PHE B 1 69 ? 19.828 -6.055 -6.754 1 97.19 69 PHE B C 1
ATOM 2869 O O . PHE B 1 69 ? 19.641 -5.344 -5.762 1 97.19 69 PHE B O 1
ATOM 2876 N N . ARG B 1 70 ? 20.453 -5.594 -7.785 1 97.81 70 ARG B N 1
ATOM 2877 C CA . ARG B 1 70 ? 20.984 -4.238 -7.875 1 97.81 70 ARG B CA 1
ATOM 2878 C C . ARG B 1 70 ? 19.859 -3.207 -7.871 1 97.81 70 ARG B C 1
ATOM 2880 O O . ARG B 1 70 ? 20.016 -2.115 -7.32 1 97.81 70 ARG B O 1
ATOM 2887 N N . ASN B 1 71 ? 18.797 -3.541 -8.508 1 97.19 71 ASN B N 1
ATOM 2888 C CA . ASN B 1 71 ? 17.656 -2.629 -8.484 1 97.19 71 ASN B CA 1
ATOM 2889 C C . ASN B 1 71 ? 17.141 -2.406 -7.066 1 97.19 71 ASN B C 1
ATOM 2891 O O . ASN B 1 71 ? 16.766 -1.289 -6.703 1 97.19 71 ASN B O 1
ATOM 2895 N N . GLY B 1 72 ? 17.078 -3.5 -6.301 1 97.38 72 GLY B N 1
ATOM 2896 C CA . GLY B 1 72 ? 16.734 -3.357 -4.895 1 97.38 72 GLY B CA 1
ATOM 2897 C C . GLY B 1 72 ? 17.719 -2.479 -4.133 1 97.38 72 GLY B C 1
ATOM 2898 O O . GLY B 1 72 ? 17.312 -1.682 -3.283 1 97.38 72 GLY B O 1
ATOM 2899 N N . ALA B 1 73 ? 18.938 -2.627 -4.465 1 98.25 73 ALA B N 1
ATOM 2900 C CA . ALA B 1 73 ? 19.969 -1.828 -3.818 1 98.25 73 ALA B CA 1
ATOM 2901 C C . ALA B 1 73 ? 19.797 -0.345 -4.137 1 98.25 73 ALA B C 1
ATOM 2903 O O . ALA B 1 73 ? 20.047 0.511 -3.283 1 98.25 73 ALA B O 1
ATOM 2904 N N . VAL B 1 74 ? 19.391 -0.039 -5.297 1 98.19 74 VAL B N 1
ATOM 2905 C CA . VAL B 1 74 ? 19.156 1.35 -5.68 1 98.19 74 VAL B CA 1
ATOM 2906 C C . VAL B 1 74 ? 18.016 1.932 -4.848 1 98.19 74 VAL B C 1
ATOM 2908 O O . VAL B 1 74 ? 18.109 3.07 -4.379 1 98.19 74 VAL B O 1
ATOM 2911 N N . ALA B 1 75 ? 16.984 1.159 -4.676 1 97.75 75 ALA B N 1
ATOM 2912 C CA . ALA B 1 75 ? 15.875 1.607 -3.836 1 97.75 75 ALA B CA 1
ATOM 2913 C C . ALA B 1 75 ? 16.328 1.849 -2.4 1 97.75 75 ALA B C 1
ATOM 2915 O O . ALA B 1 75 ? 15.938 2.832 -1.772 1 97.75 75 ALA B O 1
ATOM 2916 N N . ILE B 1 76 ? 17.172 0.936 -1.922 1 98.19 76 ILE B N 1
ATOM 2917 C CA . ILE B 1 76 ? 17.703 1.083 -0.575 1 98.19 76 ILE B CA 1
ATOM 2918 C C . ILE B 1 76 ? 18.531 2.367 -0.486 1 98.19 76 ILE B C 1
ATOM 2920 O O . ILE B 1 76 ? 18.422 3.115 0.489 1 98.19 76 ILE B O 1
ATOM 2924 N N . LEU B 1 77 ? 19.281 2.613 -1.493 1 97.94 77 LEU B N 1
ATOM 2925 C CA . LEU B 1 77 ? 20.125 3.807 -1.508 1 97.94 77 LEU B CA 1
ATOM 2926 C C . LEU B 1 77 ? 19.266 5.07 -1.496 1 97.94 77 LEU B C 1
ATOM 2928 O O . LEU B 1 77 ? 19.656 6.082 -0.907 1 97.94 77 LEU B O 1
ATOM 2932 N N . GLY B 1 78 ? 18.141 5.004 -2.188 1 97.31 78 GLY B N 1
ATOM 2933 C CA . GLY B 1 78 ? 17.219 6.133 -2.107 1 97.31 78 GLY B CA 1
ATOM 2934 C C . GLY B 1 78 ? 16.812 6.473 -0.686 1 97.31 78 GLY B C 1
ATOM 2935 O O . GLY B 1 78 ? 16.844 7.641 -0.291 1 97.31 78 GLY B O 1
ATOM 2936 N N . LEU B 1 79 ? 16.484 5.488 0.057 1 97.25 79 LEU B N 1
ATOM 2937 C CA . LEU B 1 79 ? 16.125 5.688 1.456 1 97.25 79 LEU B CA 1
ATOM 2938 C C . LEU B 1 79 ? 17.328 6.188 2.262 1 97.25 79 LEU B C 1
ATOM 2940 O O . LEU B 1 79 ? 17.188 7.09 3.09 1 97.25 79 LEU B O 1
ATOM 2944 N N . VAL B 1 80 ? 18.469 5.586 2.027 1 98.12 80 VAL B N 1
ATOM 2945 C CA . VAL B 1 80 ? 19.688 5.953 2.736 1 98.12 80 VAL B CA 1
ATOM 2946 C C . VAL B 1 80 ? 20.016 7.422 2.482 1 98.12 80 VAL B C 1
ATOM 2948 O O . VAL B 1 80 ? 20.375 8.156 3.408 1 98.12 80 VAL B O 1
ATOM 2951 N N . LEU B 1 81 ? 19.844 7.848 1.294 1 97.75 81 LEU B N 1
ATOM 2952 C CA . LEU B 1 81 ? 20.109 9.242 0.951 1 97.75 81 LEU B CA 1
ATOM 2953 C C . LEU B 1 81 ? 19.125 10.172 1.654 1 97.75 81 LEU B C 1
ATOM 2955 O O . LEU B 1 81 ? 19.5 11.242 2.129 1 97.75 81 LEU B O 1
ATOM 2959 N N . SER B 1 82 ? 17.906 9.727 1.681 1 97.56 82 SER B N 1
ATOM 2960 C CA . SER B 1 82 ? 16.906 10.523 2.387 1 97.56 82 SER B CA 1
ATOM 2961 C C . SER B 1 82 ? 17.234 10.648 3.867 1 97.56 82 SER B C 1
ATOM 2963 O O . SER B 1 82 ? 17.094 11.727 4.453 1 97.56 82 SER B O 1
ATOM 2965 N N . ILE B 1 83 ? 17.688 9.562 4.445 1 97.69 83 ILE B N 1
ATOM 2966 C CA . ILE B 1 83 ? 18.094 9.594 5.848 1 97.69 83 ILE B CA 1
ATOM 2967 C C . ILE B 1 83 ? 19.312 10.508 6.016 1 97.69 83 ILE B C 1
ATOM 2969 O O . ILE B 1 83 ? 19.344 11.336 6.926 1 97.69 83 ILE B O 1
ATOM 2973 N N . TYR B 1 84 ? 20.266 10.391 5.16 1 97.5 84 TYR B N 1
ATOM 2974 C CA . TYR B 1 84 ? 21.484 11.188 5.242 1 97.5 84 TYR B CA 1
ATOM 2975 C C . TYR B 1 84 ? 21.156 12.672 5.223 1 97.5 84 TYR B C 1
ATOM 2977 O O . TYR B 1 84 ? 21.703 13.438 6.031 1 97.5 84 TYR B O 1
ATOM 2985 N N . LEU B 1 85 ? 20.266 13.102 4.402 1 96.38 85 LEU B N 1
ATOM 2986 C CA . LEU B 1 85 ? 20 14.523 4.211 1 96.38 85 LEU B CA 1
ATOM 2987 C C . LEU B 1 85 ? 19.078 15.055 5.309 1 96.38 85 LEU B C 1
ATOM 2989 O O . LEU B 1 85 ? 19.062 16.25 5.578 1 96.38 85 LEU B O 1
ATOM 2993 N N . ASN B 1 86 ? 18.328 14.156 6.012 1 95.06 86 ASN B N 1
ATOM 2994 C CA . ASN B 1 86 ? 17.281 14.656 6.898 1 95.06 86 ASN B CA 1
ATOM 2995 C C . ASN B 1 86 ? 17.516 14.219 8.344 1 95.06 86 ASN B C 1
ATOM 2997 O O . ASN B 1 86 ? 16.797 14.633 9.242 1 95.06 86 ASN B O 1
ATOM 3001 N N . HIS B 1 87 ? 18.547 13.406 8.641 1 93.94 87 HIS B N 1
ATOM 3002 C CA . HIS B 1 87 ? 18.719 12.867 9.984 1 93.94 87 HIS B CA 1
ATOM 3003 C C . HIS B 1 87 ? 19.094 13.961 10.969 1 93.94 87 HIS B C 1
ATOM 3005 O O . HIS B 1 87 ? 18.906 13.812 12.18 1 93.94 87 HIS B O 1
ATOM 3011 N N . THR B 1 88 ? 19.625 15.125 10.531 1 92.31 88 THR B N 1
ATOM 3012 C CA . THR B 1 88 ? 20.047 16.203 11.43 1 92.31 88 THR B CA 1
ATOM 3013 C C . THR B 1 88 ? 18.984 17.297 11.469 1 92.31 88 THR B C 1
ATOM 3015 O O . THR B 1 88 ? 19.234 18.391 12 1 92.31 88 THR B O 1
ATOM 3018 N N . SER B 1 89 ? 17.906 17.047 10.844 1 90.56 89 SER B N 1
ATOM 3019 C CA . SER B 1 89 ? 16.859 18.062 10.859 1 90.56 89 SER B CA 1
ATOM 3020 C C . SER B 1 89 ? 16.453 18.406 12.289 1 90.56 89 SER B C 1
ATOM 3022 O O . SER B 1 89 ? 16.359 17.516 13.141 1 90.56 89 SER B O 1
ATOM 3024 N N . ILE B 1 90 ? 16.141 19.641 12.562 1 87.88 90 ILE B N 1
ATOM 3025 C CA . ILE B 1 90 ? 15.727 20.109 13.883 1 87.88 90 ILE B CA 1
ATOM 3026 C C . ILE B 1 90 ? 14.297 19.656 14.156 1 87.88 90 ILE B C 1
ATOM 3028 O O . ILE B 1 90 ? 13.891 19.516 15.312 1 87.88 90 ILE B O 1
ATOM 3032 N N . ASP B 1 91 ? 13.625 19.391 13.078 1 85.31 91 ASP B N 1
ATOM 3033 C CA . ASP B 1 91 ? 12.25 18.906 13.203 1 85.31 91 ASP B CA 1
ATOM 3034 C C . ASP B 1 91 ? 12.219 17.422 13.531 1 85.31 91 ASP B C 1
ATOM 3036 O O . ASP B 1 91 ? 12.484 16.578 12.672 1 85.31 91 ASP B O 1
ATOM 3040 N N . ALA B 1 92 ? 11.812 17.141 14.734 1 86.94 92 ALA B N 1
ATOM 3041 C CA . ALA B 1 92 ? 11.75 15.75 15.18 1 86.94 92 ALA B CA 1
ATOM 3042 C C . ALA B 1 92 ? 10.766 14.945 14.336 1 86.94 92 ALA B C 1
ATOM 3044 O O . ALA B 1 92 ? 10.953 13.75 14.125 1 86.94 92 ALA B O 1
ATOM 3045 N N . PHE B 1 93 ? 9.719 15.602 13.844 1 88.38 93 PHE B N 1
ATOM 3046 C CA . PHE B 1 93 ? 8.719 14.953 13.016 1 88.38 93 PHE B CA 1
ATOM 3047 C C . PHE B 1 93 ? 9.352 14.352 11.766 1 88.38 93 PHE B C 1
ATOM 3049 O O . PHE B 1 93 ? 9.039 13.219 11.383 1 88.38 93 PHE B O 1
ATOM 3056 N N . THR B 1 94 ? 10.258 15.062 11.219 1 90.5 94 THR B N 1
ATOM 3057 C CA . THR B 1 94 ? 10.93 14.617 10 1 90.5 94 THR B CA 1
ATOM 3058 C C . THR B 1 94 ? 11.727 13.344 10.266 1 90.5 94 THR B C 1
ATOM 3060 O O . THR B 1 94 ? 11.711 12.414 9.445 1 90.5 94 THR B O 1
ATOM 3063 N N . ARG B 1 95 ? 12.305 13.211 11.383 1 93.31 95 ARG B N 1
ATOM 3064 C CA . ARG B 1 95 ? 13.094 12.031 11.711 1 93.31 95 ARG B CA 1
ATOM 3065 C C . ARG B 1 95 ? 12.195 10.844 12.031 1 93.31 95 ARG B C 1
ATOM 3067 O O . ARG B 1 95 ? 12.469 9.719 11.602 1 93.31 95 ARG B O 1
ATOM 3074 N N . VAL B 1 96 ? 11.148 11.125 12.695 1 93.69 96 VAL B N 1
ATOM 3075 C CA . VAL B 1 96 ? 10.242 10.055 13.094 1 93.69 96 VAL B CA 1
ATOM 3076 C C . VAL B 1 96 ? 9.547 9.477 11.867 1 93.69 96 VAL B C 1
ATOM 3078 O O . VAL B 1 96 ? 9.297 8.273 11.797 1 93.69 96 VAL B O 1
ATOM 3081 N N . VAL B 1 97 ? 9.273 10.32 10.891 1 95.19 97 VAL B N 1
ATOM 3082 C CA . VAL B 1 97 ? 8.625 9.875 9.664 1 95.19 97 VAL B CA 1
ATOM 3083 C C . VAL B 1 97 ? 9.523 8.883 8.922 1 95.19 97 VAL B C 1
ATOM 3085 O O . VAL B 1 97 ? 9.047 7.914 8.336 1 95.19 97 VAL B O 1
ATOM 3088 N N . LEU B 1 98 ? 10.812 9.086 8.984 1 97 98 LEU B N 1
ATOM 3089 C CA . LEU B 1 98 ? 11.742 8.156 8.359 1 97 98 LEU B CA 1
ATOM 3090 C C . LEU B 1 98 ? 11.672 6.785 9.031 1 97 98 LEU B C 1
ATOM 3092 O O . LEU B 1 98 ? 11.664 5.758 8.344 1 97 98 LEU B O 1
ATOM 3096 N N . PHE B 1 99 ? 11.531 6.797 10.344 1 96.69 99 PHE B N 1
ATOM 3097 C CA . PHE B 1 99 ? 11.383 5.539 11.062 1 96.69 99 PHE B CA 1
ATOM 3098 C C . PHE B 1 99 ? 10.047 4.879 10.719 1 96.69 99 PHE B C 1
ATOM 3100 O O . PHE B 1 99 ? 9.961 3.652 10.633 1 96.69 99 PHE B O 1
ATOM 3107 N N . PHE B 1 100 ? 9.047 5.676 10.578 1 97.06 100 PHE B N 1
ATOM 3108 C CA . PHE B 1 100 ? 7.734 5.137 10.227 1 97.06 100 PHE B CA 1
ATOM 3109 C C . PHE B 1 100 ? 7.77 4.465 8.859 1 97.06 100 PHE B C 1
ATOM 3111 O O . PHE B 1 100 ? 7.227 3.371 8.688 1 97.06 100 PHE B O 1
ATOM 3118 N N . GLY B 1 101 ? 8.445 5.125 7.906 1 97.75 101 GLY B N 1
ATOM 3119 C CA . GLY B 1 101 ? 8.641 4.5 6.609 1 97.75 101 GLY B CA 1
ATOM 3120 C C . GLY B 1 101 ? 9.406 3.191 6.684 1 97.75 101 GLY B C 1
ATOM 3121 O O . GLY B 1 101 ? 9.008 2.201 6.066 1 97.75 101 GLY B O 1
ATOM 3122 N N . LEU B 1 102 ? 10.398 3.197 7.484 1 98.25 102 LEU B N 1
ATOM 3123 C CA . LEU B 1 102 ? 11.203 1.995 7.68 1 98.25 102 LEU B CA 1
ATOM 3124 C C . LEU B 1 102 ? 10.375 0.886 8.32 1 98.25 102 LEU B C 1
ATOM 3126 O O . LEU B 1 102 ? 10.523 -0.288 7.977 1 98.25 102 LEU B O 1
ATOM 3130 N N . ALA B 1 103 ? 9.547 1.248 9.266 1 98.12 103 ALA B N 1
ATOM 3131 C CA . ALA B 1 103 ? 8.68 0.277 9.93 1 98.12 103 ALA B CA 1
ATOM 3132 C C . ALA B 1 103 ? 7.75 -0.399 8.93 1 98.12 103 ALA B C 1
ATOM 3134 O O . ALA B 1 103 ? 7.57 -1.618 8.969 1 98.12 103 ALA B O 1
ATOM 3135 N N . ILE B 1 104 ? 7.223 0.356 8.031 1 98.56 104 ILE B N 1
ATOM 3136 C CA . ILE B 1 104 ? 6.305 -0.18 7.027 1 98.56 104 ILE B CA 1
ATOM 3137 C C . ILE B 1 104 ? 7.059 -1.115 6.086 1 98.56 104 ILE B C 1
ATOM 3139 O O . ILE B 1 104 ? 6.605 -2.229 5.809 1 98.56 104 ILE B O 1
ATOM 3143 N N . ILE B 1 105 ? 8.227 -0.669 5.648 1 98.75 105 ILE B N 1
ATOM 3144 C CA . ILE B 1 105 ? 9.055 -1.481 4.762 1 98.75 105 ILE B CA 1
ATOM 3145 C C . ILE B 1 105 ? 9.344 -2.828 5.418 1 98.75 105 ILE B C 1
ATOM 3147 O O . ILE B 1 105 ? 9.109 -3.881 4.82 1 98.75 105 ILE B O 1
ATOM 3151 N N . SER B 1 106 ? 9.781 -2.75 6.633 1 98.5 106 SER B N 1
ATOM 3152 C CA . SER B 1 106 ? 10.203 -3.957 7.336 1 98.5 106 SER B CA 1
ATOM 3153 C C . SER B 1 106 ? 9.016 -4.859 7.652 1 98.5 106 SER B C 1
ATOM 3155 O O . SER B 1 106 ? 9.148 -6.082 7.66 1 98.5 106 SER B O 1
ATOM 3157 N N . THR B 1 107 ? 7.895 -4.277 7.957 1 98.56 107 THR B N 1
ATOM 3158 C CA . THR B 1 107 ? 6.699 -5.082 8.188 1 98.56 107 THR B CA 1
ATOM 3159 C C . THR B 1 107 ? 6.309 -5.848 6.926 1 98.56 107 THR B C 1
ATOM 3161 O O . THR B 1 107 ? 5.988 -7.035 6.984 1 98.56 107 THR B O 1
ATOM 3164 N N . LEU B 1 108 ? 6.328 -5.156 5.801 1 98.75 108 LEU B N 1
ATOM 3165 C CA . LEU B 1 108 ? 6.012 -5.828 4.543 1 98.75 108 LEU B CA 1
ATOM 3166 C C . LEU B 1 108 ? 7.027 -6.926 4.242 1 98.75 108 LEU B C 1
ATOM 3168 O O . LEU B 1 108 ? 6.668 -7.988 3.73 1 98.75 108 LEU B O 1
ATOM 3172 N N . GLU B 1 109 ? 8.297 -6.672 4.617 1 98.19 109 GLU B N 1
ATOM 3173 C CA . GLU B 1 109 ? 9.344 -7.668 4.395 1 98.19 109 GLU B CA 1
ATOM 3174 C C . GLU B 1 109 ? 9.086 -8.922 5.223 1 98.19 109 GLU B C 1
ATOM 3176 O O . GLU B 1 109 ? 9.391 -10.031 4.781 1 98.19 109 GLU B O 1
ATOM 3181 N N . VAL B 1 110 ? 8.562 -8.742 6.395 1 97.75 110 VAL B N 1
ATOM 3182 C CA . VAL B 1 110 ? 8.219 -9.891 7.219 1 97.75 110 VAL B CA 1
ATOM 3183 C C . VAL B 1 110 ? 7.254 -10.805 6.461 1 97.75 110 VAL B C 1
ATOM 3185 O O . VAL B 1 110 ? 7.449 -12.016 6.406 1 97.75 110 VAL B O 1
ATOM 3188 N N . PHE B 1 111 ? 6.309 -10.234 5.812 1 97.56 111 PHE B N 1
ATOM 3189 C CA . PHE B 1 111 ? 5.328 -11.023 5.078 1 97.56 111 PHE B CA 1
ATOM 3190 C C . PHE B 1 111 ? 5.934 -11.586 3.799 1 97.56 111 PHE B C 1
ATOM 3192 O O . PHE B 1 111 ? 5.586 -12.688 3.373 1 97.56 111 PHE B O 1
ATOM 3199 N N . ILE B 1 112 ? 6.832 -10.875 3.211 1 97.88 112 ILE B N 1
ATOM 3200 C CA . ILE B 1 112 ? 7.484 -11.344 1.994 1 97.88 112 ILE B CA 1
ATOM 3201 C C . ILE B 1 112 ? 8.273 -12.617 2.291 1 97.88 112 ILE B C 1
ATOM 3203 O O . ILE B 1 112 ? 8.094 -13.641 1.623 1 97.88 112 ILE B O 1
ATOM 3207 N N . TYR B 1 113 ? 9.039 -12.609 3.328 1 96.06 113 TYR B N 1
ATOM 3208 C CA . TYR B 1 113 ? 9.875 -13.766 3.646 1 96.06 113 TYR B CA 1
ATOM 3209 C C . TYR B 1 113 ? 9.023 -14.938 4.121 1 96.06 113 TYR B C 1
ATOM 3211 O O . TYR B 1 113 ? 9.406 -16.094 3.945 1 96.06 113 TYR B O 1
ATOM 3219 N N . SER B 1 114 ? 7.859 -14.672 4.621 1 94.69 114 SER B N 1
ATOM 3220 C CA . SER B 1 114 ? 6.984 -15.727 5.117 1 94.69 114 SER B CA 1
ATOM 3221 C C . SER B 1 114 ? 6.145 -16.328 3.996 1 94.69 114 SER B C 1
ATOM 3223 O O . SER B 1 114 ? 5.867 -17.531 3.992 1 94.69 114 SER B O 1
ATOM 3225 N N . LEU B 1 115 ? 5.824 -15.484 2.955 1 95.25 115 LEU B N 1
ATOM 3226 C CA . LEU B 1 115 ? 4.781 -15.93 2.039 1 95.25 115 LEU B CA 1
ATOM 3227 C C . LEU B 1 115 ? 5.328 -16.078 0.625 1 95.25 115 LEU B C 1
ATOM 3229 O O . LEU B 1 115 ? 4.75 -16.812 -0.193 1 95.25 115 LEU B O 1
ATOM 3233 N N . ALA B 1 116 ? 6.406 -15.484 0.33 1 93.62 116 ALA B N 1
ATOM 3234 C CA . ALA B 1 116 ? 6.949 -15.492 -1.026 1 93.62 116 ALA B CA 1
ATOM 3235 C C . ALA B 1 116 ? 7.277 -16.906 -1.476 1 93.62 116 ALA B C 1
ATOM 3237 O O . ALA B 1 116 ? 7.039 -17.281 -2.629 1 93.62 116 ALA B O 1
ATOM 3238 N N . PRO B 1 117 ? 7.797 -17.781 -0.613 1 90.56 117 PRO B N 1
ATOM 3239 C CA . PRO B 1 117 ? 8.117 -19.141 -1.039 1 90.56 117 PRO B CA 1
ATOM 3240 C C . PRO B 1 117 ? 6.891 -19.906 -1.531 1 90.56 117 PRO B C 1
ATOM 3242 O O . PRO B 1 117 ? 7.02 -20.859 -2.309 1 90.56 117 PRO B O 1
ATOM 3245 N N . HIS B 1 118 ? 5.738 -19.422 -1.171 1 90.25 118 HIS B N 1
ATOM 3246 C CA . HIS B 1 118 ? 4.52 -20.125 -1.561 1 90.25 118 HIS B CA 1
ATOM 3247 C C . HIS B 1 118 ? 4.105 -19.766 -2.982 1 90.25 118 HIS B C 1
ATOM 3249 O O . HIS B 1 118 ? 3.303 -20.469 -3.598 1 90.25 118 HIS B O 1
ATOM 3255 N N . ILE B 1 119 ? 4.629 -18.719 -3.523 1 91 119 ILE B N 1
ATOM 3256 C CA . ILE B 1 119 ? 4.191 -18.344 -4.859 1 91 119 ILE B CA 1
ATOM 3257 C C . ILE B 1 119 ? 5.34 -18.531 -5.852 1 91 119 ILE B C 1
ATOM 3259 O O . ILE B 1 119 ? 5.125 -18.516 -7.066 1 91 119 ILE B O 1
ATOM 3263 N N . ALA B 1 120 ? 6.469 -18.75 -5.32 1 91.25 120 ALA B N 1
ATOM 3264 C CA . ALA B 1 120 ? 7.625 -19 -6.18 1 91.25 120 ALA B CA 1
ATOM 3265 C C . ALA B 1 120 ? 7.52 -20.359 -6.871 1 91.25 120 ALA B C 1
ATOM 3267 O O . ALA B 1 120 ? 6.887 -21.281 -6.352 1 91.25 120 ALA B O 1
ATOM 3268 N N . ASP B 1 121 ? 8.031 -20.375 -8.07 1 88.38 121 ASP B N 1
ATOM 3269 C CA . ASP B 1 121 ? 8.07 -21.641 -8.773 1 88.38 121 ASP B CA 1
ATOM 3270 C C . ASP B 1 121 ? 9.023 -22.625 -8.094 1 88.38 121 ASP B C 1
ATOM 3272 O O . ASP B 1 121 ? 10.117 -22.25 -7.672 1 88.38 121 ASP B O 1
ATOM 3276 N N . LYS B 1 122 ? 8.352 -23.844 -7.871 1 76.69 122 LYS B N 1
ATOM 3277 C CA . LYS B 1 122 ? 9.125 -24.891 -7.195 1 76.69 122 LYS B CA 1
ATOM 3278 C C . LYS B 1 122 ? 10.086 -25.578 -8.156 1 76.69 122 LYS B C 1
ATOM 3280 O O . LYS B 1 122 ? 9.766 -25.75 -9.336 1 76.69 122 LYS B O 1
ATOM 3285 N N . GLY B 1 123 ? 11.344 -25.688 -7.801 1 70.06 123 GLY B N 1
ATOM 3286 C CA . GLY B 1 123 ? 12.328 -26.375 -8.609 1 70.06 123 GLY B CA 1
ATOM 3287 C C . GLY B 1 123 ? 13.734 -25.844 -8.422 1 70.06 123 GLY B C 1
ATOM 3288 O O . GLY B 1 123 ? 14.039 -25.234 -7.398 1 70.06 123 GLY B O 1
ATOM 3289 N N . LYS B 1 124 ? 14.453 -26.094 -9.57 1 69.38 124 LYS B N 1
ATOM 3290 C CA . LYS B 1 124 ? 15.883 -25.797 -9.633 1 69.38 124 LYS B CA 1
ATOM 3291 C C . LYS B 1 124 ? 16.125 -24.312 -9.891 1 69.38 124 LYS B C 1
ATOM 3293 O O . LYS B 1 124 ? 15.695 -23.781 -10.914 1 69.38 124 LYS B O 1
ATOM 3298 N N . GLY B 1 125 ? 16.016 -23.406 -8.719 1 85.31 125 GLY B N 1
ATOM 3299 C CA . GLY B 1 125 ? 16.375 -22 -8.859 1 85.31 125 GLY B CA 1
ATOM 3300 C C . GLY B 1 125 ? 17.109 -21.453 -7.648 1 85.31 125 GLY B C 1
ATOM 3301 O O . GLY B 1 125 ? 17.688 -22.219 -6.863 1 85.31 125 GLY B O 1
ATOM 3302 N N . VAL B 1 126 ? 17.25 -20.25 -7.719 1 92.31 126 VAL B N 1
ATOM 3303 C CA . VAL B 1 126 ? 17.969 -19.562 -6.648 1 92.31 126 VAL B CA 1
ATOM 3304 C C . VAL B 1 126 ? 17.047 -19.406 -5.438 1 92.31 126 VAL B C 1
ATOM 3306 O O . VAL B 1 126 ? 15.938 -18.875 -5.555 1 92.31 126 VAL B O 1
ATOM 3309 N N . THR B 1 127 ? 17.438 -20.031 -4.32 1 91.5 127 THR B N 1
ATOM 3310 C CA . THR B 1 127 ? 16.641 -20.016 -3.096 1 91.5 127 THR B CA 1
ATOM 3311 C C . THR B 1 127 ? 17.484 -19.516 -1.918 1 91.5 127 THR B C 1
ATOM 3313 O O . THR B 1 127 ? 18.656 -19.188 -2.078 1 91.5 127 THR B O 1
ATOM 3316 N N . PHE B 1 128 ? 16.844 -19.359 -0.829 1 90.75 128 PHE B N 1
ATOM 3317 C CA . PHE B 1 128 ? 17.516 -18.969 0.399 1 90.75 128 PHE B CA 1
ATOM 3318 C C . PHE B 1 128 ? 17.797 -20.188 1.271 1 90.75 128 PHE B C 1
ATOM 3320 O O . PHE B 1 128 ? 16.891 -20.969 1.559 1 90.75 128 PHE B O 1
ATOM 3327 N N . LYS B 1 129 ? 19.047 -20.344 1.693 1 87.94 129 LYS B N 1
ATOM 3328 C CA . LYS B 1 129 ? 19.422 -21.453 2.553 1 87.94 129 LYS B CA 1
ATOM 3329 C C . LYS B 1 129 ? 18.781 -21.344 3.932 1 87.94 129 LYS B C 1
ATOM 3331 O O . LYS B 1 129 ? 18.344 -22.344 4.508 1 87.94 129 LYS B O 1
ATOM 3336 N N . GLU B 1 130 ? 18.734 -20.094 4.43 1 86.94 130 GLU B N 1
ATOM 3337 C CA . GLU B 1 130 ? 18.141 -19.797 5.73 1 86.94 130 GLU B CA 1
ATOM 3338 C C . GLU B 1 130 ? 17.094 -18.688 5.625 1 86.94 130 GLU B C 1
ATOM 3340 O O . GLU B 1 130 ? 17.359 -17.547 6.027 1 86.94 130 GLU B O 1
ATOM 3345 N N . PRO B 1 131 ? 15.945 -19.062 5.184 1 82.69 131 PRO B N 1
ATOM 3346 C CA . PRO B 1 131 ? 14.922 -18.031 5 1 82.69 131 PRO B CA 1
ATOM 3347 C C . PRO B 1 131 ? 14.531 -17.359 6.312 1 82.69 131 PRO B C 1
ATOM 3349 O O . PRO B 1 131 ? 14.07 -16.203 6.309 1 82.69 131 PRO B O 1
ATOM 3352 N N . ARG B 1 132 ? 14.742 -17.984 7.453 1 89.56 132 ARG B N 1
ATOM 3353 C CA . ARG B 1 132 ? 14.359 -17.438 8.75 1 89.56 132 ARG B CA 1
ATOM 3354 C C . ARG B 1 132 ? 15.227 -16.234 9.109 1 89.56 132 ARG B C 1
ATOM 3356 O O . ARG B 1 132 ? 14.797 -15.359 9.859 1 89.56 132 ARG B O 1
ATOM 3363 N N . LEU B 1 133 ? 16.375 -16.188 8.539 1 88.38 133 LEU B N 1
ATOM 3364 C CA . LEU B 1 133 ? 17.25 -15.055 8.828 1 88.38 133 LEU B CA 1
ATOM 3365 C C . LEU B 1 133 ? 16.641 -13.75 8.32 1 88.38 133 LEU B C 1
ATOM 3367 O O . LEU B 1 133 ? 16.672 -12.742 9.023 1 88.38 133 LEU B O 1
ATOM 3371 N N . GLY B 1 134 ? 16.172 -13.773 7.105 1 90.81 134 GLY B N 1
ATOM 3372 C CA . GLY B 1 134 ? 15.492 -12.602 6.578 1 90.81 134 GLY B CA 1
ATOM 3373 C C . GLY B 1 134 ? 14.258 -12.219 7.371 1 90.81 134 GLY B C 1
ATOM 3374 O O . GLY B 1 134 ? 14 -11.039 7.605 1 90.81 134 GLY B O 1
ATOM 3375 N N . LEU B 1 135 ? 13.562 -13.203 7.828 1 94.38 135 LEU B N 1
ATOM 3376 C CA . LEU B 1 135 ? 12.352 -12.992 8.617 1 94.38 135 LEU B CA 1
ATOM 3377 C C . LEU B 1 135 ? 12.688 -12.352 9.961 1 94.38 135 LEU B C 1
ATOM 3379 O O . LEU B 1 135 ? 12.07 -11.359 10.352 1 94.38 135 LEU B O 1
ATOM 3383 N N . TYR B 1 136 ? 13.695 -12.891 10.648 1 94.31 136 TYR B N 1
ATOM 3384 C CA . TYR B 1 136 ? 14.078 -12.398 11.969 1 94.31 136 TYR B CA 1
ATOM 3385 C C . TYR B 1 136 ? 14.625 -10.977 11.883 1 94.31 136 TYR B C 1
ATOM 3387 O O . TYR B 1 136 ? 14.289 -10.125 12.703 1 94.31 136 TYR B O 1
ATOM 3395 N N . THR B 1 137 ? 15.445 -10.703 10.875 1 93.94 137 THR B N 1
ATOM 3396 C CA . THR B 1 137 ? 16.031 -9.375 10.742 1 93.94 137 THR B CA 1
ATOM 3397 C C . THR B 1 137 ? 14.961 -8.344 10.414 1 93.94 137 THR B C 1
ATOM 3399 O O . THR B 1 137 ? 14.977 -7.234 10.953 1 93.94 137 THR B O 1
ATOM 3402 N N . SER B 1 138 ? 14.062 -8.727 9.539 1 96.5 138 SER B N 1
ATOM 3403 C CA . SER B 1 138 ? 12.984 -7.805 9.195 1 96.5 138 SER B CA 1
ATOM 3404 C C . SER B 1 138 ? 12.062 -7.551 10.383 1 96.5 138 SER B C 1
ATOM 3406 O O . SER B 1 138 ? 11.625 -6.422 10.609 1 96.5 138 SER B O 1
ATOM 3408 N N . PHE B 1 139 ? 11.836 -8.602 11.125 1 97.44 139 PHE B N 1
ATOM 3409 C CA . PHE B 1 139 ? 10.992 -8.461 12.305 1 97.44 139 PHE B CA 1
ATOM 3410 C C . PHE B 1 139 ? 11.664 -7.559 13.336 1 97.44 139 PHE B C 1
ATOM 3412 O O . PHE B 1 139 ? 11.016 -6.684 13.914 1 97.44 139 PHE B O 1
ATOM 3419 N N . ALA B 1 140 ? 12.883 -7.781 13.555 1 96.69 140 ALA B N 1
ATOM 3420 C CA . ALA B 1 140 ? 13.633 -6.961 14.508 1 96.69 140 ALA B CA 1
ATOM 3421 C C . ALA B 1 140 ? 13.664 -5.5 14.07 1 96.69 140 ALA B C 1
ATOM 3423 O O . ALA B 1 140 ? 13.461 -4.598 14.883 1 96.69 140 ALA B O 1
ATOM 3424 N N . THR B 1 141 ? 13.891 -5.277 12.781 1 96.75 141 THR B N 1
ATOM 3425 C CA . THR B 1 141 ? 13.938 -3.918 12.258 1 96.75 141 THR B CA 1
ATOM 3426 C C . THR B 1 141 ? 12.57 -3.244 12.391 1 96.75 141 THR B C 1
ATOM 3428 O O . THR B 1 141 ? 12.484 -2.078 12.781 1 96.75 141 THR B O 1
ATOM 3431 N N . ALA B 1 142 ? 11.531 -4.004 12.094 1 97.81 142 ALA B N 1
ATOM 3432 C CA . ALA B 1 142 ? 10.18 -3.463 12.227 1 97.81 142 ALA B CA 1
ATOM 3433 C C . ALA B 1 142 ? 9.875 -3.104 13.68 1 97.81 142 ALA B C 1
ATOM 3435 O O . ALA B 1 142 ? 9.414 -1.995 13.969 1 97.81 142 ALA B O 1
ATOM 3436 N N . ALA B 1 143 ? 10.164 -4.051 14.547 1 97.19 143 ALA B N 1
ATOM 3437 C CA . ALA B 1 143 ? 9.898 -3.826 15.969 1 97.19 143 ALA B CA 1
ATOM 3438 C C . ALA B 1 143 ? 10.688 -2.625 16.484 1 97.19 143 ALA B C 1
ATOM 3440 O O . ALA B 1 143 ? 10.148 -1.795 17.219 1 97.19 143 ALA B O 1
ATOM 3441 N N . GLY B 1 144 ? 11.945 -2.562 16.125 1 96.44 144 GLY B N 1
ATOM 3442 C CA . GLY B 1 144 ? 12.758 -1.43 16.531 1 96.44 144 GLY B CA 1
ATOM 3443 C C . GLY B 1 144 ? 12.242 -0.103 16 1 96.44 144 GLY B C 1
ATOM 3444 O O . GLY B 1 144 ? 12.164 0.876 16.75 1 96.44 144 GLY B O 1
ATOM 3445 N N . ALA B 1 145 ? 11.867 -0.069 14.734 1 96.62 145 ALA B N 1
ATOM 3446 C CA . ALA B 1 145 ? 11.359 1.156 14.125 1 96.62 145 ALA B CA 1
ATOM 3447 C C . ALA B 1 145 ? 10.039 1.582 14.773 1 96.62 145 ALA B C 1
ATOM 3449 O O . ALA B 1 145 ? 9.844 2.76 15.07 1 96.62 145 ALA B O 1
ATOM 3450 N N . TYR B 1 146 ? 9.172 0.625 15.008 1 95.06 146 TYR B N 1
ATOM 3451 C CA . TYR B 1 146 ? 7.902 0.947 15.656 1 95.06 146 TYR B CA 1
ATOM 3452 C C . TYR B 1 146 ? 8.125 1.452 17.078 1 95.06 146 TYR B C 1
ATOM 3454 O O . TYR B 1 146 ? 7.406 2.336 17.547 1 95.06 146 TYR B O 1
ATOM 3462 N N . LEU B 1 147 ? 9.078 0.906 17.766 1 94 147 LEU B N 1
ATOM 3463 C CA . LEU B 1 147 ? 9.375 1.363 19.109 1 94 147 LEU B CA 1
ATOM 3464 C C . LEU B 1 147 ? 9.805 2.828 19.109 1 94 147 LEU B C 1
ATOM 3466 O O . LEU B 1 147 ? 9.32 3.619 19.922 1 94 147 LEU B O 1
ATOM 3470 N N . VAL B 1 148 ? 10.641 3.189 18.203 1 92.75 148 VAL B N 1
ATOM 3471 C CA . VAL B 1 148 ? 11.109 4.57 18.125 1 92.75 148 VAL B CA 1
ATOM 3472 C C . VAL B 1 148 ? 9.93 5.496 17.828 1 92.75 148 VAL B C 1
ATOM 3474 O O . VAL B 1 148 ? 9.789 6.551 18.453 1 92.75 148 VAL B O 1
ATOM 3477 N N . VAL B 1 149 ? 9.062 5.086 16.938 1 91.56 149 VAL B N 1
ATOM 3478 C CA . VAL B 1 149 ? 7.902 5.887 16.547 1 91.56 149 VAL B CA 1
ATOM 3479 C C . VAL B 1 149 ? 6.953 6.027 17.734 1 91.56 149 VAL B C 1
ATOM 3481 O O . VAL B 1 149 ? 6.434 7.113 18 1 91.56 149 VAL B O 1
ATOM 3484 N N . PHE B 1 150 ? 6.832 4.977 18.453 1 87 150 PHE B N 1
ATOM 3485 C CA . PHE B 1 150 ? 5.922 4.98 19.594 1 87 150 PHE B CA 1
ATOM 3486 C C . PHE B 1 150 ? 6.461 5.859 20.719 1 87 150 PHE B C 1
ATOM 3488 O O . PHE B 1 150 ? 5.691 6.496 21.438 1 87 150 PHE B O 1
ATOM 3495 N N . LEU B 1 151 ? 7.688 5.949 20.844 1 86.12 151 LEU B N 1
ATOM 3496 C CA . LEU B 1 151 ? 8.312 6.727 21.906 1 86.12 151 LEU B CA 1
ATOM 3497 C C . LEU B 1 151 ? 8.383 8.203 21.531 1 86.12 151 LEU B C 1
ATOM 3499 O O . LEU B 1 151 ? 8.609 9.055 22.391 1 86.12 151 LEU B O 1
ATOM 3503 N N . ALA B 1 152 ? 8.172 8.477 20.219 1 82.31 152 ALA B N 1
ATOM 3504 C CA . ALA B 1 152 ? 8.211 9.867 19.797 1 82.31 152 ALA B CA 1
ATOM 3505 C C . ALA B 1 152 ? 6.93 10.602 20.172 1 82.31 152 ALA B C 1
ATOM 3507 O O . ALA B 1 152 ? 5.848 10.273 19.672 1 82.31 152 ALA B O 1
ATOM 3508 N N . LYS B 1 153 ? 6.922 11.461 21.078 1 68.62 153 LYS B N 1
ATOM 3509 C CA . LYS B 1 153 ? 5.785 12.164 21.672 1 68.62 153 LYS B CA 1
ATOM 3510 C C . LYS B 1 153 ? 5.02 12.953 20.609 1 68.62 153 LYS B C 1
ATOM 3512 O O . LYS B 1 153 ? 3.785 12.93 20.578 1 68.62 153 LYS B O 1
ATOM 3517 N N . ASP B 1 154 ? 5.668 13.664 19.672 1 62.16 154 ASP B N 1
ATOM 3518 C CA . ASP B 1 154 ? 5.031 14.57 18.734 1 62.16 154 ASP B CA 1
ATOM 3519 C C . ASP B 1 154 ? 4.387 13.805 17.578 1 62.16 154 ASP B C 1
ATOM 3521 O O . ASP B 1 154 ? 3.404 14.258 16.984 1 62.16 154 ASP B O 1
ATOM 3525 N N . PHE B 1 155 ? 5.004 12.883 17.125 1 62.31 155 PHE B N 1
ATOM 3526 C CA . PHE B 1 155 ? 4.508 12.172 15.953 1 62.31 155 PHE B CA 1
ATOM 3527 C C . PHE B 1 155 ? 3.178 11.492 16.266 1 62.31 155 PHE B C 1
ATOM 3529 O O . PHE B 1 155 ? 2.229 11.594 15.484 1 62.31 155 PHE B O 1
ATOM 3536 N N . PHE B 1 156 ? 3.16 10.805 17.391 1 55.44 156 PHE B N 1
ATOM 3537 C CA . PHE B 1 156 ? 1.874 10.273 17.812 1 55.44 156 PHE B CA 1
ATOM 3538 C C . PHE B 1 156 ? 1.18 11.242 18.766 1 55.44 156 PHE B C 1
ATOM 3540 O O . PHE B 1 156 ? 0.077 10.969 19.25 1 55.44 156 PHE B O 1
ATOM 3547 N N . GLY B 1 157 ? 1.699 12.602 18.734 1 50 157 GLY B N 1
ATOM 3548 C CA . GLY B 1 157 ? 1.08 13.695 19.469 1 50 157 GLY B CA 1
ATOM 3549 C C . GLY B 1 157 ? 0.9 13.398 20.938 1 50 157 GLY B C 1
ATOM 3550 O O . GLY B 1 157 ? -0.055 13.867 21.562 1 50 157 GLY B O 1
ATOM 3551 N N . HIS B 1 158 ? 1.567 12.516 21.516 1 44.72 158 HIS B N 1
ATOM 3552 C CA . HIS B 1 158 ? 1.201 11.969 22.812 1 44.72 158 HIS B CA 1
ATOM 3553 C C . HIS B 1 158 ? 1.298 13.031 23.906 1 44.72 158 HIS B C 1
ATOM 3555 O O . HIS B 1 158 ? 0.778 12.852 25.016 1 44.72 158 HIS B O 1
ATOM 3561 N N . SER B 1 159 ? 2.299 13.781 23.891 1 43.34 159 SER B N 1
ATOM 3562 C CA . SER B 1 159 ? 2.305 14.539 25.141 1 43.34 159 SER B CA 1
ATOM 3563 C C . SER B 1 159 ? 1.004 15.312 25.312 1 43.34 159 SER B C 1
ATOM 3565 O O . SER B 1 159 ? 0.692 15.766 26.422 1 43.34 159 SER B O 1
ATOM 3567 N N . GLN B 1 160 ? 0.694 16.047 24.359 1 45.12 160 GLN B N 1
ATOM 3568 C CA . GLN B 1 160 ? -0.541 16.766 24.672 1 45.12 160 GLN B CA 1
ATOM 3569 C C . GLN B 1 160 ? -1.763 15.891 24.406 1 45.12 160 GLN B C 1
ATOM 3571 O O . GLN B 1 160 ? -1.73 15.016 23.531 1 45.12 160 GLN B O 1
ATOM 3576 N N . LEU B 1 161 ? -2.648 15.477 25.453 1 47.03 161 LEU B N 1
ATOM 3577 C CA . LEU B 1 161 ? -3.963 14.844 25.422 1 47.03 161 LEU B CA 1
ATOM 3578 C C . LEU B 1 161 ? -4.465 14.695 24 1 47.03 161 LEU B C 1
ATOM 3580 O O . LEU B 1 161 ? -5.145 13.719 23.672 1 47.03 161 LEU B O 1
ATOM 3584 N N . HIS B 1 162 ? -4.113 15.625 23.062 1 51.47 162 HIS B N 1
ATOM 3585 C CA . HIS B 1 162 ? -4.699 15.906 21.75 1 51.47 162 HIS B CA 1
ATOM 3586 C C . HIS B 1 162 ? -4.211 14.906 20.703 1 51.47 162 HIS B C 1
ATOM 3588 O O . HIS B 1 162 ? -4.742 14.852 19.594 1 51.47 162 HIS B O 1
ATOM 3594 N N . SER B 1 163 ? -3.293 13.695 21.125 1 71.94 163 SER B N 1
ATOM 3595 C CA . SER B 1 163 ? -2.609 13.07 19.984 1 71.94 163 SER B CA 1
ATOM 3596 C C . SER B 1 163 ? -2.871 11.57 19.938 1 71.94 163 SER B C 1
ATOM 3598 O O . SER B 1 163 ? -2.449 10.891 19.016 1 71.94 163 SER B O 1
ATOM 3600 N N . ARG B 1 164 ? -3.836 11.062 20.906 1 80.81 164 ARG B N 1
ATOM 3601 C CA . ARG B 1 164 ? -4.066 9.617 20.906 1 80.81 164 ARG B CA 1
ATOM 3602 C C . ARG B 1 164 ? -4.926 9.203 19.719 1 80.81 164 ARG B C 1
ATOM 3604 O O . ARG B 1 164 ? -4.691 8.156 19.109 1 80.81 164 ARG B O 1
ATOM 3611 N N . LEU B 1 165 ? -5.945 10.016 19.516 1 88 165 LEU B N 1
ATOM 3612 C CA . LEU B 1 165 ? -6.805 9.766 18.375 1 88 165 LEU B CA 1
ATOM 3613 C C . LEU B 1 165 ? -5.98 9.664 17.094 1 88 165 LEU B C 1
ATOM 3615 O O . LEU B 1 165 ? -6.172 8.742 16.297 1 88 165 LEU B O 1
ATOM 3619 N N . ASN B 1 166 ? -5.031 10.469 16.969 1 89 166 ASN B N 1
ATOM 3620 C CA . ASN B 1 166 ? -4.172 10.453 15.789 1 89 166 ASN B CA 1
ATOM 3621 C C . ASN B 1 166 ? -3.283 9.211 15.758 1 89 166 ASN B C 1
ATOM 3623 O O . ASN B 1 166 ? -3.008 8.664 14.688 1 89 166 ASN B O 1
ATOM 3627 N N . MET B 1 167 ? -2.848 8.797 16.938 1 89.69 167 MET B N 1
ATOM 3628 C CA . MET B 1 167 ? -2.051 7.578 17.016 1 89.69 167 MET B CA 1
ATOM 3629 C C . MET B 1 167 ? -2.84 6.379 16.5 1 89.69 167 MET B C 1
ATOM 3631 O O . MET B 1 167 ? -2.336 5.602 15.688 1 89.69 167 MET B O 1
ATOM 3635 N N . HIS B 1 168 ? -4.031 6.285 16.922 1 93.31 168 HIS B N 1
ATOM 3636 C CA . HIS B 1 168 ? -4.855 5.148 16.531 1 93.31 168 HIS B CA 1
ATOM 3637 C C . HIS B 1 168 ? -5.207 5.207 15.047 1 93.31 168 HIS B C 1
ATOM 3639 O O . HIS B 1 168 ? -5.332 4.168 14.398 1 93.31 168 HIS B O 1
ATOM 3645 N N . LEU B 1 169 ? -5.312 6.398 14.523 1 94.94 169 LEU B N 1
ATOM 3646 C CA . LEU B 1 169 ? -5.531 6.539 13.086 1 94.94 169 LEU B CA 1
ATOM 3647 C C . LEU B 1 169 ? -4.309 6.078 12.305 1 94.94 169 LEU B C 1
ATOM 3649 O O . LEU B 1 169 ? -4.441 5.414 11.273 1 94.94 169 LEU B O 1
ATOM 3653 N N . LYS B 1 170 ? -3.15 6.402 12.773 1 94.31 170 LYS B N 1
ATOM 3654 C CA . LYS B 1 170 ? -1.926 5.973 12.102 1 94.31 170 LYS B CA 1
ATOM 3655 C C . LYS B 1 170 ? -1.748 4.461 12.195 1 94.31 170 LYS B C 1
ATOM 3657 O O . LYS B 1 170 ? -1.327 3.82 11.227 1 94.31 170 LYS B O 1
ATOM 3662 N N . ILE B 1 171 ? -2.068 3.91 13.32 1 94.75 171 ILE B N 1
ATOM 3663 C CA . ILE B 1 171 ? -2.023 2.461 13.477 1 94.75 171 ILE B CA 1
ATOM 3664 C C . ILE B 1 171 ? -3.035 1.812 12.531 1 94.75 171 ILE B C 1
ATOM 3666 O O . ILE B 1 171 ? -2.74 0.793 11.898 1 94.75 171 ILE B O 1
ATOM 3670 N N . ASP B 1 172 ? -4.211 2.441 12.461 1 97.5 172 ASP B N 1
ATOM 3671 C CA . ASP B 1 172 ? -5.242 1.964 11.547 1 97.5 172 ASP B CA 1
ATOM 3672 C C . ASP B 1 172 ? -4.73 1.951 10.109 1 97.5 172 ASP B C 1
ATOM 3674 O O . ASP B 1 172 ? -4.996 1.01 9.352 1 97.5 172 ASP B O 1
ATOM 3678 N N . PHE B 1 173 ? -4 2.975 9.797 1 98.31 173 PHE B N 1
ATOM 3679 C CA . PHE B 1 173 ? -3.4 3.041 8.469 1 98.31 173 PHE B CA 1
ATOM 3680 C C . PHE B 1 173 ? -2.453 1.869 8.242 1 98.31 173 PHE B C 1
ATOM 3682 O O . PHE B 1 173 ? -2.549 1.173 7.227 1 98.31 173 PHE B O 1
ATOM 3689 N N . VAL B 1 174 ? -1.596 1.558 9.141 1 98.06 174 VAL B N 1
ATOM 3690 C CA . VAL B 1 174 ? -0.589 0.512 8.992 1 98.06 174 VAL B CA 1
ATOM 3691 C C . VAL B 1 174 ? -1.271 -0.849 8.875 1 98.06 174 VAL B C 1
ATOM 3693 O O . VAL B 1 174 ? -0.94 -1.642 7.988 1 98.06 174 VAL B O 1
ATOM 3696 N N . MET B 1 175 ? -2.23 -1.062 9.711 1 97.75 175 MET B N 1
ATOM 3697 C CA . MET B 1 175 ? -2.91 -2.354 9.719 1 97.75 175 MET B CA 1
ATOM 3698 C C . MET B 1 175 ? -3.625 -2.594 8.391 1 97.75 175 MET B C 1
ATOM 3700 O O . MET B 1 175 ? -3.518 -3.674 7.809 1 97.75 175 MET B O 1
ATOM 3704 N N . ASN B 1 176 ? -4.266 -1.583 7.883 1 98.31 176 ASN B N 1
ATOM 3705 C CA . ASN B 1 176 ? -5.031 -1.737 6.648 1 98.31 176 ASN B CA 1
ATOM 3706 C C . ASN B 1 176 ? -4.121 -1.754 5.426 1 98.31 176 ASN B C 1
ATOM 3708 O O . ASN B 1 176 ? -4.383 -2.48 4.461 1 98.31 176 ASN B O 1
ATOM 3712 N N . LEU B 1 177 ? -3.062 -0.954 5.5 1 98.69 177 LEU B N 1
ATOM 3713 C CA . LEU B 1 177 ? -2.102 -0.977 4.402 1 98.69 177 LEU B CA 1
ATOM 3714 C C . LEU B 1 177 ? -1.47 -2.357 4.262 1 98.69 177 LEU B C 1
ATOM 3716 O O . LEU B 1 177 ? -1.459 -2.932 3.172 1 98.69 177 LEU B O 1
ATOM 3720 N N . VAL B 1 178 ? -1.021 -2.893 5.363 1 98.19 178 VAL B N 1
ATOM 3721 C CA . VAL B 1 178 ? -0.325 -4.176 5.348 1 98.19 178 VAL B CA 1
ATOM 3722 C C . VAL B 1 178 ? -1.301 -5.289 4.973 1 98.19 178 VAL B C 1
ATOM 3724 O O . VAL B 1 178 ? -1.01 -6.109 4.098 1 98.19 178 VAL B O 1
ATOM 3727 N N . HIS B 1 179 ? -2.438 -5.258 5.586 1 97.62 179 HIS B N 1
ATOM 3728 C CA . HIS B 1 179 ? -3.447 -6.262 5.273 1 97.62 179 HIS B CA 1
ATOM 3729 C C . HIS B 1 179 ? -3.861 -6.191 3.807 1 97.62 179 HIS B C 1
ATOM 3731 O O . HIS B 1 179 ? -4.02 -7.223 3.15 1 97.62 179 HIS B O 1
ATOM 3737 N N . GLY B 1 180 ? -4.051 -5.008 3.352 1 98.31 180 GLY B N 1
ATOM 3738 C CA . GLY B 1 180 ? -4.441 -4.82 1.963 1 98.31 180 GLY B CA 1
ATOM 3739 C C . GLY B 1 180 ? -3.383 -5.285 0.98 1 98.31 180 GLY B C 1
ATOM 3740 O O . GLY B 1 180 ? -3.693 -5.969 0.002 1 98.31 180 GLY B O 1
ATOM 3741 N N . VAL B 1 181 ? -2.152 -4.957 1.256 1 98.69 181 VAL B N 1
ATOM 3742 C CA . VAL B 1 181 ? -1.062 -5.352 0.369 1 98.69 181 VAL B CA 1
ATOM 3743 C C . VAL B 1 181 ? -0.915 -6.871 0.373 1 98.69 181 VAL B C 1
ATOM 3745 O O . VAL B 1 181 ? -0.704 -7.484 -0.676 1 98.69 181 VAL B O 1
ATOM 3748 N N . VAL B 1 182 ? -1.058 -7.477 1.512 1 97.94 182 VAL B N 1
ATOM 3749 C CA . VAL B 1 182 ? -0.948 -8.93 1.617 1 97.94 182 VAL B CA 1
ATOM 3750 C C . VAL B 1 182 ? -2.084 -9.594 0.842 1 97.94 182 VAL B C 1
ATOM 3752 O O . VAL B 1 182 ? -1.872 -10.586 0.144 1 97.94 182 VAL B O 1
ATOM 3755 N N . ALA B 1 183 ? -3.248 -9.016 0.919 1 97.69 183 ALA B N 1
ATOM 3756 C CA . ALA B 1 183 ? -4.387 -9.555 0.183 1 97.69 183 ALA B CA 1
ATOM 3757 C C . ALA B 1 183 ? -4.164 -9.453 -1.324 1 97.69 183 ALA B C 1
ATOM 3759 O O . ALA B 1 183 ? -4.562 -10.344 -2.078 1 97.69 183 ALA B O 1
ATOM 3760 N N . MET B 1 184 ? -3.543 -8.406 -1.702 1 98.31 184 MET B N 1
ATOM 3761 C CA . MET B 1 184 ? -3.297 -8.227 -3.131 1 98.31 184 MET B CA 1
ATOM 3762 C C . MET B 1 184 ? -2.129 -9.094 -3.594 1 98.31 184 MET B C 1
ATOM 3764 O O . MET B 1 184 ? -2.164 -9.656 -4.688 1 98.31 184 MET B O 1
ATOM 3768 N N . ALA B 1 185 ? -1.17 -9.242 -2.754 1 98.38 185 ALA B N 1
ATOM 3769 C CA . ALA B 1 185 ? 0.074 -9.906 -3.145 1 98.38 185 ALA B CA 1
ATOM 3770 C C . ALA B 1 185 ? -0.058 -11.422 -3.057 1 98.38 185 ALA B C 1
ATOM 3772 O O . ALA B 1 185 ? 0.589 -12.148 -3.811 1 98.38 185 ALA B O 1
ATOM 3773 N N . TYR B 1 186 ? -0.903 -11.922 -2.148 1 97.06 186 TYR B N 1
ATOM 3774 C CA . TYR B 1 186 ? -0.939 -13.359 -1.899 1 97.06 186 TYR B CA 1
ATOM 3775 C C . TYR B 1 186 ? -2.375 -13.875 -1.87 1 97.06 186 TYR B C 1
ATOM 3777 O O . TYR B 1 186 ? -2.773 -14.57 -0.933 1 97.06 186 TYR B O 1
ATOM 3785 N N . PRO B 1 187 ? -3.078 -13.586 -2.898 1 95.44 187 PRO B N 1
ATOM 3786 C CA . PRO B 1 187 ? -4.469 -14.039 -2.877 1 95.44 187 PRO B CA 1
ATOM 3787 C C . PRO B 1 187 ? -4.598 -15.555 -2.811 1 95.44 187 PRO B C 1
ATOM 3789 O O . PRO B 1 187 ? -5.422 -16.078 -2.057 1 95.44 187 PRO B O 1
ATOM 3792 N N . LYS B 1 188 ? -3.805 -16.344 -3.541 1 93.88 188 LYS B N 1
ATOM 3793 C CA . LYS B 1 188 ? -3.883 -17.797 -3.582 1 93.88 188 LYS B CA 1
ATOM 3794 C C . LYS B 1 188 ? -3.492 -18.406 -2.238 1 93.88 188 LYS B C 1
ATOM 3796 O O . LYS B 1 188 ? -4.098 -19.391 -1.797 1 93.88 188 LYS B O 1
ATOM 3801 N N . VAL B 1 189 ? -2.531 -17.766 -1.644 1 93.88 189 VAL B N 1
ATOM 3802 C CA . VAL B 1 189 ? -2.074 -18.266 -0.348 1 93.88 189 VAL B CA 1
ATOM 3803 C C . VAL B 1 189 ? -3.166 -18.047 0.699 1 93.88 189 VAL B C 1
ATOM 3805 O O . VAL B 1 189 ? -3.475 -18.953 1.474 1 93.88 189 VAL B O 1
ATOM 3808 N N . LEU B 1 190 ? -3.756 -16.922 0.667 1 93.88 190 LEU B N 1
ATOM 3809 C CA . LEU B 1 190 ? -4.797 -16.609 1.64 1 93.88 190 LEU B CA 1
ATOM 3810 C C . LEU B 1 190 ? -6.016 -17.5 1.449 1 93.88 190 LEU B C 1
ATOM 3812 O O . LEU B 1 190 ? -6.57 -18.016 2.422 1 93.88 190 LEU B O 1
ATOM 3816 N N . VAL B 1 191 ? -6.359 -17.672 0.241 1 92.69 191 VAL B N 1
ATOM 3817 C CA . VAL B 1 191 ? -7.496 -18.516 -0.079 1 92.69 191 VAL B CA 1
ATOM 3818 C C . VAL B 1 191 ? -7.191 -19.969 0.319 1 92.69 191 VAL B C 1
ATOM 3820 O O . VAL B 1 191 ? -8.062 -20.672 0.833 1 92.69 191 VAL B O 1
ATOM 3823 N N . GLY B 1 192 ? -5.969 -20.375 0.059 1 92.06 192 GLY B N 1
ATOM 3824 C CA . GLY B 1 192 ? -5.559 -21.719 0.463 1 92.06 192 GLY B CA 1
ATOM 3825 C C . GLY B 1 192 ? -5.68 -21.953 1.956 1 92.06 192 GLY B C 1
ATOM 3826 O O . GLY B 1 192 ? -6.078 -23.031 2.389 1 92.06 192 GLY B O 1
ATOM 3827 N N . PHE B 1 193 ? -5.395 -20.938 2.691 1 90.62 193 PHE B N 1
ATOM 3828 C CA . PHE B 1 193 ? -5.496 -21.047 4.141 1 90.62 193 PHE B CA 1
ATOM 3829 C C . PHE B 1 193 ? -6.953 -21.172 4.578 1 90.62 193 PHE B C 1
ATOM 3831 O O . PHE B 1 193 ? -7.258 -21.891 5.535 1 90.62 193 PHE B O 1
ATOM 3838 N N . LEU B 1 194 ? -7.828 -20.562 3.783 1 92.5 194 LEU B N 1
ATOM 3839 C CA . LEU B 1 194 ? -9.234 -20.516 4.168 1 92.5 194 LEU B CA 1
ATOM 3840 C C . LEU B 1 194 ? -9.969 -21.75 3.668 1 92.5 194 LEU B C 1
ATOM 3842 O O . LEU B 1 194 ? -10.93 -22.203 4.297 1 92.5 194 LEU B O 1
ATOM 3846 N N . THR B 1 195 ? -9.688 -22.375 2.48 1 90.81 195 THR B N 1
ATOM 3847 C CA . THR B 1 195 ? -10.477 -23.422 1.852 1 90.81 195 THR B CA 1
ATOM 3848 C C . THR B 1 195 ? -9.68 -24.719 1.758 1 90.81 195 THR B C 1
ATOM 3850 O O . THR B 1 195 ? -10.234 -25.781 1.472 1 90.81 195 THR B O 1
ATOM 3853 N N . LYS B 1 196 ? -8.469 -24.719 1.882 1 81.81 196 LYS B N 1
ATOM 3854 C CA . LYS B 1 196 ? -7.578 -25.859 1.64 1 81.81 196 LYS B CA 1
ATOM 3855 C C . LYS B 1 196 ? -7.535 -26.219 0.157 1 81.81 196 LYS B C 1
ATOM 3857 O O . LYS B 1 196 ? -6.973 -27.234 -0.222 1 81.81 196 LYS B O 1
ATOM 3862 N N . ALA B 1 197 ? -8.312 -25.391 -0.635 1 74 197 ALA B N 1
ATOM 3863 C CA . ALA B 1 197 ? -8.336 -25.625 -2.076 1 74 197 ALA B CA 1
ATOM 3864 C C . ALA B 1 197 ? -7.113 -25.016 -2.752 1 74 197 ALA B C 1
ATOM 3866 O O . ALA B 1 197 ? -6.59 -24 -2.295 1 74 197 ALA B O 1
ATOM 3867 N N . LYS B 1 198 ? -6.91 -25.734 -3.848 1 71.06 198 LYS B N 1
ATOM 3868 C CA . LYS B 1 198 ? -5.707 -25.297 -4.543 1 71.06 198 LYS B CA 1
ATOM 3869 C C . LYS B 1 198 ? -6.059 -24.438 -5.754 1 71.06 198 LYS B C 1
ATOM 3871 O O . LYS B 1 198 ? -5.211 -23.703 -6.27 1 71.06 198 LYS B O 1
ATOM 3876 N N . ASN B 1 199 ? -7.367 -24.391 -6.094 1 82.19 199 ASN B N 1
ATOM 3877 C CA . ASN B 1 199 ? -7.664 -23.672 -7.32 1 82.19 199 ASN B CA 1
ATOM 3878 C C . ASN B 1 199 ? -8.227 -22.281 -7.031 1 82.19 199 ASN B C 1
ATOM 3880 O O . ASN B 1 199 ? -9.141 -22.141 -6.211 1 82.19 199 ASN B O 1
ATOM 3884 N N . CYS B 1 200 ? -7.594 -21.344 -7.57 1 91.25 200 CYS B N 1
ATOM 3885 C CA . CYS B 1 200 ? -8.039 -19.953 -7.465 1 91.25 200 CYS B CA 1
ATOM 3886 C C . CYS B 1 200 ? -8.344 -19.375 -8.844 1 91.25 200 CYS B C 1
ATOM 3888 O O . CYS B 1 200 ? -7.441 -18.953 -9.562 1 91.25 200 CYS B O 1
ATOM 3890 N N . ASP B 1 201 ? -9.688 -19.406 -9.148 1 93.38 201 ASP B N 1
ATOM 3891 C CA . ASP B 1 201 ? -10.078 -18.891 -10.461 1 93.38 201 ASP B CA 1
ATOM 3892 C C . ASP B 1 201 ? -9.984 -17.359 -10.5 1 93.38 201 ASP B C 1
ATOM 3894 O O . ASP B 1 201 ? -9.57 -16.734 -9.523 1 93.38 201 ASP B O 1
ATOM 3898 N N . GLU B 1 202 ? -10.258 -16.797 -11.609 1 93.94 202 GLU B N 1
ATOM 3899 C CA . GLU B 1 202 ? -10.094 -15.359 -11.852 1 93.94 202 GLU B CA 1
ATOM 3900 C C . GLU B 1 202 ? -10.969 -14.531 -10.914 1 93.94 202 GLU B C 1
ATOM 3902 O O . GLU B 1 202 ? -10.523 -13.523 -10.375 1 93.94 202 GLU B O 1
ATOM 3907 N N . PHE B 1 203 ? -12.164 -14.992 -10.695 1 94.69 203 PHE B N 1
ATOM 3908 C CA . PHE B 1 203 ? -13.094 -14.266 -9.844 1 94.69 203 PHE B CA 1
ATOM 3909 C C . PHE B 1 203 ? -12.578 -14.203 -8.406 1 94.69 203 PHE B C 1
ATOM 3911 O O . PHE B 1 203 ? -12.656 -13.164 -7.762 1 94.69 203 PHE B O 1
ATOM 3918 N N . ILE B 1 204 ? -12.055 -15.25 -7.945 1 95.56 204 ILE B N 1
ATOM 3919 C CA . ILE B 1 204 ? -11.531 -15.328 -6.586 1 95.56 204 ILE B CA 1
ATOM 3920 C C . ILE B 1 204 ? -10.344 -14.375 -6.438 1 95.56 204 ILE B C 1
ATOM 3922 O O . ILE B 1 204 ? -10.273 -13.617 -5.465 1 95.56 204 ILE B O 1
ATOM 3926 N N . VAL B 1 205 ? -9.492 -14.352 -7.414 1 96.19 205 VAL B N 1
ATOM 3927 C CA . VAL B 1 205 ? -8.312 -13.5 -7.363 1 96.19 205 VAL B CA 1
ATOM 3928 C C . VAL B 1 205 ? -8.734 -12.031 -7.398 1 96.19 205 VAL B C 1
ATOM 3930 O O . VAL B 1 205 ? -8.297 -11.234 -6.562 1 96.19 205 VAL B O 1
ATOM 3933 N N . VAL B 1 206 ? -9.602 -11.719 -8.258 1 96.5 206 VAL B N 1
ATOM 3934 C CA . VAL B 1 206 ? -10.039 -10.336 -8.422 1 96.5 206 VAL B CA 1
ATOM 3935 C C . VAL B 1 206 ? -10.758 -9.867 -7.156 1 96.5 206 VAL B C 1
ATOM 3937 O O . VAL B 1 206 ? -10.5 -8.773 -6.656 1 96.5 206 VAL B O 1
ATOM 3940 N N . CYS B 1 207 ? -11.594 -10.695 -6.609 1 96.5 207 CYS B N 1
ATOM 3941 C CA . CYS B 1 207 ? -12.344 -10.32 -5.414 1 96.5 207 CYS B CA 1
ATOM 3942 C C . CYS B 1 207 ? -11.406 -10.102 -4.234 1 96.5 207 CYS B C 1
ATOM 3944 O O . CYS B 1 207 ? -11.539 -9.117 -3.504 1 96.5 207 CYS B O 1
ATOM 3946 N N . THR B 1 208 ? -10.461 -10.977 -4.098 1 97.19 208 THR B N 1
ATOM 3947 C CA . THR B 1 208 ? -9.523 -10.867 -2.986 1 97.19 208 THR B CA 1
ATOM 3948 C C . THR B 1 208 ? -8.664 -9.617 -3.129 1 97.19 208 THR B C 1
ATOM 3950 O O . THR B 1 208 ? -8.445 -8.891 -2.154 1 97.19 208 THR B O 1
ATOM 3953 N N . GLN B 1 209 ? -8.227 -9.344 -4.297 1 98.44 209 GLN B N 1
ATOM 3954 C CA . GLN B 1 209 ? -7.371 -8.188 -4.52 1 98.44 209 GLN B CA 1
ATOM 3955 C C . GLN B 1 209 ? -8.164 -6.887 -4.414 1 98.44 209 GLN B C 1
ATOM 3957 O O . GLN B 1 209 ? -7.652 -5.879 -3.926 1 98.44 209 GLN B O 1
ATOM 3962 N N . CYS B 1 210 ? -9.406 -6.902 -4.891 1 98.12 210 CYS B N 1
ATOM 3963 C CA . CYS B 1 210 ? -10.242 -5.719 -4.73 1 98.12 210 CYS B CA 1
ATOM 3964 C C . CYS B 1 210 ? -10.492 -5.422 -3.256 1 98.12 210 CYS B C 1
ATOM 3966 O O . CYS B 1 210 ? -10.492 -4.258 -2.844 1 98.12 210 CYS B O 1
ATOM 3968 N N . TYR B 1 211 ? -10.734 -6.504 -2.508 1 97.94 211 TYR B N 1
ATOM 3969 C CA . TYR B 1 211 ? -10.828 -6.34 -1.062 1 97.94 211 TYR B CA 1
ATOM 3970 C C . TYR B 1 211 ? -9.586 -5.648 -0.51 1 97.94 211 TYR B C 1
ATOM 3972 O O . TYR B 1 211 ? -9.688 -4.719 0.293 1 97.94 211 TYR B O 1
ATOM 3980 N N . GLY B 1 212 ? -8.43 -6.078 -0.961 1 98.44 212 GLY B N 1
ATOM 3981 C CA . GLY B 1 212 ? -7.176 -5.453 -0.555 1 98.44 212 GLY B CA 1
ATOM 3982 C C . GLY B 1 212 ? -7.086 -3.99 -0.946 1 98.44 212 GLY B C 1
ATOM 3983 O O . GLY B 1 212 ? -6.629 -3.16 -0.159 1 98.44 212 GLY B O 1
ATOM 3984 N N . ALA B 1 213 ? -7.508 -3.67 -2.131 1 98.75 213 ALA B N 1
ATOM 3985 C CA . ALA B 1 213 ? -7.477 -2.289 -2.604 1 98.75 213 ALA B CA 1
ATOM 3986 C C . ALA B 1 213 ? -8.328 -1.387 -1.715 1 98.75 213 ALA B C 1
ATOM 3988 O O . ALA B 1 213 ? -7.926 -0.269 -1.384 1 98.75 213 ALA B O 1
ATOM 3989 N N . PHE B 1 214 ? -9.469 -1.878 -1.317 1 98.62 214 PHE B N 1
ATOM 3990 C CA . PHE B 1 214 ? -10.344 -1.096 -0.456 1 98.62 214 PHE B CA 1
ATOM 3991 C C . PHE B 1 214 ? -9.695 -0.858 0.904 1 98.62 214 PHE B C 1
ATOM 3993 O O . PHE B 1 214 ? -9.828 0.226 1.477 1 98.62 214 PHE B O 1
ATOM 4000 N N . LEU B 1 215 ? -9.023 -1.905 1.383 1 98.31 215 LEU B N 1
ATOM 4001 C CA . LEU B 1 215 ? -8.336 -1.743 2.66 1 98.31 215 LEU B CA 1
ATOM 4002 C C . LEU B 1 215 ? -7.238 -0.692 2.557 1 98.31 215 LEU B C 1
ATOM 4004 O O . LEU B 1 215 ? -7.109 0.169 3.43 1 98.31 215 LEU B O 1
ATOM 4008 N N . ILE B 1 216 ? -6.496 -0.727 1.478 1 98.75 216 ILE B N 1
ATOM 4009 C CA . ILE B 1 216 ? -5.402 0.218 1.284 1 98.75 216 ILE B CA 1
ATOM 4010 C C . ILE B 1 216 ? -5.953 1.64 1.211 1 98.75 216 ILE B C 1
ATOM 4012 O O . ILE B 1 216 ? -5.477 2.533 1.915 1 98.75 216 ILE B O 1
ATOM 4016 N N . GLY B 1 217 ? -6.977 1.808 0.397 1 98.62 217 GLY B N 1
ATOM 4017 C CA . GLY B 1 217 ? -7.574 3.129 0.273 1 98.62 217 GLY B CA 1
ATOM 4018 C C . GLY B 1 217 ? -8.148 3.648 1.578 1 98.62 217 GLY B C 1
ATOM 4019 O O . GLY B 1 217 ? -7.93 4.805 1.94 1 98.62 217 GLY B O 1
ATOM 4020 N N . SER B 1 218 ? -8.828 2.775 2.275 1 98 218 SER B N 1
ATOM 4021 C CA . SER B 1 218 ? -9.398 3.148 3.566 1 98 218 SER B CA 1
ATOM 4022 C C . SER B 1 218 ? -8.305 3.479 4.578 1 98 218 SER B C 1
ATOM 4024 O O . SER B 1 218 ? -8.477 4.371 5.41 1 98 218 SER B O 1
ATOM 4026 N N . GLY B 1 219 ? -7.227 2.742 4.523 1 98.31 219 GLY B N 1
ATOM 4027 C CA . GLY B 1 219 ? -6.09 3.045 5.375 1 98.31 219 GLY B CA 1
ATOM 4028 C C . GLY B 1 219 ? -5.488 4.41 5.105 1 98.31 219 GLY B C 1
ATOM 4029 O O . GLY B 1 219 ? -5.137 5.137 6.035 1 98.31 219 GLY B O 1
ATOM 4030 N N . VAL B 1 220 ? -5.41 4.758 3.875 1 98.56 220 VAL B N 1
ATOM 4031 C CA . VAL B 1 220 ? -4.859 6.055 3.5 1 98.56 220 VAL B CA 1
ATOM 4032 C C . VAL B 1 220 ? -5.758 7.172 4.02 1 98.56 220 VAL B C 1
ATOM 4034 O O . VAL B 1 220 ? -5.27 8.203 4.484 1 98.56 220 VAL B O 1
ATOM 4037 N N . ILE B 1 221 ? -7.051 6.961 3.986 1 98 221 ILE B N 1
ATOM 4038 C CA . ILE B 1 221 ? -7.988 7.93 4.547 1 98 221 ILE B CA 1
ATOM 4039 C C . ILE B 1 221 ? -7.715 8.109 6.039 1 98 221 ILE B C 1
ATOM 4041 O O . ILE B 1 221 ? -7.66 9.234 6.535 1 98 221 ILE B O 1
ATOM 4045 N N . SER B 1 222 ? -7.477 7.016 6.723 1 97.38 222 SER B N 1
ATOM 4046 C CA . SER B 1 222 ? -7.152 7.082 8.148 1 97.38 222 SER B CA 1
ATOM 4047 C C . SER B 1 222 ? -5.91 7.938 8.391 1 97.38 222 SER B C 1
ATOM 4049 O O . SER B 1 222 ? -5.906 8.789 9.281 1 97.38 222 SER B O 1
ATOM 4051 N N . LEU B 1 223 ? -4.93 7.723 7.605 1 96.56 223 LEU B N 1
ATOM 4052 C CA . LEU B 1 223 ? -3.678 8.453 7.781 1 96.56 223 LEU B CA 1
ATOM 4053 C C . LEU B 1 223 ? -3.883 9.945 7.559 1 96.56 223 LEU B C 1
ATOM 4055 O O . LEU B 1 223 ? -3.414 10.766 8.352 1 96.56 223 LEU B O 1
ATOM 4059 N N . LEU B 1 224 ? -4.598 10.281 6.562 1 94.75 224 LEU B N 1
ATOM 4060 C CA . LEU B 1 224 ? -4.777 11.68 6.199 1 94.75 224 LEU B CA 1
ATOM 4061 C C . LEU B 1 224 ? -5.75 12.367 7.152 1 94.75 224 LEU B C 1
ATOM 4063 O O . LEU B 1 224 ? -5.648 13.578 7.383 1 94.75 224 LEU B O 1
ATOM 4067 N N . TYR B 1 225 ? -6.633 11.648 7.719 1 92.5 225 TYR B N 1
ATOM 4068 C CA . TYR B 1 225 ? -7.59 12.219 8.664 1 92.5 225 TYR B CA 1
ATOM 4069 C C . TYR B 1 225 ? -6.895 12.672 9.938 1 92.5 225 TYR B C 1
ATOM 4071 O O . TYR B 1 225 ? -7.473 13.406 10.734 1 92.5 225 TYR B O 1
ATOM 4079 N N . THR B 1 226 ? -5.672 12.242 10.18 1 89.94 226 THR B N 1
ATOM 4080 C CA . THR B 1 226 ? -4.914 12.781 11.297 1 89.94 226 THR B CA 1
ATOM 4081 C C . THR B 1 226 ? -4.789 14.297 11.188 1 89.94 226 THR B C 1
ATOM 4083 O O . THR B 1 226 ? -4.613 14.992 12.195 1 89.94 226 THR B O 1
ATOM 4086 N N . SER B 1 227 ? -4.93 14.82 9.984 1 85.69 227 SER B N 1
ATOM 4087 C CA . SER B 1 227 ? -4.793 16.25 9.75 1 85.69 227 SER B CA 1
ATOM 4088 C C . SER B 1 227 ? -6.152 16.922 9.602 1 85.69 227 SER B C 1
ATOM 4090 O O . SER B 1 227 ? -6.234 18.109 9.266 1 85.69 227 SER B O 1
ATOM 4092 N N . ALA B 1 228 ? -7.211 16.141 9.758 1 85.94 228 ALA B N 1
ATOM 4093 C CA . ALA B 1 228 ? -8.539 16.734 9.703 1 85.94 228 ALA B CA 1
ATOM 4094 C C . ALA B 1 228 ? -8.758 17.719 10.852 1 85.94 228 ALA B C 1
ATOM 4096 O O . ALA B 1 228 ? -8.297 17.469 11.969 1 85.94 228 ALA B O 1
ATOM 4097 N N . LEU B 1 229 ? -9.469 18.703 10.609 1 84.56 229 LEU B N 1
ATOM 4098 C CA . LEU B 1 229 ? -9.648 19.797 11.57 1 84.56 229 LEU B CA 1
ATOM 4099 C C . LEU B 1 229 ? -10.5 19.344 12.75 1 84.56 229 LEU B C 1
ATOM 4101 O O . LEU B 1 229 ? -10.18 19.641 13.898 1 84.56 229 LEU B O 1
ATOM 4105 N N . PHE B 1 230 ? -11.578 18.625 12.43 1 86.5 230 PHE B N 1
ATOM 4106 C CA . PHE B 1 230 ? -12.547 18.312 13.477 1 86.5 230 PHE B CA 1
ATOM 4107 C C . PHE B 1 230 ? -12.367 16.891 13.977 1 86.5 230 PHE B C 1
ATOM 4109 O O . PHE B 1 230 ? -12.312 15.945 13.18 1 86.5 230 PHE B O 1
ATOM 4116 N N . THR B 1 231 ? -12.352 16.719 15.211 1 88.25 231 THR B N 1
ATOM 4117 C CA . THR B 1 231 ? -12.18 15.414 15.844 1 88.25 231 THR B CA 1
ATOM 4118 C C . THR B 1 231 ? -13.352 14.492 15.523 1 88.25 231 THR B C 1
ATOM 4120 O O . THR B 1 231 ? -13.188 13.273 15.43 1 88.25 231 THR B O 1
ATOM 4123 N N . ILE B 1 232 ? -14.516 15.094 15.328 1 91.12 232 ILE B N 1
ATOM 4124 C CA . ILE B 1 232 ? -15.711 14.297 15.055 1 91.12 232 ILE B CA 1
ATOM 4125 C C . ILE B 1 232 ? -15.508 13.508 13.766 1 91.12 232 ILE B C 1
ATOM 4127 O O . ILE B 1 232 ? -15.953 12.359 13.656 1 91.12 232 ILE B O 1
ATOM 4131 N N . ASN B 1 233 ? -14.922 14.078 12.773 1 93 233 ASN B N 1
ATOM 4132 C CA . ASN B 1 233 ? -14.672 13.391 11.508 1 93 233 ASN B CA 1
ATOM 4133 C C . ASN B 1 233 ? -13.719 12.211 11.695 1 93 233 ASN B C 1
ATOM 4135 O O . ASN B 1 233 ? -13.922 11.141 11.102 1 93 233 ASN B O 1
ATOM 4139 N N . LYS B 1 234 ? -12.711 12.414 12.531 1 92.69 234 LYS B N 1
ATOM 4140 C CA . LYS B 1 234 ? -11.766 11.352 12.844 1 92.69 234 LYS B CA 1
ATOM 4141 C C . LYS B 1 234 ? -12.453 10.188 13.547 1 92.69 234 LYS B C 1
ATOM 4143 O O . LYS B 1 234 ? -12.258 9.023 13.18 1 92.69 234 LYS B O 1
ATOM 4148 N N . ARG B 1 235 ? -13.234 10.539 14.477 1 94.19 235 ARG B N 1
ATOM 4149 C CA . ARG B 1 235 ? -13.938 9.523 15.258 1 94.19 235 ARG B CA 1
ATOM 4150 C C . ARG B 1 235 ? -14.953 8.773 14.406 1 94.19 235 ARG B C 1
ATOM 4152 O O . ARG B 1 235 ? -15.117 7.562 14.555 1 94.19 235 ARG B O 1
ATOM 4159 N N . GLN B 1 236 ? -15.602 9.461 13.609 1 95.56 236 GLN B N 1
ATOM 4160 C CA . GLN B 1 236 ? -16.578 8.836 12.727 1 95.56 236 GLN B CA 1
ATOM 4161 C C . GLN B 1 236 ? -15.922 7.816 11.805 1 95.56 236 GLN B C 1
ATOM 4163 O O . GLN B 1 236 ? -16.484 6.75 11.539 1 95.56 236 GLN B O 1
ATOM 4168 N N . HIS B 1 237 ? -14.773 8.18 11.32 1 96.5 237 HIS B N 1
ATOM 4169 C CA . HIS B 1 237 ? -14.062 7.234 10.461 1 96.5 237 HIS B CA 1
ATOM 4170 C C . HIS B 1 237 ? -13.68 5.973 11.227 1 96.5 237 HIS B C 1
ATOM 4172 O O . HIS B 1 237 ? -13.781 4.863 10.703 1 96.5 237 HIS B O 1
ATOM 4178 N N . LEU B 1 238 ? -13.25 6.121 12.453 1 97.12 238 LEU B N 1
ATOM 4179 C CA . LEU B 1 238 ? -12.891 4.969 13.273 1 97.12 238 LEU B CA 1
ATOM 4180 C C . LEU B 1 238 ? -14.125 4.152 13.633 1 97.12 238 LEU B C 1
ATOM 4182 O O . LEU B 1 238 ? -14.062 2.926 13.727 1 97.12 238 LEU B O 1
ATOM 4186 N N . MET B 1 239 ? -15.227 4.824 13.797 1 97 239 MET B N 1
ATOM 4187 C CA . MET B 1 239 ? -16.484 4.105 14.016 1 97 239 MET B CA 1
ATOM 4188 C C . MET B 1 239 ? -16.844 3.264 12.797 1 97 239 MET B C 1
ATOM 4190 O O . MET B 1 239 ? -17.281 2.117 12.938 1 97 239 MET B O 1
ATOM 4194 N N . CYS B 1 240 ? -16.656 3.803 11.648 1 97.69 240 CYS B N 1
ATOM 4195 C CA . CYS B 1 240 ? -16.922 3.057 10.422 1 97.69 240 CYS B CA 1
ATOM 4196 C C . CYS B 1 240 ? -16.031 1.82 10.336 1 97.69 240 CYS B C 1
ATOM 4198 O O . CYS B 1 240 ? -16.469 0.764 9.883 1 97.69 240 CYS B O 1
ATOM 4200 N N . ARG B 1 241 ? -14.781 1.965 10.805 1 98.12 241 ARG B N 1
ATOM 4201 C CA . ARG B 1 241 ? -13.867 0.829 10.82 1 98.12 241 ARG B CA 1
ATOM 4202 C C . ARG B 1 241 ? -14.375 -0.276 11.734 1 98.12 241 ARG B C 1
ATOM 4204 O O . ARG B 1 241 ? -14.297 -1.459 11.398 1 98.12 241 ARG B O 1
ATOM 4211 N N . VAL B 1 242 ? -14.867 0.096 12.859 1 98 242 VAL B N 1
ATOM 4212 C CA . VAL B 1 242 ? -15.406 -0.875 13.812 1 98 242 VAL B CA 1
ATOM 4213 C C . VAL B 1 242 ? -16.578 -1.618 13.172 1 98 242 VAL B C 1
ATOM 4215 O O . VAL B 1 242 ? -16.641 -2.85 13.211 1 98 242 VAL B O 1
ATOM 4218 N N . LEU B 1 243 ? -17.469 -0.88 12.57 1 97.81 243 LEU B N 1
ATOM 4219 C CA . LEU B 1 243 ? -18.656 -1.483 11.969 1 97.81 243 LEU B CA 1
ATOM 4220 C C . LEU B 1 243 ? -18.266 -2.381 10.797 1 97.81 243 LEU B C 1
ATOM 4222 O O . LEU B 1 243 ? -18.844 -3.461 10.625 1 97.81 243 LEU B O 1
ATOM 4226 N N . GLU B 1 244 ? -17.328 -1.915 10 1 97.88 244 GLU B N 1
ATOM 4227 C CA . GLU B 1 244 ? -16.844 -2.701 8.875 1 97.88 244 GLU B CA 1
ATOM 4228 C C . GLU B 1 244 ? -16.25 -4.027 9.344 1 97.88 244 GLU B C 1
ATOM 4230 O O . GLU B 1 244 ? -16.562 -5.082 8.789 1 97.88 244 GLU B O 1
ATOM 4235 N N . THR B 1 245 ? -15.406 -3.961 10.344 1 97.69 245 THR B N 1
ATOM 4236 C CA . THR B 1 245 ? -14.75 -5.164 10.836 1 97.69 245 THR B CA 1
ATOM 4237 C C . THR B 1 245 ? -15.742 -6.078 11.539 1 97.69 245 THR B C 1
ATOM 4239 O O . THR B 1 245 ? -15.656 -7.305 11.43 1 97.69 245 THR B O 1
ATOM 4242 N N . LEU B 1 246 ? -16.672 -5.52 12.227 1 97.38 246 LEU B N 1
ATOM 4243 C CA . LEU B 1 246 ? -17.719 -6.324 12.836 1 97.38 246 LEU B CA 1
ATOM 4244 C C . LEU B 1 246 ? -18.562 -7.027 11.766 1 97.38 246 LEU B C 1
ATOM 4246 O O . LEU B 1 246 ? -18.906 -8.195 11.922 1 97.38 246 LEU B O 1
ATOM 4250 N N . GLY B 1 247 ? -18.922 -6.289 10.742 1 97.31 247 GLY B N 1
ATOM 4251 C CA . GLY B 1 247 ? -19.625 -6.906 9.633 1 97.31 247 GLY B CA 1
ATOM 4252 C C . GLY B 1 247 ? -18.875 -8.078 9.031 1 97.31 247 GLY B C 1
ATOM 4253 O O . GLY B 1 247 ? -19.469 -9.117 8.734 1 97.31 247 GLY B O 1
ATOM 4254 N N . ALA B 1 248 ? -17.578 -7.918 8.867 1 97.56 248 ALA B N 1
ATOM 4255 C CA . ALA B 1 248 ? -16.75 -8.984 8.305 1 97.56 248 ALA B CA 1
ATOM 4256 C C . ALA B 1 248 ? -16.703 -10.188 9.242 1 97.56 248 ALA B C 1
ATOM 4258 O O . ALA B 1 248 ? -16.75 -11.336 8.789 1 97.56 248 ALA B O 1
ATOM 4259 N N . VAL B 1 249 ? -16.609 -9.922 10.539 1 96.88 249 VAL B N 1
ATOM 4260 C CA . VAL B 1 249 ? -16.578 -10.992 11.523 1 96.88 249 VAL B CA 1
ATOM 4261 C C . VAL B 1 249 ? -17.891 -11.773 11.5 1 96.88 249 VAL B C 1
ATOM 4263 O O . VAL B 1 249 ? -17.891 -13 11.453 1 96.88 249 VAL B O 1
ATOM 4266 N N . VAL B 1 250 ? -18.969 -11.062 11.461 1 97.19 250 VAL B N 1
ATOM 4267 C CA . VAL B 1 250 ? -20.281 -11.695 11.43 1 97.19 250 VAL B CA 1
ATOM 4268 C C . VAL B 1 250 ? -20.422 -12.516 10.148 1 97.19 250 VAL B C 1
ATOM 4270 O O . VAL B 1 250 ? -20.906 -13.648 10.18 1 97.19 250 VAL B O 1
ATOM 4273 N N . LEU B 1 251 ? -20 -11.945 9.102 1 97.31 251 LEU B N 1
ATOM 4274 C CA . LEU B 1 251 ? -20.062 -12.656 7.828 1 97.31 251 LEU B CA 1
ATOM 4275 C C . LEU B 1 251 ? -19.266 -13.953 7.887 1 97.31 251 LEU B C 1
ATOM 4277 O O . LEU B 1 251 ? -19.734 -15 7.441 1 97.31 251 LEU B O 1
ATOM 4281 N N . MET B 1 252 ? -18.062 -13.906 8.391 1 96.06 252 MET B N 1
ATOM 4282 C CA . MET B 1 252 ? -17.188 -15.078 8.469 1 96.06 252 MET B CA 1
ATOM 4283 C C . MET B 1 252 ? -17.797 -16.141 9.383 1 96.06 252 MET B C 1
ATOM 4285 O O . MET B 1 252 ? -17.812 -17.328 9.039 1 96.06 252 MET B O 1
ATOM 4289 N N . LEU B 1 253 ? -18.297 -15.727 10.484 1 95.81 253 LEU B N 1
ATOM 4290 C CA . LEU B 1 253 ? -18.906 -16.656 11.43 1 95.81 253 LEU B CA 1
ATOM 4291 C C . LEU B 1 253 ? -20.172 -17.281 10.852 1 95.81 253 LEU B C 1
ATOM 4293 O O . LEU B 1 253 ? -20.359 -18.5 10.93 1 95.81 253 LEU B O 1
ATOM 4297 N N . ALA B 1 254 ? -20.984 -16.469 10.25 1 96.06 254 ALA B N 1
ATOM 4298 C CA . ALA B 1 254 ? -22.219 -16.969 9.633 1 96.06 254 ALA B CA 1
ATOM 4299 C C . ALA B 1 254 ? -21.906 -17.953 8.508 1 96.06 254 ALA B C 1
ATOM 4301 O O . ALA B 1 254 ? -22.562 -18.984 8.383 1 96.06 254 ALA B O 1
ATOM 4302 N N . THR B 1 255 ? -20.953 -17.625 7.73 1 95.44 255 THR B N 1
ATOM 4303 C CA . THR B 1 255 ? -20.562 -18.5 6.633 1 95.44 255 THR B CA 1
ATOM 4304 C C . THR B 1 255 ? -20.016 -19.828 7.164 1 95.44 255 THR B C 1
ATOM 4306 O O . THR B 1 255 ? -20.328 -20.891 6.629 1 95.44 255 THR B O 1
ATOM 4309 N N . ASN B 1 256 ? -19.219 -19.719 8.203 1 92.56 256 ASN B N 1
ATOM 4310 C CA . ASN B 1 256 ? -18.641 -20.922 8.812 1 92.56 256 ASN B CA 1
ATOM 4311 C C . ASN B 1 256 ? -19.719 -21.812 9.422 1 92.56 256 ASN B C 1
ATOM 4313 O O . ASN B 1 256 ? -19.609 -23.031 9.383 1 92.56 256 ASN B O 1
ATOM 4317 N N . PHE B 1 257 ? -20.703 -21.25 9.938 1 93.38 257 PHE B N 1
ATOM 4318 C CA . PHE B 1 257 ? -21.75 -22 10.625 1 93.38 257 PHE B CA 1
ATOM 4319 C C . PHE B 1 257 ? -22.797 -22.516 9.633 1 93.38 257 PHE B C 1
ATOM 4321 O O . PHE B 1 257 ? -23.344 -23.594 9.812 1 93.38 257 PHE B O 1
ATOM 4328 N N . LEU B 1 258 ? -23.016 -21.812 8.57 1 94.69 258 LEU B N 1
ATOM 4329 C CA . LEU B 1 258 ? -24.156 -22.109 7.715 1 94.69 258 LEU B CA 1
ATOM 4330 C C . LEU B 1 258 ? -23.719 -22.859 6.461 1 94.69 258 LEU B C 1
ATOM 4332 O O . LEU B 1 258 ? -24.547 -23.438 5.762 1 94.69 258 LEU B O 1
ATOM 4336 N N . THR B 1 259 ? -22.469 -22.734 6.184 1 93.88 259 THR B N 1
ATOM 4337 C CA . THR B 1 259 ? -21.984 -23.359 4.961 1 93.88 259 THR B CA 1
ATOM 4338 C C . THR B 1 259 ? -20.656 -24.078 5.199 1 93.88 259 THR B C 1
ATOM 4340 O O . THR B 1 259 ? -20.078 -23.969 6.281 1 93.88 259 THR B O 1
ATOM 4343 N N . ASP B 1 260 ? -20.172 -24.797 4.129 1 91.75 260 ASP B N 1
ATOM 4344 C CA . ASP B 1 260 ? -18.875 -25.469 4.168 1 91.75 260 ASP B CA 1
ATOM 4345 C C . ASP B 1 260 ? -17.844 -24.719 3.318 1 91.75 260 ASP B C 1
ATOM 4347 O O . ASP B 1 260 ? -16.906 -25.328 2.803 1 91.75 260 ASP B O 1
ATOM 4351 N N . ALA B 1 261 ? -18.062 -23.438 3.215 1 92.94 261 ALA B N 1
ATOM 4352 C CA . ALA B 1 261 ? -17.234 -22.625 2.311 1 92.94 261 ALA B CA 1
ATOM 4353 C C . ALA B 1 261 ? -15.852 -22.375 2.898 1 92.94 261 ALA B C 1
ATOM 4355 O O . ALA B 1 261 ? -14.906 -22.078 2.166 1 92.94 261 ALA B O 1
ATOM 4356 N N . LEU B 1 262 ? -15.727 -22.531 4.25 1 94.31 262 LEU B N 1
ATOM 4357 C CA . LEU B 1 262 ? -14.477 -22.172 4.926 1 94.31 262 LEU B CA 1
ATOM 4358 C C . LEU B 1 262 ? -13.961 -23.359 5.746 1 94.31 262 LEU B C 1
ATOM 4360 O O . LEU B 1 262 ? -13.844 -23.25 6.969 1 94.31 262 LEU B O 1
ATOM 4364 N N . PRO B 1 263 ? -13.523 -24.391 5.113 1 93.19 263 PRO B N 1
ATOM 4365 C CA . PRO B 1 263 ? -13.031 -25.562 5.844 1 93.19 263 PRO B CA 1
ATOM 4366 C C . PRO B 1 263 ? -11.633 -25.344 6.418 1 93.19 263 PRO B C 1
ATOM 4368 O O . PRO B 1 263 ? -11.18 -26.141 7.258 1 93.19 263 PRO B O 1
ATOM 4371 N N . GLY B 1 264 ? -10.883 -24.359 5.977 1 93.06 264 GLY B N 1
ATOM 4372 C CA . GLY B 1 264 ? -9.523 -24.109 6.445 1 93.06 264 GLY B CA 1
ATOM 4373 C C . GLY B 1 264 ? -9.469 -23.375 7.77 1 93.06 264 GLY B C 1
ATOM 4374 O O . GLY B 1 264 ? -10.391 -23.5 8.586 1 93.06 264 GLY B O 1
ATOM 4375 N N . SER B 1 265 ? -8.383 -22.766 8.016 1 91.88 265 SER B N 1
ATOM 4376 C CA . SER B 1 265 ? -8.164 -22.047 9.273 1 91.88 265 SER B CA 1
ATOM 4377 C C . SER B 1 265 ? -8.656 -20.609 9.18 1 91.88 265 SER B C 1
ATOM 4379 O O . SER B 1 265 ? -8.047 -19.781 8.5 1 91.88 265 SER B O 1
ATOM 4381 N N . THR B 1 266 ? -9.68 -20.266 9.898 1 93.5 266 THR B N 1
ATOM 4382 C CA . THR B 1 266 ? -10.25 -18.922 9.875 1 93.5 266 THR B CA 1
ATOM 4383 C C . THR B 1 266 ? -9.742 -18.109 11.055 1 93.5 266 THR B C 1
ATOM 4385 O O . THR B 1 266 ? -9.898 -16.875 11.086 1 93.5 266 THR B O 1
ATOM 4388 N N . GLN B 1 267 ? -8.992 -18.641 11.945 1 92.75 267 GLN B N 1
ATOM 4389 C CA . GLN B 1 267 ? -8.602 -18.016 13.203 1 92.75 267 GLN B CA 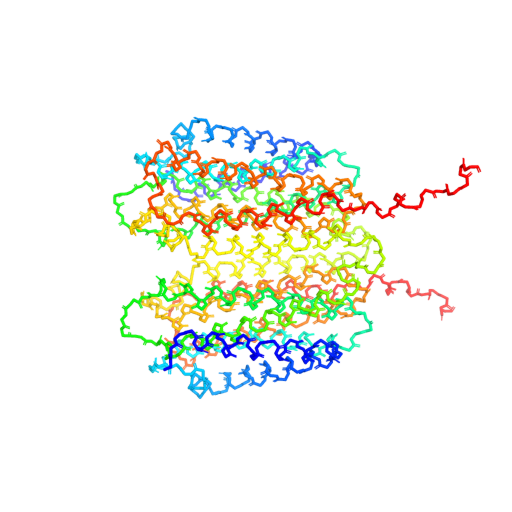1
ATOM 4390 C C . GLN B 1 267 ? -7.664 -16.844 12.969 1 92.75 267 GLN B C 1
ATOM 4392 O O . GLN B 1 267 ? -7.863 -15.766 13.531 1 92.75 267 GLN B O 1
ATOM 4397 N N . PRO B 1 268 ? -6.684 -17 12.109 1 91.19 268 PRO B N 1
ATOM 4398 C CA . PRO B 1 268 ? -5.805 -15.852 11.891 1 91.19 268 PRO B CA 1
ATOM 4399 C C . PRO B 1 268 ? -6.539 -14.656 11.305 1 91.19 268 PRO B C 1
ATOM 4401 O O . PRO B 1 268 ? -6.266 -13.508 11.68 1 91.19 268 PRO B O 1
ATOM 4404 N N . ALA B 1 269 ? -7.414 -14.93 10.398 1 93.12 269 ALA B N 1
ATOM 4405 C CA . ALA B 1 269 ? -8.188 -13.852 9.805 1 93.12 269 ALA B CA 1
ATOM 4406 C C . ALA B 1 269 ? -9.086 -13.18 10.836 1 93.12 269 ALA B C 1
ATOM 4408 O O . ALA B 1 269 ? -9.172 -11.945 10.891 1 93.12 269 ALA B O 1
ATOM 4409 N N . LEU B 1 270 ? -9.703 -13.953 11.68 1 94.94 270 LEU B N 1
ATOM 4410 C CA . LEU B 1 270 ? -10.57 -13.422 12.734 1 94.94 270 LEU B CA 1
ATOM 4411 C C . LEU B 1 270 ? -9.766 -12.602 13.734 1 94.94 270 LEU B C 1
ATOM 4413 O O . LEU B 1 270 ? -10.203 -11.531 14.156 1 94.94 270 LEU B O 1
ATOM 4417 N N . LEU B 1 271 ? -8.641 -13.086 14.047 1 93.81 271 LEU B N 1
ATOM 4418 C CA . LEU B 1 271 ? -7.777 -12.367 14.977 1 93.81 271 LEU B CA 1
ATOM 4419 C C . LEU B 1 271 ? -7.379 -11.008 14.406 1 93.81 271 LEU B C 1
ATOM 4421 O O . LEU B 1 271 ? -7.406 -10.008 15.125 1 93.81 271 LEU B O 1
ATOM 4425 N N . MET B 1 272 ? -7.02 -10.984 13.133 1 94.5 272 MET B N 1
ATOM 4426 C CA . MET B 1 272 ? -6.633 -9.727 12.5 1 94.5 272 MET B CA 1
ATOM 4427 C C . MET B 1 272 ? -7.793 -8.734 12.5 1 94.5 272 MET B C 1
ATOM 4429 O O . MET B 1 272 ? -7.613 -7.562 12.828 1 94.5 272 MET B O 1
ATOM 4433 N N . LEU B 1 273 ? -8.961 -9.227 12.188 1 96 273 LEU B N 1
ATOM 4434 C CA . LEU B 1 273 ? -10.141 -8.367 12.172 1 96 273 LEU B CA 1
ATOM 4435 C C . LEU B 1 273 ? -10.438 -7.828 13.562 1 96 273 LEU B C 1
ATOM 4437 O O . LEU B 1 273 ? -10.781 -6.652 13.719 1 96 273 LEU B O 1
ATOM 4441 N N . CYS B 1 274 ? -10.203 -8.609 14.531 1 95.56 274 CYS B N 1
ATOM 4442 C CA . CYS B 1 274 ? -10.438 -8.188 15.906 1 95.56 274 CYS B CA 1
ATOM 4443 C C . CYS B 1 274 ? -9.414 -7.141 16.344 1 95.56 274 CYS B C 1
ATOM 4445 O O . CYS B 1 274 ? -9.766 -6.164 17 1 95.56 274 CYS B O 1
ATOM 4447 N N . LEU B 1 275 ? -8.211 -7.355 15.938 1 96 275 LEU B N 1
ATOM 4448 C CA . LEU B 1 275 ? -7.172 -6.395 16.281 1 96 275 LEU B CA 1
ATOM 4449 C C . LEU B 1 275 ? -7.453 -5.035 15.656 1 96 275 LEU B C 1
ATOM 4451 O O . LEU B 1 275 ? -7.293 -3.998 16.297 1 96 275 LEU B O 1
ATOM 4455 N N . VAL B 1 276 ? -7.879 -5.082 14.414 1 97.56 276 VAL B N 1
ATOM 4456 C CA . VAL B 1 276 ? -8.203 -3.836 13.727 1 97.56 276 VAL B CA 1
ATOM 4457 C C . VAL B 1 276 ? -9.383 -3.152 14.414 1 97.56 276 VAL B C 1
ATOM 4459 O O . VAL B 1 276 ? -9.352 -1.942 14.656 1 97.56 276 VAL B O 1
ATOM 4462 N N . SER B 1 277 ? -10.359 -3.922 14.797 1 97.06 277 SER B N 1
ATOM 4463 C CA . SER B 1 277 ? -11.531 -3.383 15.477 1 97.06 277 SER B CA 1
ATOM 4464 C C . SER B 1 277 ? -11.172 -2.83 16.844 1 97.06 277 SER B C 1
ATOM 4466 O O . SER B 1 277 ? -11.672 -1.781 17.25 1 97.06 277 SER B O 1
ATOM 4468 N N . PHE B 1 278 ? -10.344 -3.549 17.5 1 97 278 PHE B N 1
ATOM 4469 C CA . PHE B 1 278 ? -9.93 -3.123 18.828 1 97 278 PHE B CA 1
ATOM 4470 C C . PHE B 1 278 ? -9.203 -1.788 18.766 1 97 278 PHE B C 1
ATOM 4472 O O . PHE B 1 278 ? -9.477 -0.885 19.562 1 97 278 PHE B O 1
ATOM 4479 N N . ASN B 1 279 ? -8.312 -1.642 17.875 1 96.81 279 ASN B N 1
ATOM 4480 C CA . ASN B 1 279 ? -7.629 -0.365 17.688 1 96.81 279 ASN B CA 1
ATOM 4481 C C . ASN B 1 279 ? -8.617 0.754 17.375 1 96.81 279 ASN B C 1
ATOM 4483 O O . ASN B 1 279 ? -8.523 1.848 17.922 1 96.81 279 ASN B O 1
ATOM 4487 N N . ALA B 1 280 ? -9.5 0.481 16.469 1 97.38 280 ALA B N 1
ATOM 4488 C CA . ALA B 1 280 ? -10.484 1.484 16.062 1 97.38 280 ALA B CA 1
ATOM 4489 C C . ALA B 1 280 ? -11.375 1.888 17.234 1 97.38 280 ALA B C 1
ATOM 4491 O O . ALA B 1 280 ? -11.695 3.066 17.406 1 97.38 280 ALA B O 1
ATOM 4492 N N . LEU B 1 281 ? -11.734 0.927 18.062 1 96.62 281 LEU B N 1
ATOM 4493 C CA . LEU B 1 281 ? -12.555 1.195 19.234 1 96.62 281 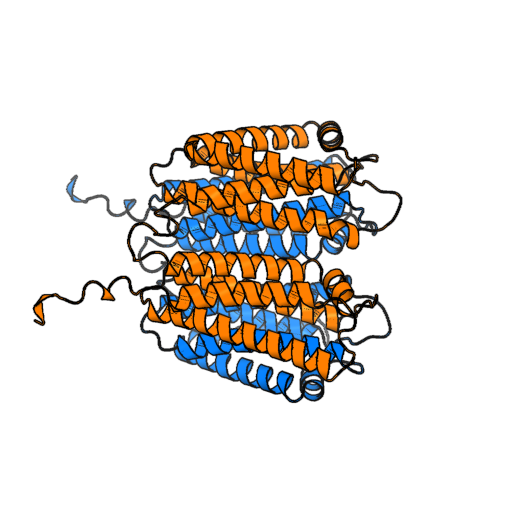LEU B CA 1
ATOM 4494 C C . LEU B 1 281 ? -11.805 2.068 20.234 1 96.62 281 LEU B C 1
ATOM 4496 O O . LEU B 1 281 ? -12.367 3.018 20.781 1 96.62 281 LEU B O 1
ATOM 4500 N N . LEU B 1 282 ? -10.562 1.735 20.469 1 93.75 282 LEU B N 1
ATOM 4501 C CA . LEU B 1 282 ? -9.742 2.537 21.375 1 93.75 282 LEU B CA 1
ATOM 4502 C C . LEU B 1 282 ? -9.609 3.967 20.859 1 93.75 282 LEU B C 1
ATOM 4504 O O . LEU B 1 282 ? -9.633 4.914 21.656 1 93.75 282 LEU B O 1
ATOM 4508 N N . GLY B 1 283 ? -9.453 4.078 19.531 1 92.81 283 GLY B N 1
ATOM 4509 C CA . GLY B 1 283 ? -9.383 5.406 18.938 1 92.81 283 GLY B CA 1
ATOM 4510 C C . GLY B 1 283 ? -10.68 6.184 19.062 1 92.81 283 GLY B C 1
ATOM 4511 O O . GLY B 1 283 ? -10.672 7.367 19.406 1 92.81 283 GLY B O 1
ATOM 4512 N N . TYR B 1 284 ? -11.773 5.523 18.828 1 92.25 284 TYR B N 1
ATOM 4513 C CA . TYR B 1 284 ? -13.086 6.16 18.906 1 92.25 284 TYR B CA 1
ATOM 4514 C C . TYR B 1 284 ? -13.359 6.68 20.312 1 92.25 284 TYR B C 1
ATOM 4516 O O . TYR B 1 284 ? -13.93 7.762 20.469 1 92.25 284 TYR B O 1
ATOM 4524 N N . TYR B 1 285 ? -12.945 6.035 21.359 1 90.06 285 TYR B N 1
ATOM 4525 C CA . TYR B 1 285 ? -13.219 6.406 22.734 1 90.06 285 TYR B CA 1
ATOM 4526 C C . TYR B 1 285 ? -12.07 7.215 23.328 1 90.06 285 TYR B C 1
ATOM 4528 O O . TYR B 1 285 ? -12.07 7.523 24.516 1 90.06 285 TYR B O 1
ATOM 4536 N N . SER B 1 286 ? -11.117 7.523 22.516 1 85.44 286 SER B N 1
ATOM 4537 C CA . SER B 1 286 ? -10.016 8.336 23.016 1 85.44 286 SER B CA 1
ATOM 4538 C C . SER B 1 286 ? -10.516 9.672 23.562 1 85.44 286 SER B C 1
ATOM 4540 O O . SER B 1 286 ? -11.398 10.297 22.969 1 85.44 286 SER B O 1
ATOM 4542 N N . PRO B 1 287 ? -10.125 10.008 24.812 1 74.06 287 PRO B N 1
ATOM 4543 C CA . PRO B 1 287 ? -10.641 11.219 25.453 1 74.06 287 PRO B CA 1
ATOM 4544 C C . PRO B 1 287 ? -10.352 12.484 24.641 1 74.06 287 PRO B C 1
ATOM 4546 O O . PRO B 1 287 ? -9.398 12.516 23.859 1 74.06 287 PRO B O 1
ATOM 4549 N N . HIS B 1 288 ? -11.516 13.414 24.609 1 62.53 288 HIS B N 1
ATOM 4550 C CA . HIS B 1 288 ? -11.445 14.672 23.891 1 62.53 288 HIS B CA 1
ATOM 4551 C C . HIS B 1 288 ? -10.312 15.547 24.422 1 62.53 288 HIS B C 1
ATOM 4553 O O . HIS B 1 288 ? -10.094 15.625 25.625 1 62.53 288 HIS B O 1
ATOM 4559 N N . GLU B 1 289 ? -9.445 15.75 23.781 1 51.84 289 GLU B N 1
ATOM 4560 C CA . GLU B 1 289 ? -8.461 16.719 24.25 1 51.84 289 GLU B CA 1
ATOM 4561 C C . GLU B 1 289 ? -9.141 17.922 24.875 1 51.84 289 GLU B C 1
ATOM 4563 O O . GLU B 1 289 ? -8.656 18.453 25.891 1 51.84 289 GLU B O 1
ATOM 4568 N N . THR B 1 290 ? -10.086 18.641 24.125 1 44.12 290 THR B N 1
ATOM 4569 C CA . THR B 1 290 ? -10.648 19.891 24.625 1 44.12 290 THR B CA 1
ATOM 4570 C C . THR B 1 290 ? -11.672 19.609 25.734 1 44.12 290 THR B C 1
ATOM 4572 O O . THR B 1 290 ? -12.195 20.547 26.344 1 44.12 290 THR B O 1
ATOM 4575 N N . GLU B 1 291 ? -12.219 18.562 25.875 1 42.5 291 GLU B N 1
ATOM 4576 C CA . GLU B 1 291 ? -13.234 18.438 26.922 1 42.5 291 GLU B CA 1
ATOM 4577 C C . GLU B 1 291 ? -12.602 18.531 28.297 1 42.5 291 GLU B C 1
ATOM 4579 O O . GLU B 1 291 ? -13.297 18.797 29.281 1 42.5 291 GLU B O 1
ATOM 4584 N N . GLY B 1 292 ? -11.398 18.172 28.469 1 40.09 292 GLY B N 1
ATOM 4585 C CA . GLY B 1 292 ? -10.953 18.531 29.797 1 40.09 292 GLY B CA 1
ATOM 4586 C C . GLY B 1 292 ? -10.961 20.031 30.031 1 40.09 292 GLY B C 1
ATOM 4587 O O . GLY B 1 292 ? -10.594 20.484 31.125 1 40.09 292 GLY B O 1
ATOM 4588 N N . TYR B 1 293 ? -10.828 20.844 29.031 1 35.44 293 TYR B N 1
ATOM 4589 C CA . TYR B 1 293 ? -11.008 22.234 29.406 1 35.44 293 TYR B CA 1
ATOM 4590 C C . TYR B 1 293 ? -12.469 22.547 29.703 1 35.44 293 TYR B C 1
ATOM 4592 O O . TYR B 1 293 ? -13.234 22.875 28.781 1 35.44 293 TYR B O 1
ATOM 4600 N N . VAL B 1 294 ? -13.266 21.719 30.156 1 37.19 294 VAL B N 1
ATOM 4601 C CA . VAL B 1 294 ? -14.445 22.297 30.812 1 37.19 294 VAL B CA 1
ATOM 4602 C C . VAL B 1 294 ? -14.07 23.609 31.5 1 37.19 294 VAL B C 1
ATOM 4604 O O . VAL B 1 294 ? -13.133 23.656 32.281 1 37.19 294 VAL B O 1
ATOM 4607 N N . SER B 1 295 ? -14.297 24.766 30.875 1 34.09 295 SER B N 1
ATOM 4608 C CA . SER B 1 295 ? -14.227 26.062 31.547 1 34.09 295 SER B CA 1
ATOM 4609 C C . SER B 1 295 ? -14.656 25.938 33 1 34.09 295 SER B C 1
ATOM 4611 O O . SER B 1 295 ? -15.734 25.422 33.312 1 34.09 295 SER B O 1
ATOM 4613 N N . LYS B 1 296 ? -13.789 25.719 33.844 1 38.5 296 LYS B N 1
ATOM 4614 C CA . LYS B 1 296 ? -14.055 25.906 35.281 1 38.5 296 LYS B CA 1
ATOM 4615 C C . LYS B 1 296 ? -15.078 27.016 35.5 1 38.5 296 LYS B C 1
ATOM 4617 O O . LYS B 1 296 ? -15.602 27.172 36.625 1 38.5 296 LYS B O 1
ATOM 4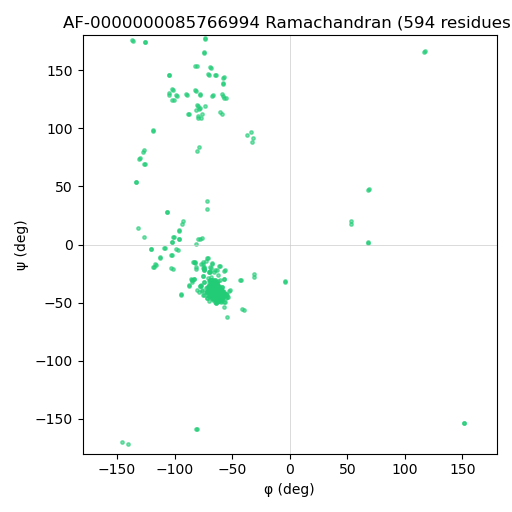622 N N . ASN B 1 297 ? -15.219 28 34.562 1 32.62 297 ASN B N 1
ATOM 4623 C CA . ASN B 1 297 ? -16 29.141 35 1 32.62 297 ASN B CA 1
ATOM 4624 C C . ASN B 1 297 ? -17.5 28.828 35.031 1 32.62 297 ASN B C 1
ATOM 4626 O O . ASN B 1 297 ? -18.328 29.719 35.188 1 32.62 297 ASN B O 1
ATOM 4630 N N . LYS B 1 298 ? -17.875 27.656 34.344 1 37 298 LYS B N 1
ATOM 4631 C CA . LYS B 1 298 ? -19.328 27.672 34.5 1 37 298 LYS B CA 1
ATOM 4632 C C . LYS B 1 298 ? -19.75 27.203 35.906 1 37 298 LYS B C 1
ATOM 4634 O O . LYS B 1 298 ? -20.922 26.938 36.156 1 37 298 LYS B O 1
ATOM 4639 N N . ASP B 1 299 ? -18.719 26.953 36.812 1 28 299 ASP B N 1
ATOM 4640 C CA . ASP B 1 299 ? -19.328 27.125 38.156 1 28 299 ASP B CA 1
ATOM 4641 C C . ASP B 1 299 ? -19.438 28.609 38.5 1 28 299 ASP B C 1
ATOM 4643 O O . ASP B 1 299 ? -18.516 29.391 38.25 1 28 299 ASP B O 1
#

Nearest PDB structures (foldseek):
  2z52-assembly1_B  TM=2.728E-01  e=5.672E+00  Saccharomyces cerevisiae
  2z52-assembly1_B  TM=3.040E-01  e=5.463E+00  Saccharomyces cerevisiae
  8qae-assembly1_A  TM=2.968E-01  e=8.865E+00  synthetic construct

Radius of gyration: 23.94 Å; Cα contacts (8 Å, |Δi|>4): 887; chains: 2; bounding box: 58×76×72 Å

Organism: Holothuria leucospilota (NCBI:txid206669)

Sequence (598 aa):
MDQTQEYIAFAILLAGFLMLISRVRQERLLQVVMVSYGFFAVLVLVLPKLAASVIMVEGELSPFHEFLFRNGAVAILGLVLSIYLNHTSIDAFTRVVLFFGLAIISTLEVFIYSLAPHIADKGKGVTFKEPRLGLYTSFATAAGAYLVVFLAKDFFGHSQLHSRLNMHLKIDFVMNLVHGVVAMAYPKVLVGFLTKAKNCDEFIVVCTQCYGAFLIGSGVISLLYTSALFTINKRQHLMCRVLETLGAVVLMLATNFLTDALPGSTQPALLMLCLVSFNALLGYYSPHETEGYVSKNKDMDQTQEYIAFAILLAGFLMLISRVRQERLLQVVMVSYGFFAVLVLVLPKLAASVIMVEGELSPFHEFLFRNGAVAILGLVLSIYLNHTSIDAFTRVVLFFGLAIISTLEVFIYSLAPHIADKGKGVTFKEPRLGLYTSFATAAGAYLVVFLAKDFFGHSQLHSRLNMHLKIDFVMNLVHGVVAMAYPKVLVGFLTKAKNCDEFIVVCTQCYGAFLIGSGVISLLYTSALFTINKRQHLMCRVLETLGAVVLMLATNFLTDALPGSTQPALLMLCLVSFNALLGYYSPHETEGYVSKNKD

Solvent-accessible surface area (backbone atoms only — not comparable to full-atom values): 29365 Å² total; per-residue (Å²): 133,58,69,64,57,52,51,51,52,47,51,51,52,46,51,53,49,47,56,55,56,73,74,50,55,67,52,58,52,47,48,50,50,31,52,54,51,38,51,50,21,52,39,26,61,76,38,41,70,61,43,38,51,74,69,36,46,40,68,79,76,47,67,43,52,45,50,46,48,26,49,35,20,35,53,46,41,24,52,28,48,33,42,68,75,34,45,79,50,88,50,62,58,55,45,42,39,52,32,47,19,48,19,48,22,20,49,48,37,30,51,40,56,69,47,36,68,76,71,24,52,86,70,100,50,36,37,59,74,52,52,61,55,58,27,52,51,21,44,47,49,15,53,46,24,45,49,54,36,69,68,35,40,74,74,33,24,52,70,55,71,71,12,52,45,41,33,32,25,44,50,46,16,50,53,23,34,51,51,10,47,47,29,37,38,37,36,61,60,54,46,26,43,29,45,68,46,87,80,40,26,35,47,56,41,42,39,38,27,47,38,9,26,46,31,31,15,52,10,50,33,32,45,56,39,58,72,40,89,52,65,65,58,44,32,48,44,26,47,24,46,29,53,26,33,49,50,45,50,50,49,53,52,50,41,51,74,72,43,80,44,51,72,33,62,59,61,67,61,53,50,51,40,48,51,54,24,48,43,23,49,54,27,46,66,41,71,63,45,65,62,73,60,57,68,72,69,81,103,132,58,72,64,57,53,50,50,52,48,50,52,52,45,51,54,50,44,56,54,56,72,72,49,55,69,50,59,52,49,47,50,49,30,50,54,52,39,52,51,21,52,39,26,60,75,38,40,68,59,44,37,52,72,69,35,46,40,68,80,76,48,65,43,54,44,50,46,48,27,47,32,18,34,52,46,42,24,52,29,48,34,42,69,76,36,46,79,50,88,49,62,58,56,46,41,39,52,32,48,19,47,18,49,22,20,49,48,38,30,50,40,57,70,48,36,68,76,72,24,52,86,70,98,50,36,37,60,76,51,52,61,56,57,28,51,52,22,43,48,50,15,54,46,23,46,49,54,38,67,68,35,41,71,75,32,25,51,73,53,68,70,9,52,45,39,35,32,25,44,50,46,15,51,54,24,36,52,51,10,46,48,29,38,39,35,36,62,60,54,48,25,44,29,44,67,48,86,79,39,26,34,47,55,41,44,39,39,27,47,38,10,27,47,31,30,14,53,10,50,34,33,45,56,40,57,71,40,88,51,65,66,57,44,31,47,46,25,47,23,46,30,52,27,32,49,50,45,49,50,49,52,50,51,43,50,73,75,42,81,45,51,72,32,62,57,59,67,60,51,50,50,40,46,52,54,24,49,44,22,48,54,26,46,65,40,68,62,46,66,60,73,59,58,67,69,68,81,104

Secondary structure (DSSP, 8-state):
--HHHHHHHHHHHHHHHHHHHHTS-HHHHHHHHHHHHHHHHHHHHH-HHHHHHHTTEESPPPHHHHHHHHHHHHHHHHHHHHHHHHTT-S-HHHHHHHHHHHHHHHHHHHHHHHHGGGTSPPSSS-EES-HHHHHHHHHHHHHHHHHHHHH-TTTTT-SSGGGHHHHHHHHHHHHHHHHHHHHHH-HHHHHHHHH------HHHHHHHHHHHHHHHHHHHHHHHHTT-S-HHHHHHHHHHHHHHHHHHHHHHHHHHHH-SS--S--HHHHHHHHHHHHHHHHHHT---TTTT---GGG-/--HHHHHHHHHHHHHHHHHHHHTS-HHHHHHHHHHHHHHHHHHHHH-HHHHHHHTTEESPPPHHHHHHHHHHHHHHHHHHHHHHHHTT-S-HHHHHHHHHHHHHHHHHHHHHHHHGGGTSPPSSS-EES-HHHHHHHHHHHHHHHHHHHHH-TTTTT-SSGGGHHHHHHHHHHHHHHHHHHHHHH-HHHHHHHHH------HHHHHHHHHHHHHHHHHHHHHHHHTT-S-HHHHHHHHHHHHHHHHHHHHHHHHHHHH-SS--S--HHHHHHHHHHHHHHHHHHT---TTTT---GGG-